Protein AF-0000000084546388 (afdb_homodimer)

Sequence (514 aa):
MLVQERILDSRNIKRQKDAKYIVSYGGGVNSTALIVFLLKNKFPLDYVVFSDTGDEMPETYEYLEVMERYLKRRGIAFEIVMNRKKVALSDKCISREVIPSQVWRWCTRDFKVTPIHAFYRKLESHIYQYMGIDYGEVHRMKPAREDYVTNLYPLIDYKINRDECINLIKKARLPIPVKSGCYFCPYNNMDRWAEIHENHPDLFKRSMKIEEHNKHFETQRLAPKGYSLREIDKMMKKKKKLPMVEVDSPCGSECMIMLVQERILDSRNIKRQKDAKYIVSYGGGVNSTALIVFLLKNKFPLDYVVFSDTGDEMPETYEYLEVMERYLKRRGIAFEIVMNRKKVALSDKCISREVIPSQVWRWCTRDFKVTPIHAFYRKLESHIYQYMGIDYGEVHRMKPAREDYVTNLYPLIDYKINRDECINLIKKARLPIPVKSGCYFCPYNNMDRWAEIHENHPDLFKRSMKIEEHNKHFETQRLAPKGYSLREIDKMMKKKKKLPMVEVDSPCGSECMI

Nearest PDB structures (foldseek):
  2oq2-assembly1_B  TM=7.214E-01  e=4.841E-06  Saccharomyces cerevisiae
  2oq2-assembly1_A  TM=7.392E-01  e=3.605E-05  Saccharomyces cerevisiae
  7sbc-assembly1_D  TM=7.125E-01  e=2.848E-04  Acinetobacter baumannii
  7sbc-assembly1_C  TM=6.512E-01  e=1.674E-04  Acinetobacter baumannii
  6sce-assembly1_A  TM=5.329E-01  e=9.284E-02  Thermus thermophilus HB8

Solvent-accessible surface area (backbone atoms only — not comparable to full-atom values): 27940 Å² total; per-residue (Å²): 126,77,83,68,77,20,56,49,74,47,92,72,67,66,90,54,85,75,47,42,29,32,35,46,36,49,59,24,49,44,29,49,18,42,52,51,51,36,60,76,69,66,46,80,65,53,36,37,37,32,51,50,37,71,42,57,31,68,67,39,57,55,46,50,54,54,48,48,54,56,32,52,77,67,74,36,45,74,45,79,37,42,25,93,82,68,58,33,54,64,54,52,26,55,75,66,24,42,72,56,32,84,70,37,49,59,54,52,46,55,30,33,50,48,23,49,47,56,54,50,60,73,64,76,40,44,32,40,33,40,42,48,46,33,34,82,44,39,68,60,63,63,60,43,89,51,89,54,33,32,30,25,36,51,35,38,72,68,62,32,32,69,68,52,24,53,48,48,31,49,75,70,71,41,81,80,53,58,90,38,46,46,73,65,40,40,60,40,40,61,68,50,50,50,49,35,45,70,78,34,49,66,59,40,52,51,38,37,50,51,46,68,50,17,73,51,40,91,56,48,47,45,36,65,97,67,37,45,58,63,58,50,53,54,36,54,75,68,70,44,84,75,72,92,65,88,73,45,50,61,68,48,77,45,79,83,83,127,77,82,67,77,20,54,49,75,48,92,74,66,66,90,54,88,76,48,42,28,31,35,49,36,46,58,24,49,44,28,48,17,42,52,50,51,36,60,76,69,66,49,83,66,55,37,37,38,31,49,49,39,71,41,57,31,69,69,40,57,56,46,49,53,54,48,48,53,57,32,54,77,67,72,37,46,74,44,80,37,43,26,94,83,67,60,33,53,62,53,51,27,56,75,66,25,43,74,55,32,86,69,38,51,61,55,52,47,56,31,33,50,48,23,49,48,57,54,49,61,72,64,75,40,44,32,40,34,39,40,43,46,32,35,84,44,41,69,60,63,62,59,42,88,51,89,55,32,32,30,24,36,52,35,39,73,68,62,32,32,66,69,52,25,53,49,50,30,48,75,69,72,42,82,81,54,59,90,37,49,47,72,66,40,38,60,40,44,61,68,51,50,51,47,35,46,71,77,33,49,66,58,39,51,50,38,36,52,52,45,68,50,18,74,53,40,90,55,48,45,43,37,65,97,64,38,44,56,64,57,50,51,54,36,54,75,68,71,44,82,75,74,92,65,87,74,43,50,63,69,50,78,44,77,78,82

Foldseek 3Di:
DPPPQLADEQVPDDDDPLEAEEEAAQQALLSLLVVLVCVVVVNGHAEYEYFDLVFKDPLSVVSVVVVVVVCVVVVHHYYYWFAPVNDHPLVVLLVVQADAALVRPVVLVRGRVVRVVVVVVVSVAQYEYEFRQALVLVVLDDGDPDPSYRYYYNNNSVRPHSVNSNVSCVVVVHDHRDDIDGLLALLDALVSLLVCCVVPVVSLVSSLVSLVSHPVSCQDASYPPNDHSVNSNVCVVVVHDDDDDPRPSNNPSTSRD/DPPPQLADEQPPDDDDPQEAEEEAAQQALLSLLVVLVCVVVVNGHAEYEYFDLVFKDPLSVVSVVVVVVVCVVVVHHYYYWFAPVNDHPLVVLLVVQADAALVRPVVLVRGRVVRVVVVVVVSVAQYEYEFRQALVLVVLDDGDPDPSYRYYYNNNSVRPHSVNSNVSCVVVVHDHRDDIDGLLALLDALVSLLVCCVVPVVSLVSSLVSLVSHPVSVQDASYPPNDHSVNSNVCVVVVHDDDDDPRPSNNPSGSSD

Organism: NCBI:txid1582439

Structure (mmCIF, N/CA/C/O backbone):
data_AF-0000000084546388-model_v1
#
loop_
_entity.id
_entity.type
_entity.pdbx_description
1 polymer 'Phosphoadenosine phosphosulphate reductase domain-containing protein'
#
loop_
_atom_site.group_PDB
_atom_site.id
_atom_site.type_symbol
_atom_site.label_atom_id
_atom_site.label_alt_id
_atom_site.label_comp_id
_atom_site.label_asym_id
_atom_site.label_entity_id
_atom_site.label_seq_id
_atom_site.pdbx_PDB_ins_code
_atom_site.Cartn_x
_atom_site.Cartn_y
_atom_site.Cartn_z
_atom_site.occupancy
_atom_site.B_iso_or_equiv
_atom_site.auth_seq_id
_atom_site.auth_comp_id
_atom_site.auth_asym_id
_atom_site.auth_atom_id
_atom_site.pdbx_PDB_model_num
ATOM 1 N N . MET A 1 1 ? 10.867 9.875 -21.453 1 24.11 1 MET A N 1
ATOM 2 C CA . MET A 1 1 ? 11.125 11.086 -20.688 1 24.11 1 MET A CA 1
ATOM 3 C C . MET A 1 1 ? 11.719 10.75 -19.312 1 24.11 1 MET A C 1
ATOM 5 O O . MET A 1 1 ? 11.273 9.805 -18.656 1 24.11 1 MET A O 1
ATOM 9 N N . LEU A 1 2 ? 12.898 11.047 -19 1 29.81 2 LEU A N 1
ATOM 10 C CA . LEU A 1 2 ? 13.719 10.688 -17.844 1 29.81 2 LEU A CA 1
ATOM 11 C C . LEU A 1 2 ? 12.906 10.781 -16.562 1 29.81 2 LEU A C 1
ATOM 13 O O . LEU A 1 2 ? 12.266 11.797 -16.297 1 29.81 2 LEU A O 1
ATOM 17 N N . VAL A 1 3 ? 12.336 9.812 -16.078 1 36.84 3 VAL A N 1
ATOM 18 C CA . VAL A 1 3 ? 11.609 9.867 -14.82 1 36.84 3 VAL A CA 1
ATOM 19 C C . VAL A 1 3 ? 12.305 10.828 -13.859 1 36.84 3 VAL A C 1
ATOM 21 O O . VAL A 1 3 ? 13.414 10.555 -13.391 1 36.84 3 VAL A O 1
ATOM 24 N N . GLN A 1 4 ? 12.398 12.148 -14.164 1 44.44 4 GLN A N 1
ATOM 25 C CA . GLN A 1 4 ? 12.953 13.227 -13.344 1 44.44 4 GLN A CA 1
ATOM 26 C C . GLN A 1 4 ? 12.641 13.008 -11.867 1 44.44 4 GLN A C 1
ATOM 28 O O . GLN A 1 4 ? 11.547 12.562 -11.516 1 44.44 4 GLN A O 1
ATOM 33 N N . GLU A 1 5 ? 13.688 12.938 -10.953 1 59.12 5 GLU A N 1
ATOM 34 C CA . GLU A 1 5 ? 13.758 12.812 -9.5 1 59.12 5 GLU A CA 1
ATOM 35 C C . GLU A 1 5 ? 12.734 13.719 -8.82 1 59.12 5 GLU A C 1
ATOM 37 O O . GLU A 1 5 ? 12.797 14.945 -8.961 1 59.12 5 GLU A O 1
ATOM 42 N N . ARG A 1 6 ? 11.555 13.32 -8.609 1 76.94 6 ARG A N 1
ATOM 43 C CA . ARG A 1 6 ? 10.477 14.125 -8.047 1 76.94 6 ARG A CA 1
ATOM 44 C C . ARG A 1 6 ? 10.562 14.172 -6.523 1 76.94 6 ARG A C 1
ATOM 46 O O . ARG A 1 6 ? 9.539 14.125 -5.84 1 76.94 6 ARG A O 1
ATOM 53 N N . ILE A 1 7 ? 11.93 13.945 -6.059 1 80.19 7 ILE A N 1
ATOM 54 C CA . ILE A 1 7 ? 12.336 14.258 -4.691 1 80.19 7 ILE A CA 1
ATOM 55 C C . ILE A 1 7 ? 13.555 15.172 -4.715 1 80.19 7 ILE A C 1
ATOM 57 O O . ILE A 1 7 ? 14.516 14.914 -5.438 1 80.19 7 ILE A O 1
ATOM 61 N N . LEU A 1 8 ? 13.555 16.297 -4.012 1 84.62 8 LEU A N 1
ATOM 62 C CA . LEU A 1 8 ? 14.672 17.219 -3.912 1 84.62 8 LEU A CA 1
ATOM 63 C C . LEU A 1 8 ? 15.07 17.438 -2.457 1 84.62 8 LEU A C 1
ATOM 65 O O . LEU A 1 8 ? 14.219 17.422 -1.567 1 84.62 8 LEU A O 1
ATOM 69 N N . ASP A 1 9 ? 16.391 17.609 -2.279 1 87.25 9 ASP A N 1
ATOM 70 C CA . ASP A 1 9 ? 16.891 17.969 -0.959 1 87.25 9 ASP A CA 1
ATOM 71 C C . ASP A 1 9 ? 16.406 19.359 -0.541 1 87.25 9 ASP A C 1
ATOM 73 O O . ASP A 1 9 ? 16.672 20.344 -1.227 1 87.25 9 ASP A O 1
ATOM 77 N N . SER A 1 10 ? 15.711 19.391 0.604 1 91.75 10 SER A N 1
ATOM 78 C CA . SER A 1 10 ? 15.07 20.625 1.034 1 91.75 10 SER A CA 1
ATOM 79 C C . SER A 1 10 ? 16.094 21.594 1.616 1 91.75 10 SER A C 1
ATOM 81 O O . SER A 1 10 ? 15.805 22.797 1.766 1 91.75 10 SER A O 1
ATOM 83 N N . ARG A 1 11 ? 17.312 21.375 2.027 1 89 11 ARG A N 1
ATOM 84 C CA . ARG A 1 11 ? 18.328 22.219 2.668 1 89 11 ARG A CA 1
ATOM 85 C C . ARG A 1 11 ? 18.859 23.25 1.698 1 89 11 ARG A C 1
ATOM 87 O O . ARG A 1 11 ? 19.391 24.297 2.121 1 89 11 ARG A O 1
ATOM 94 N N . ASN A 1 12 ? 18.641 22.969 0.46 1 81.12 12 ASN A N 1
ATOM 95 C CA . ASN A 1 12 ? 19.203 23.875 -0.529 1 81.12 12 ASN A CA 1
ATOM 96 C C . ASN A 1 12 ? 18.125 24.484 -1.415 1 81.12 12 ASN A C 1
ATOM 98 O O . ASN A 1 12 ? 18.391 24.844 -2.562 1 81.12 12 ASN A O 1
ATOM 102 N N . ILE A 1 13 ? 17.031 24.688 -0.692 1 84.12 13 ILE A N 1
ATOM 103 C CA . ILE A 1 13 ? 15.938 25.109 -1.573 1 84.12 13 ILE A CA 1
ATOM 104 C C . ILE A 1 13 ? 15.906 26.625 -1.661 1 84.12 13 ILE A C 1
ATOM 106 O O . ILE A 1 13 ? 16.031 27.312 -0.646 1 84.12 13 ILE A O 1
ATOM 110 N N . LYS A 1 14 ? 16.047 27.109 -2.898 1 85.31 14 LYS A N 1
ATOM 111 C CA . LYS A 1 14 ? 15.781 28.516 -3.215 1 85.31 14 LYS A CA 1
ATOM 112 C C . LYS A 1 14 ? 14.469 28.672 -3.977 1 85.31 14 LYS A C 1
ATOM 114 O O . LYS A 1 14 ? 14.117 27.828 -4.801 1 85.31 14 LYS A O 1
ATOM 119 N N . ARG A 1 15 ? 13.781 29.75 -3.594 1 90.75 15 ARG A N 1
ATOM 120 C CA . ARG A 1 15 ? 12.484 29.969 -4.238 1 90.75 15 ARG A CA 1
ATOM 121 C C . ARG A 1 15 ? 12.641 30.078 -5.75 1 90.75 15 ARG A C 1
ATOM 123 O O . ARG A 1 15 ? 13.477 30.828 -6.242 1 90.75 15 ARG A O 1
ATOM 130 N N . GLN A 1 16 ? 12 29.156 -6.352 1 90.5 16 GLN A N 1
ATOM 131 C CA . GLN A 1 16 ? 11.938 29.219 -7.809 1 90.5 16 GLN A CA 1
ATOM 132 C C . GLN A 1 16 ? 10.805 30.125 -8.273 1 90.5 16 GLN A C 1
ATOM 134 O O . GLN A 1 16 ? 9.711 30.109 -7.703 1 90.5 16 GLN A O 1
ATOM 139 N N . LYS A 1 17 ? 11.227 30.828 -9.336 1 88.44 17 LYS A N 1
ATOM 140 C CA . LYS A 1 17 ? 10.219 31.75 -9.859 1 88.44 17 LYS A CA 1
ATOM 141 C C . LYS A 1 17 ? 9.008 31 -10.391 1 88.44 17 LYS A C 1
ATOM 143 O O . LYS A 1 17 ? 9.141 29.922 -10.984 1 88.44 17 LYS A O 1
ATOM 148 N N . ASP A 1 18 ? 7.801 31.312 -10.172 1 92 18 ASP A N 1
ATOM 149 C CA . ASP A 1 18 ? 6.543 30.844 -10.734 1 92 18 ASP A CA 1
ATOM 150 C C . ASP A 1 18 ? 6.137 29.5 -10.102 1 92 18 ASP A C 1
ATOM 152 O O . ASP A 1 18 ? 5.25 28.812 -10.617 1 92 18 ASP A O 1
ATOM 156 N N . ALA A 1 19 ? 6.945 29.062 -9.094 1 96.75 19 ALA A N 1
ATOM 157 C CA . ALA A 1 19 ? 6.574 27.844 -8.383 1 96.75 19 ALA A CA 1
ATOM 158 C C . ALA A 1 19 ? 5.812 28.156 -7.102 1 96.75 19 ALA A C 1
ATOM 160 O O . ALA A 1 19 ? 5.859 29.281 -6.605 1 96.75 19 ALA A O 1
ATOM 161 N N . LYS A 1 20 ? 5.039 27.25 -6.68 1 98 20 LYS A N 1
ATOM 162 C CA . LYS A 1 20 ? 4.363 27.344 -5.391 1 98 20 LYS A CA 1
ATOM 163 C C . LYS A 1 20 ? 4.879 26.297 -4.41 1 98 20 LYS A C 1
ATOM 165 O O . LYS A 1 20 ? 5.184 25.172 -4.801 1 98 20 LYS A O 1
ATOM 170 N N . TYR A 1 21 ? 5.031 26.719 -3.205 1 97.88 21 TYR A N 1
ATOM 171 C CA . TYR A 1 21 ? 5.469 25.859 -2.107 1 97.88 21 TYR A CA 1
ATOM 172 C C . TYR A 1 21 ? 4.32 25.578 -1.146 1 97.88 21 TYR A C 1
ATOM 174 O O . TYR A 1 21 ? 3.738 26.5 -0.576 1 97.88 21 TYR A O 1
ATOM 182 N N . ILE A 1 22 ? 4.004 24.25 -1.013 1 98.12 22 ILE A N 1
ATOM 183 C CA . ILE A 1 22 ? 2.742 23.906 -0.361 1 98.12 22 ILE A CA 1
ATOM 184 C C . ILE A 1 22 ? 2.967 22.766 0.627 1 98.12 22 ILE A C 1
ATOM 186 O O . ILE A 1 22 ? 3.682 21.812 0.327 1 98.12 22 ILE A O 1
ATOM 190 N N . VAL A 1 23 ? 2.424 22.922 1.803 1 98.12 23 VAL A N 1
ATOM 191 C CA . VAL A 1 23 ? 2.354 21.797 2.736 1 98.12 23 VAL A CA 1
ATOM 192 C C . VAL A 1 23 ? 1.043 21.047 2.537 1 98.12 23 VAL A C 1
ATOM 194 O O . VAL A 1 23 ? -0.038 21.625 2.604 1 98.12 23 VAL A O 1
ATOM 197 N N . SER A 1 24 ? 1.181 19.812 2.145 1 95 24 SER A N 1
ATOM 198 C CA . SER A 1 24 ? 0.024 18.922 2.281 1 95 24 SER A CA 1
ATOM 199 C C . SER A 1 24 ? -0.224 18.562 3.742 1 95 24 SER A C 1
ATOM 201 O O . SER A 1 24 ? 0.484 17.734 4.309 1 95 24 SER A O 1
ATOM 203 N N . TYR A 1 25 ? -1.229 19.156 4.32 1 96.69 25 TYR A N 1
ATOM 204 C CA . TYR A 1 25 ? -1.403 19.172 5.77 1 96.69 25 TYR A CA 1
ATOM 205 C C . TYR A 1 25 ? -2.354 18.062 6.207 1 96.69 25 TYR A C 1
ATOM 207 O O . TYR A 1 25 ? -3.502 18 5.762 1 96.69 25 TYR A O 1
ATOM 215 N N . GLY A 1 26 ? -1.837 17.203 7.09 1 94.31 26 GLY A N 1
ATOM 216 C CA . GLY A 1 26 ? -2.633 16.062 7.543 1 94.31 26 GLY A CA 1
ATOM 217 C C . GLY A 1 26 ? -3.334 16.328 8.859 1 94.31 26 GLY A C 1
ATOM 218 O O . GLY A 1 26 ? -4.227 15.562 9.258 1 94.31 26 GLY A O 1
ATOM 2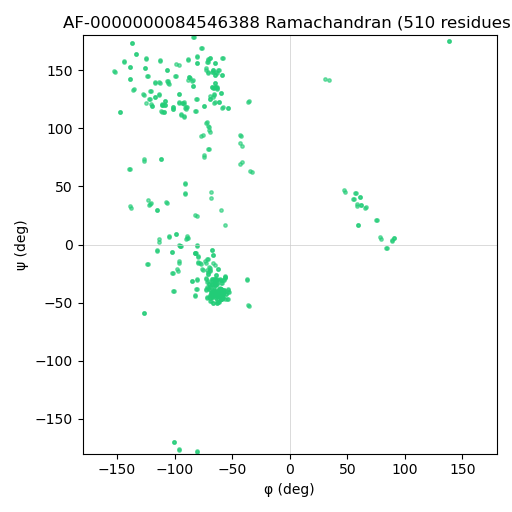19 N N . GLY A 1 27 ? -2.924 17.328 9.555 1 94.56 27 GLY A N 1
ATOM 220 C CA . GLY A 1 27 ? -3.574 17.688 10.812 1 94.56 27 GLY A CA 1
ATOM 221 C C . GLY A 1 27 ? -2.977 16.969 12.008 1 94.56 27 GLY A C 1
ATOM 222 O O . GLY A 1 27 ? -3.484 17.094 13.125 1 94.56 27 GLY A O 1
ATOM 223 N N . GLY A 1 28 ? -1.915 16.203 11.75 1 94.56 28 GLY A N 1
ATOM 224 C CA . GLY A 1 28 ? -1.285 15.477 12.844 1 94.56 28 GLY A CA 1
ATOM 225 C C . GLY A 1 28 ? -0.027 16.141 13.359 1 94.56 28 GLY A C 1
ATOM 226 O O . GLY A 1 28 ? 0.266 17.297 13 1 94.56 28 GLY A O 1
ATOM 227 N N . VAL A 1 29 ? 0.634 15.469 14.148 1 96 29 VAL A N 1
ATOM 228 C CA . VAL A 1 29 ? 1.807 15.992 14.844 1 96 29 VAL A CA 1
ATOM 229 C C . VAL A 1 29 ? 2.887 16.359 13.828 1 96 29 VAL A C 1
ATOM 231 O O . VAL A 1 29 ? 3.371 17.484 13.805 1 96 29 VAL A O 1
ATOM 234 N N . ASN A 1 30 ? 3.238 15.461 12.898 1 96.62 30 ASN A N 1
ATOM 235 C CA . ASN A 1 30 ? 4.359 15.68 11.984 1 96.62 30 ASN A CA 1
ATOM 236 C C . ASN A 1 30 ? 4.078 16.828 11.023 1 96.62 30 ASN A C 1
ATOM 238 O O . ASN A 1 30 ? 4.945 17.672 10.789 1 96.62 30 ASN A O 1
ATOM 242 N N . SER A 1 31 ? 2.844 16.844 10.508 1 96.56 31 SER A N 1
ATOM 243 C CA . SER A 1 31 ? 2.537 17.906 9.547 1 96.56 31 SER A CA 1
ATOM 244 C C . SER A 1 31 ? 2.453 19.266 10.227 1 96.56 31 SER A C 1
ATOM 246 O O . SER A 1 31 ? 2.836 20.281 9.641 1 96.56 31 SER A O 1
ATOM 248 N N . THR A 1 32 ? 1.984 19.281 11.453 1 97.88 32 THR A N 1
ATOM 249 C CA . THR A 1 32 ? 1.963 20.531 12.211 1 97.88 32 THR A CA 1
ATOM 250 C C . THR A 1 32 ? 3.383 20.984 12.531 1 97.88 32 THR A C 1
ATOM 252 O O . THR A 1 32 ? 3.717 22.156 12.328 1 97.88 32 THR A O 1
ATOM 255 N N . ALA A 1 33 ? 4.188 20.031 12.969 1 98.38 33 ALA A N 1
ATOM 256 C CA . ALA A 1 33 ? 5.586 20.344 13.25 1 98.38 33 ALA A CA 1
ATOM 257 C C . ALA A 1 33 ? 6.297 20.859 12 1 98.38 33 ALA A C 1
ATOM 259 O O . ALA A 1 33 ? 7.129 21.766 12.086 1 98.38 33 ALA A O 1
ATOM 260 N N . LEU A 1 34 ? 5.969 20.281 10.906 1 98.38 34 LEU A N 1
ATOM 261 C CA . LEU A 1 34 ? 6.551 20.688 9.633 1 98.38 34 LEU A CA 1
ATOM 262 C C . LEU A 1 34 ? 6.25 22.156 9.344 1 98.38 34 LEU A C 1
ATOM 264 O O . LEU A 1 34 ? 7.148 22.922 8.977 1 98.38 34 LEU A O 1
ATOM 268 N N . ILE A 1 35 ? 5.008 22.562 9.523 1 98.62 35 ILE A N 1
ATOM 269 C CA . ILE A 1 35 ? 4.609 23.938 9.297 1 98.62 35 ILE A CA 1
ATOM 270 C C . ILE A 1 35 ? 5.406 24.875 10.211 1 98.62 35 ILE A C 1
ATOM 272 O O . ILE A 1 35 ? 5.98 25.859 9.758 1 98.62 35 ILE A O 1
ATOM 276 N N . VAL A 1 36 ? 5.496 24.516 11.5 1 98.69 36 VAL A N 1
ATOM 277 C CA . VAL A 1 36 ? 6.23 25.312 12.477 1 98.69 36 VAL A CA 1
ATOM 278 C C . VAL A 1 36 ? 7.691 25.438 12.055 1 98.69 36 VAL A C 1
ATOM 280 O O . VAL A 1 36 ? 8.266 26.516 12.07 1 98.69 36 VAL A O 1
ATOM 283 N N . PHE A 1 37 ? 8.234 24.312 11.648 1 98.69 37 PHE A N 1
ATOM 284 C CA . PHE A 1 37 ? 9.633 24.25 11.234 1 98.69 37 PHE A CA 1
ATOM 285 C C . PHE A 1 37 ? 9.883 25.156 10.031 1 98.69 37 PHE A C 1
ATOM 287 O O . PHE A 1 37 ? 10.852 25.922 10.016 1 98.69 37 PHE A O 1
ATOM 294 N N . LEU A 1 38 ? 9.039 25.031 9.023 1 98.38 38 LEU A N 1
ATOM 295 C CA . LEU A 1 38 ? 9.188 25.812 7.805 1 98.38 38 LEU A CA 1
ATOM 296 C C . LEU A 1 38 ? 9.125 27.297 8.109 1 98.38 38 LEU A C 1
ATOM 298 O O . LEU A 1 38 ? 9.953 28.078 7.617 1 98.38 38 LEU A O 1
ATOM 302 N N . LEU A 1 39 ? 8.195 27.734 8.906 1 98 39 LEU A N 1
ATOM 303 C CA . LEU A 1 39 ? 8.008 29.156 9.227 1 98 39 LEU A CA 1
ATOM 304 C C . LEU A 1 39 ? 9.164 29.672 10.07 1 98 39 LEU A C 1
ATOM 306 O O . LEU A 1 39 ? 9.688 30.766 9.812 1 98 39 LEU A O 1
ATOM 310 N N . LYS A 1 40 ? 9.555 28.891 11.039 1 97.31 40 LYS A N 1
ATOM 311 C CA . LYS A 1 40 ? 10.656 29.297 11.914 1 97.31 40 LYS A CA 1
ATOM 312 C C . LYS A 1 40 ? 11.945 29.5 11.117 1 97.31 40 LYS A C 1
ATOM 314 O O . LYS A 1 40 ? 12.719 30.406 11.414 1 97.31 40 LYS A O 1
ATOM 319 N N . ASN A 1 41 ? 12.172 28.672 10.125 1 96.62 41 ASN A N 1
ATOM 320 C CA . ASN A 1 41 ? 13.422 28.703 9.375 1 96.62 41 ASN A CA 1
ATOM 321 C C . ASN A 1 41 ? 13.266 29.469 8.055 1 96.62 41 ASN A C 1
ATOM 323 O O . ASN A 1 41 ? 14.141 29.391 7.188 1 96.62 41 ASN A O 1
ATOM 327 N N . LYS A 1 42 ? 12.117 30.125 7.895 1 95.19 42 LYS A N 1
ATOM 328 C CA . LYS A 1 42 ? 11.836 31.047 6.805 1 95.19 42 LYS A CA 1
ATOM 329 C C . LYS A 1 42 ? 11.898 30.344 5.453 1 95.19 42 LYS A C 1
ATOM 331 O O . LYS A 1 42 ? 12.469 30.859 4.496 1 95.19 42 LYS A O 1
ATOM 336 N N . PHE A 1 43 ? 11.484 29.016 5.387 1 97.19 43 PHE A N 1
ATOM 337 C CA . PHE A 1 43 ? 11.289 28.328 4.117 1 97.19 43 PHE A CA 1
ATOM 338 C C . PHE A 1 43 ? 10.172 28.984 3.311 1 97.19 43 PHE A C 1
ATOM 340 O O . PHE A 1 43 ? 9.242 29.562 3.883 1 97.19 43 PHE A O 1
ATOM 347 N N . PRO A 1 44 ? 10.328 28.938 1.967 1 96.44 44 PRO A N 1
ATOM 348 C CA . PRO A 1 44 ? 9.156 29.375 1.201 1 96.44 44 PRO A CA 1
ATOM 349 C C . PRO A 1 44 ? 7.918 28.531 1.496 1 96.44 44 PRO A C 1
ATOM 351 O O . PRO A 1 44 ? 8 27.312 1.577 1 96.44 44 PRO A O 1
ATOM 354 N N . LEU A 1 45 ? 6.836 29.203 1.77 1 97.62 45 LEU A N 1
ATOM 355 C CA . LEU A 1 45 ? 5.551 28.562 2.02 1 97.62 45 LEU A CA 1
ATOM 356 C C . LEU A 1 45 ? 4.398 29.438 1.542 1 97.62 45 LEU A C 1
ATOM 358 O O . LEU A 1 45 ? 4.199 30.547 2.059 1 97.62 45 LEU A O 1
ATOM 362 N N . ASP A 1 46 ? 3.715 28.938 0.539 1 97.5 46 ASP A N 1
ATOM 363 C CA . ASP A 1 46 ? 2.646 29.75 -0.042 1 97.5 46 ASP A CA 1
ATOM 364 C C . ASP A 1 46 ? 1.278 29.297 0.464 1 97.5 46 ASP A C 1
ATOM 366 O O . ASP A 1 46 ? 0.394 30.109 0.702 1 97.5 46 ASP A O 1
ATOM 370 N N . TYR A 1 47 ? 1.115 27.953 0.572 1 98.31 47 TYR A N 1
ATOM 371 C CA . TYR A 1 47 ? -0.176 27.406 0.959 1 98.31 47 TYR A CA 1
ATOM 372 C C . TYR A 1 47 ? -0.001 26.25 1.938 1 98.31 47 TYR A C 1
ATOM 374 O O . TYR A 1 47 ? 0.988 25.516 1.869 1 98.31 47 TYR A O 1
ATOM 382 N N . VAL A 1 48 ? -0.861 26.188 2.838 1 98.62 48 VAL A N 1
ATOM 383 C CA . VAL A 1 48 ? -1.145 24.969 3.59 1 98.62 48 VAL A CA 1
ATOM 384 C C . VAL A 1 48 ? -2.506 24.406 3.18 1 98.62 48 VAL A C 1
ATOM 386 O O . VAL A 1 48 ? -3.514 25.125 3.225 1 98.62 48 VAL A O 1
ATOM 389 N N . VAL A 1 49 ? -2.508 23.156 2.734 1 98.31 49 VAL A N 1
ATOM 390 C CA . VAL A 1 49 ? -3.742 22.625 2.174 1 98.31 49 VAL A CA 1
ATOM 391 C C . VAL A 1 49 ? -4.172 21.391 2.963 1 98.31 49 VAL A C 1
ATOM 393 O O . VAL A 1 49 ? -3.369 20.469 3.189 1 98.31 49 VAL A O 1
ATOM 396 N N . PHE A 1 50 ? -5.375 21.422 3.438 1 97.62 50 PHE A N 1
ATOM 397 C CA . PHE A 1 50 ? -6.02 20.297 4.102 1 97.62 50 PHE A CA 1
ATOM 398 C C . PHE A 1 50 ? -7.195 19.781 3.283 1 97.62 50 PHE A C 1
ATOM 400 O O . PHE A 1 50 ? -8.016 20.578 2.809 1 97.62 50 PHE A O 1
ATOM 407 N N . SER A 1 51 ? -7.211 18.422 3.045 1 97.31 51 SER A N 1
ATOM 408 C CA . SER A 1 51 ? -8.359 17.828 2.367 1 97.31 51 SER A CA 1
ATOM 409 C C . SER A 1 51 ? -9.375 17.297 3.367 1 97.31 51 SER A C 1
ATOM 411 O O . SER A 1 51 ? -9.102 16.312 4.074 1 97.31 51 SER A O 1
ATOM 413 N N . ASP A 1 52 ? -10.5 17.938 3.408 1 97.31 52 ASP A N 1
ATOM 414 C CA . ASP A 1 52 ? -11.562 17.531 4.32 1 97.31 52 ASP A CA 1
ATOM 415 C C . ASP A 1 52 ? -12.375 16.375 3.75 1 97.31 52 ASP A C 1
ATOM 417 O O . ASP A 1 52 ? -13.07 16.531 2.742 1 97.31 52 ASP A O 1
ATOM 421 N N . THR A 1 53 ? -12.32 15.188 4.418 1 97.06 53 THR A N 1
ATOM 422 C CA . THR A 1 53 ? -13.016 14 3.939 1 97.06 53 THR A CA 1
ATOM 423 C C . THR A 1 53 ? -14.5 14.055 4.301 1 97.06 53 THR A C 1
ATOM 425 O O . THR A 1 53 ? -15.297 13.273 3.787 1 97.06 53 THR A O 1
ATOM 428 N N . GLY A 1 54 ? -14.812 15.008 5.129 1 97.88 54 GLY A N 1
ATOM 429 C CA . GLY A 1 54 ? -16.172 15.094 5.641 1 97.88 54 GLY A CA 1
ATOM 430 C C . GLY A 1 54 ? -16.406 14.203 6.848 1 97.88 54 GLY A C 1
ATOM 431 O O . GLY A 1 54 ? -17.484 14.242 7.453 1 97.88 54 GLY A O 1
ATOM 432 N N . ASP A 1 55 ? -15.391 13.43 7.234 1 97.94 55 ASP A N 1
ATOM 433 C CA . ASP A 1 55 ? -15.578 12.453 8.305 1 97.94 55 ASP A CA 1
ATOM 434 C C . ASP A 1 55 ? -14.375 12.438 9.242 1 97.94 55 ASP A C 1
ATOM 436 O O . ASP A 1 55 ? -14 11.383 9.766 1 97.94 55 ASP A O 1
ATOM 440 N N . GLU A 1 56 ? -13.766 13.617 9.406 1 96.94 56 GLU A N 1
ATOM 441 C CA . GLU A 1 56 ? -12.656 13.703 10.352 1 96.94 56 GLU A CA 1
ATOM 442 C C . GLU A 1 56 ? -13.156 13.609 11.789 1 96.94 56 GLU A C 1
ATOM 444 O O . GLU A 1 56 ? -14.312 13.93 12.078 1 96.94 56 GLU A O 1
ATOM 449 N N . MET A 1 57 ? -12.281 13.219 12.664 1 96.81 57 MET A N 1
ATOM 450 C CA . MET A 1 57 ? -12.586 13.289 14.094 1 96.81 57 MET A CA 1
ATOM 451 C C . MET A 1 57 ? -12.898 14.719 14.508 1 96.81 57 MET A C 1
ATOM 453 O O . MET A 1 57 ? -12.289 15.672 14.016 1 96.81 57 MET A O 1
ATOM 457 N N . PRO A 1 58 ? -13.812 14.898 15.477 1 97.62 58 PRO A N 1
ATOM 458 C CA . PRO A 1 58 ? -14.102 16.25 15.977 1 97.62 58 PRO A CA 1
ATOM 459 C C . PRO A 1 58 ? -12.852 16.984 16.438 1 97.62 58 PRO A C 1
ATOM 461 O O . PRO A 1 58 ? -12.711 18.188 16.188 1 97.62 58 PRO A O 1
ATOM 464 N N . GLU A 1 59 ? -11.977 16.266 17.062 1 96.44 59 GLU A N 1
ATOM 465 C CA . GLU A 1 59 ? -10.734 16.859 17.562 1 96.44 59 GLU A CA 1
ATOM 466 C C . GLU A 1 59 ? -9.891 17.391 16.406 1 96.44 59 GLU A C 1
ATOM 468 O O . GLU A 1 59 ? -9.188 18.391 16.562 1 96.44 59 GLU A O 1
ATOM 473 N N . THR A 1 60 ? -9.953 16.703 15.266 1 96.25 60 THR A N 1
ATOM 474 C CA . THR A 1 60 ? -9.227 17.172 14.086 1 96.25 60 THR A CA 1
ATOM 475 C C . THR A 1 60 ? -9.805 18.5 13.594 1 96.25 60 THR A C 1
ATOM 477 O O . THR A 1 60 ? -9.055 19.438 13.32 1 96.25 60 THR A O 1
ATOM 480 N N . TYR A 1 61 ? -11.102 18.625 13.562 1 97.31 61 TYR A N 1
ATOM 481 C CA . TYR A 1 61 ? -11.75 19.875 13.148 1 97.31 61 TYR A CA 1
ATOM 482 C C . TYR A 1 61 ? -11.414 21 14.102 1 97.31 61 TYR A C 1
ATOM 484 O O . TYR A 1 61 ? -11.156 22.141 13.664 1 97.31 61 TYR A O 1
ATOM 492 N N . GLU A 1 62 ? -11.438 20.656 15.344 1 97.69 62 GLU A N 1
ATOM 493 C CA . GLU A 1 62 ? -11.086 21.672 16.344 1 97.69 62 GLU A CA 1
ATOM 494 C C . GLU A 1 62 ? -9.664 22.172 16.141 1 97.69 62 GLU A C 1
ATOM 496 O O . GLU A 1 62 ? -9.406 23.375 16.25 1 97.69 62 GLU A O 1
ATOM 501 N N . TYR A 1 63 ? -8.82 21.281 15.812 1 97.75 63 TYR A N 1
ATOM 502 C CA . TYR A 1 63 ? -7.43 21.672 15.648 1 97.75 63 TYR A CA 1
ATOM 503 C C . TYR A 1 63 ? -7.242 22.5 14.383 1 97.75 63 TYR A C 1
ATOM 505 O O . TYR A 1 63 ? -6.387 23.391 14.336 1 97.75 63 TYR A O 1
ATOM 513 N N . LEU A 1 64 ? -8.016 22.234 13.383 1 97.75 64 LEU A N 1
ATOM 514 C CA . LEU A 1 64 ? -7.949 23.031 12.156 1 97.75 64 LEU A CA 1
ATOM 515 C C . LEU A 1 64 ? -8.227 24.5 12.445 1 97.75 64 LEU A C 1
ATOM 517 O O . LEU A 1 64 ? -7.652 25.375 11.805 1 97.75 64 LEU A O 1
ATOM 521 N N . GLU A 1 65 ? -9.07 24.766 13.398 1 97.94 65 GLU A N 1
ATOM 522 C CA . GLU A 1 65 ? -9.359 26.141 13.781 1 97.94 65 GLU A CA 1
ATOM 523 C C . GLU A 1 65 ? -8.141 26.797 14.422 1 97.94 65 GLU A C 1
ATOM 525 O O . GLU A 1 65 ? -7.863 27.969 14.172 1 97.94 65 GLU A O 1
ATOM 530 N N . VAL A 1 66 ? -7.492 26.016 15.227 1 97.94 66 VAL A N 1
ATOM 531 C CA . VAL A 1 66 ? -6.262 26.5 15.852 1 97.94 66 VAL A CA 1
ATOM 532 C C . VAL A 1 66 ? -5.234 26.844 14.781 1 97.94 66 VAL A C 1
ATOM 534 O O . VAL A 1 66 ? -4.629 27.922 14.812 1 97.94 66 VAL A O 1
ATOM 537 N N . MET A 1 67 ? -5.129 26 13.812 1 98.06 67 MET A N 1
ATOM 538 C CA . MET A 1 67 ? -4.133 26.172 12.766 1 98.06 67 MET A CA 1
ATOM 539 C C . MET A 1 67 ? -4.504 27.328 11.852 1 98.06 67 MET A C 1
ATOM 541 O O . MET A 1 67 ? -3.631 28.062 11.367 1 98.06 67 MET A O 1
ATOM 545 N N . GLU A 1 68 ? -5.777 27.469 11.617 1 98.25 68 GLU A N 1
ATOM 546 C CA . GLU A 1 68 ? -6.234 28.594 10.805 1 98.25 68 GLU A CA 1
ATOM 547 C C . GLU A 1 68 ? -5.805 29.922 11.414 1 98.25 68 GLU A C 1
ATOM 549 O O . GLU A 1 68 ? -5.285 30.797 10.711 1 98.25 68 GLU A O 1
ATOM 554 N N . ARG A 1 69 ? -5.98 30.094 12.703 1 98 69 ARG A N 1
ATOM 555 C CA . ARG A 1 69 ? -5.582 31.312 13.398 1 98 69 ARG A CA 1
ATOM 556 C C . ARG A 1 69 ? -4.066 31.484 13.375 1 98 69 ARG A C 1
ATOM 558 O O . ARG A 1 69 ? -3.566 32.594 13.141 1 98 69 ARG A O 1
ATOM 565 N N . TYR A 1 70 ? -3.406 30.406 13.594 1 98.31 70 TYR A N 1
ATOM 566 C CA . TYR A 1 70 ? -1.948 30.406 13.617 1 98.31 70 TYR A CA 1
ATOM 567 C C . TYR A 1 70 ? -1.384 30.875 12.281 1 98.31 70 TYR A C 1
ATOM 569 O O . TYR A 1 70 ? -0.492 31.719 12.234 1 98.31 70 TYR A O 1
ATOM 577 N N . LEU A 1 71 ? -1.925 30.328 11.211 1 98.5 71 LEU A N 1
ATOM 578 C CA . LEU A 1 71 ? -1.439 30.609 9.867 1 98.5 71 LEU A CA 1
ATOM 579 C C . LEU A 1 71 ? -1.845 32.031 9.438 1 98.5 71 LEU A C 1
ATOM 581 O O . LEU A 1 71 ? -1.06 32.719 8.805 1 98.5 71 LEU A O 1
ATOM 585 N N . LYS A 1 72 ? -3.061 32.406 9.812 1 98 72 LYS A N 1
ATOM 586 C CA . LYS A 1 72 ? -3.547 33.75 9.484 1 98 72 LYS A CA 1
ATOM 587 C C . LYS A 1 72 ? -2.639 34.844 10.078 1 98 72 LYS A C 1
ATOM 589 O O . LYS A 1 72 ? -2.289 35.781 9.398 1 98 72 LYS A O 1
ATOM 594 N N . ARG A 1 73 ? -2.229 34.625 11.242 1 97.25 73 ARG A N 1
ATOM 595 C CA . ARG A 1 73 ? -1.369 35.594 11.938 1 97.25 73 ARG A CA 1
ATOM 596 C C . ARG A 1 73 ? -0.011 35.688 11.25 1 97.25 73 ARG A C 1
ATOM 598 O O . ARG A 1 73 ? 0.696 36.688 11.422 1 97.25 73 ARG A O 1
ATOM 605 N N . ARG A 1 74 ? 0.272 34.781 10.477 1 96.75 74 ARG A N 1
ATOM 606 C CA . ARG A 1 74 ? 1.594 34.719 9.859 1 96.75 74 ARG A CA 1
ATOM 607 C C . ARG A 1 74 ? 1.502 34.938 8.352 1 96.75 74 ARG A C 1
ATOM 609 O O . ARG A 1 74 ? 2.498 34.781 7.641 1 96.75 74 ARG A O 1
ATOM 616 N N . GLY A 1 75 ? 0.302 35.188 7.902 1 97 75 GLY A N 1
ATOM 617 C CA . GLY A 1 75 ? 0.086 35.562 6.512 1 97 75 GLY A CA 1
ATOM 618 C C . GLY A 1 75 ? 0.187 34.375 5.57 1 97 75 GLY A C 1
ATOM 619 O O . GLY A 1 75 ? 0.573 34.531 4.41 1 97 75 GLY A O 1
ATOM 620 N N . ILE A 1 76 ? 0.018 33.156 6.059 1 98.06 76 ILE A N 1
ATOM 621 C CA . ILE A 1 76 ? 0.064 31.938 5.238 1 98.06 76 ILE A CA 1
ATOM 622 C C . ILE A 1 76 ? -1.353 31.531 4.848 1 98.06 76 ILE A C 1
ATOM 624 O O . ILE A 1 76 ? -2.244 31.469 5.695 1 98.06 76 ILE A O 1
ATOM 628 N N . ALA A 1 77 ? -1.562 31.297 3.527 1 98.38 77 ALA A N 1
ATOM 629 C CA . ALA A 1 77 ? -2.871 30.875 3.041 1 98.38 77 ALA A CA 1
ATOM 630 C C . ALA A 1 77 ? -3.189 29.453 3.498 1 98.38 77 ALA A C 1
ATOM 632 O O . ALA A 1 77 ? -2.379 28.531 3.322 1 98.38 77 ALA A O 1
ATOM 633 N N . PHE A 1 78 ? -4.305 29.344 4.129 1 98.62 78 PHE A N 1
ATOM 634 C CA . PHE A 1 78 ? -4.793 28.031 4.551 1 98.62 78 PHE A CA 1
ATOM 635 C C . PHE A 1 78 ? -6.004 27.609 3.73 1 98.62 78 PHE A C 1
ATOM 637 O O . PHE A 1 78 ? -7.059 28.25 3.805 1 98.62 78 PHE A O 1
ATOM 644 N N . GLU A 1 79 ? -5.832 26.547 2.934 1 98.19 79 GLU A N 1
ATOM 645 C CA . GLU A 1 79 ? -6.879 26.078 2.031 1 98.19 79 GLU A CA 1
ATOM 646 C C . GLU A 1 79 ? -7.449 24.734 2.488 1 98.19 79 GLU A C 1
ATOM 648 O O . GLU A 1 79 ? -6.707 23.781 2.676 1 98.19 79 GLU A O 1
ATOM 653 N N . ILE A 1 80 ? -8.75 24.75 2.746 1 97.88 80 ILE A N 1
ATOM 654 C CA . ILE A 1 80 ? -9.453 23.5 3.002 1 97.88 80 ILE A CA 1
ATOM 655 C C . ILE A 1 80 ? -10.219 23.062 1.752 1 97.88 80 ILE A C 1
ATOM 657 O O . ILE A 1 80 ? -11.102 23.781 1.285 1 97.88 80 ILE A O 1
ATOM 661 N N . VAL A 1 81 ? -9.844 21.891 1.186 1 97.88 81 VAL A N 1
ATOM 662 C CA . VAL A 1 81 ? -10.453 21.422 -0.051 1 97.88 81 VAL A CA 1
ATOM 663 C C . VAL A 1 81 ? -11.273 20.172 0.229 1 97.88 81 VAL A C 1
ATOM 665 O O . VAL A 1 81 ? -11.109 19.516 1.269 1 97.88 81 VAL A O 1
ATOM 668 N N . MET A 1 82 ? -12.219 19.875 -0.632 1 96.81 82 MET A N 1
ATOM 669 C CA . MET A 1 82 ? -13.055 18.672 -0.584 1 96.81 82 MET A CA 1
ATOM 670 C C . MET A 1 82 ? -13.148 18.031 -1.96 1 96.81 82 MET A C 1
ATOM 672 O O . MET A 1 82 ? -12.766 18.625 -2.965 1 96.81 82 MET A O 1
ATOM 676 N N . ASN A 1 83 ? -13.602 16.781 -1.901 1 95.31 83 ASN A N 1
ATOM 677 C CA . ASN A 1 83 ? -13.812 16.125 -3.191 1 95.31 83 ASN A CA 1
ATOM 678 C C . ASN A 1 83 ? -14.805 16.906 -4.051 1 95.31 83 ASN A C 1
ATOM 680 O O . ASN A 1 83 ? -15.57 17.734 -3.533 1 95.31 83 ASN A O 1
ATOM 684 N N . ARG A 1 84 ? -14.805 16.688 -5.355 1 91.81 84 ARG A N 1
ATOM 685 C CA . ARG A 1 84 ? -15.562 17.469 -6.32 1 91.81 84 ARG A CA 1
ATOM 686 C C . ARG A 1 84 ? -17.047 17.469 -5.984 1 91.81 84 ARG A C 1
ATOM 688 O O . ARG A 1 84 ? -17.734 18.484 -6.113 1 91.81 84 ARG A O 1
ATOM 695 N N . LYS A 1 85 ? -17.562 16.344 -5.547 1 93.25 85 LYS A N 1
ATOM 696 C CA . LYS A 1 85 ? -19 16.188 -5.281 1 93.25 85 LYS A CA 1
ATOM 697 C C . LYS A 1 85 ? -19.359 16.734 -3.908 1 93.25 85 LYS A C 1
ATOM 699 O O . LYS A 1 85 ? -20.547 16.828 -3.564 1 93.25 85 LYS A O 1
ATOM 704 N N . LYS A 1 86 ? -18.391 17.094 -3.17 1 95 86 LYS A N 1
ATOM 705 C CA . LYS A 1 86 ? -18.578 17.656 -1.838 1 95 86 LYS A CA 1
ATOM 706 C C . LYS A 1 86 ? -19.406 16.734 -0.952 1 95 86 LYS A C 1
ATOM 708 O O . LYS A 1 86 ? -20.328 17.188 -0.275 1 95 86 LYS A O 1
ATOM 713 N N . VAL A 1 87 ? -19.141 15.43 -1.102 1 96.69 87 VAL A N 1
ATOM 714 C CA . VAL A 1 87 ? -19.781 14.422 -0.262 1 96.69 87 VAL A CA 1
ATOM 715 C C . VAL A 1 87 ? -18.781 13.875 0.751 1 96.69 87 VAL A C 1
ATOM 717 O O . VAL A 1 87 ? -17.578 13.852 0.491 1 96.69 87 VAL A O 1
ATOM 720 N N . ALA A 1 88 ? -19.359 13.5 1.838 1 98.19 88 ALA A N 1
ATOM 721 C CA . ALA A 1 88 ? -18.516 12.898 2.857 1 98.19 88 ALA A CA 1
ATOM 722 C C . ALA A 1 88 ? -18.078 11.492 2.453 1 98.19 88 ALA A C 1
ATOM 724 O O . ALA A 1 88 ? -18.766 10.836 1.659 1 98.19 88 ALA A O 1
ATOM 725 N N . LEU A 1 89 ? -16.891 11.086 2.926 1 97.94 89 LEU A N 1
ATOM 726 C CA . LEU A 1 89 ? -16.391 9.742 2.674 1 97.94 89 LEU A CA 1
ATOM 727 C C . LEU A 1 89 ? -17.422 8.688 3.076 1 97.94 89 LEU A C 1
ATOM 729 O O . LEU A 1 89 ? -17.625 7.707 2.359 1 97.94 89 LEU A O 1
ATOM 733 N N . SER A 1 90 ? -18.094 8.906 4.23 1 98.31 90 SER A N 1
ATOM 734 C CA . SER A 1 90 ? -19.109 7.98 4.711 1 98.31 90 SER A CA 1
ATOM 735 C C . SER A 1 90 ? -20.266 7.855 3.719 1 98.31 90 SER A C 1
ATOM 737 O O . SER A 1 90 ? -20.797 6.762 3.51 1 98.31 90 SER A O 1
ATOM 739 N N . ASP A 1 91 ? -20.625 8.922 3.123 1 97.69 91 ASP A N 1
ATOM 740 C CA . ASP A 1 91 ? -21.688 8.906 2.135 1 97.69 91 ASP A CA 1
ATOM 741 C C . ASP A 1 91 ? -21.328 8.023 0.942 1 97.69 91 ASP A C 1
ATOM 743 O O . ASP A 1 91 ? -22.156 7.258 0.453 1 97.69 91 ASP A O 1
ATOM 747 N N . LYS A 1 92 ? -20.141 8.148 0.519 1 96.56 92 LYS A N 1
ATOM 748 C CA . LYS A 1 92 ? -19.688 7.312 -0.59 1 96.56 92 LYS A CA 1
ATOM 749 C C . LYS A 1 92 ? -19.641 5.844 -0.186 1 96.56 92 LYS A C 1
ATOM 751 O O . LYS A 1 92 ? -20.016 4.965 -0.964 1 96.56 92 LYS A O 1
ATOM 756 N N . CYS A 1 93 ? -19.172 5.594 1.001 1 97.12 93 CYS A N 1
ATOM 757 C CA . CYS A 1 93 ? -19.141 4.223 1.497 1 97.12 93 CYS A CA 1
ATOM 758 C C . CYS A 1 93 ? -20.531 3.611 1.496 1 97.12 93 CYS A C 1
ATOM 760 O O . CYS A 1 93 ? -20.719 2.477 1.049 1 97.12 93 CYS A O 1
ATOM 762 N N . ILE A 1 94 ? -21.5 4.383 1.979 1 96.88 94 ILE A N 1
ATOM 763 C CA . ILE A 1 94 ? -22.875 3.893 2.082 1 96.88 94 ILE A CA 1
ATOM 764 C C . ILE A 1 94 ? -23.469 3.736 0.686 1 96.88 94 ILE A C 1
ATOM 766 O O . ILE A 1 94 ? -24.031 2.689 0.362 1 96.88 94 ILE A O 1
ATOM 770 N N . SER A 1 95 ? -23.297 4.68 -0.151 1 95.56 95 SER A N 1
ATOM 771 C CA . SER A 1 95 ? -23.891 4.68 -1.478 1 95.56 95 SER A CA 1
ATOM 772 C C . SER A 1 95 ? -23.328 3.557 -2.344 1 95.56 95 SER A C 1
ATOM 774 O O . SER A 1 95 ? -24.062 2.93 -3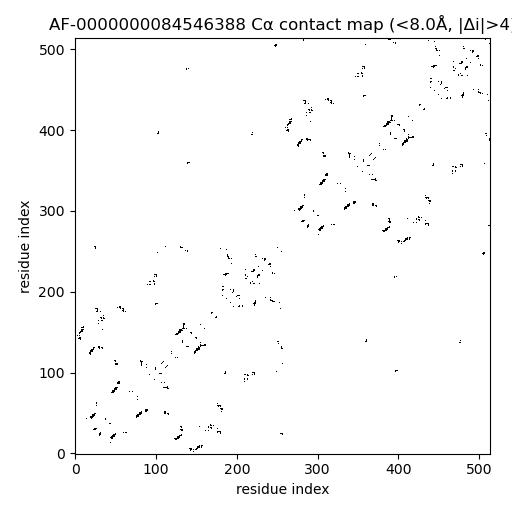.111 1 95.56 95 SER A O 1
ATOM 776 N N . ARG A 1 96 ? -22.094 3.26 -2.145 1 93.31 96 ARG A N 1
ATOM 777 C CA . ARG A 1 96 ? -21.438 2.285 -3.006 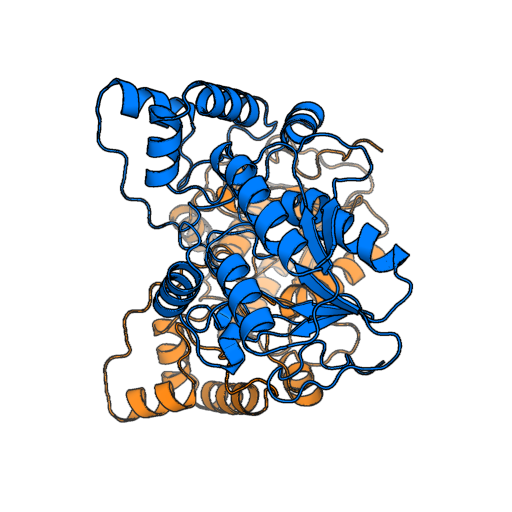1 93.31 96 ARG A CA 1
ATOM 778 C C . ARG A 1 96 ? -21.312 0.934 -2.311 1 93.31 96 ARG A C 1
ATOM 780 O O . ARG A 1 96 ? -20.844 -0.04 -2.912 1 93.31 96 ARG A O 1
ATOM 787 N N . GLU A 1 97 ? -21.672 0.911 -1.069 1 94.88 97 GLU A N 1
ATOM 788 C CA . GLU A 1 97 ? -21.609 -0.296 -0.25 1 94.88 97 GLU A CA 1
ATOM 789 C C . GLU A 1 97 ? -20.188 -0.868 -0.216 1 94.88 97 GLU A C 1
ATOM 791 O O . GLU A 1 97 ? -20 -2.066 -0.427 1 94.88 97 GLU A O 1
ATOM 796 N N . VAL A 1 98 ? -19.234 -0.001 -0.035 1 93.81 98 VAL A N 1
ATOM 797 C CA . VAL A 1 98 ? -17.844 -0.407 0.066 1 93.81 98 VAL A CA 1
ATOM 798 C C . VAL A 1 98 ? -17.156 0.385 1.175 1 93.81 98 VAL A C 1
ATOM 800 O O . VAL A 1 98 ? -17.547 1.515 1.475 1 93.81 98 VAL A O 1
ATOM 803 N N . ILE A 1 99 ? -16.125 -0.224 1.763 1 94.56 99 ILE A N 1
ATOM 804 C CA . ILE A 1 99 ? -15.305 0.474 2.742 1 94.56 99 ILE A CA 1
ATOM 805 C C . ILE A 1 99 ? -13.836 0.41 2.322 1 94.56 99 ILE A C 1
ATOM 807 O O . ILE A 1 99 ? -13.445 -0.476 1.561 1 94.56 99 ILE A O 1
ATOM 811 N N . PRO A 1 100 ? -13.07 1.429 2.732 1 91.69 100 PRO A N 1
ATOM 812 C CA . PRO A 1 100 ? -11.625 1.316 2.49 1 91.69 100 PRO A CA 1
ATOM 813 C C . PRO A 1 100 ? -10.961 0.266 3.375 1 91.69 100 PRO A C 1
ATOM 815 O O . PRO A 1 100 ? -11.539 -0.163 4.375 1 91.69 100 PRO A O 1
ATOM 818 N N . SER A 1 101 ? -9.844 -0.174 2.967 1 87.06 101 SER A N 1
ATOM 819 C CA . SER A 1 101 ? -8.992 -1.064 3.748 1 87.06 101 SER A CA 1
ATOM 820 C C . SER A 1 101 ? -7.527 -0.643 3.662 1 87.06 101 SER A C 1
ATOM 822 O O . SER A 1 101 ? -7.191 0.313 2.961 1 87.06 101 SER A O 1
ATOM 824 N N . GLN A 1 102 ? -6.715 -1.273 4.402 1 81.94 102 GLN A N 1
ATOM 825 C CA . GLN A 1 102 ? -5.301 -0.924 4.43 1 81.94 102 GLN A CA 1
ATOM 826 C C . GLN A 1 102 ? -4.645 -1.176 3.074 1 81.94 102 GLN A C 1
ATOM 828 O O . GLN A 1 102 ? -3.678 -0.503 2.711 1 81.94 102 GLN A O 1
ATOM 833 N N . VAL A 1 103 ? -5.238 -2.121 2.318 1 79 103 VAL A N 1
ATOM 834 C CA . VAL A 1 103 ? -4.625 -2.455 1.037 1 79 103 VAL A CA 1
ATOM 835 C C . VAL A 1 103 ? -5.395 -1.778 -0.096 1 79 103 VAL A C 1
ATOM 837 O O . VAL A 1 103 ? -4.891 -1.668 -1.216 1 79 103 VAL A O 1
ATOM 840 N N . TRP A 1 104 ? -6.66 -1.484 0.15 1 84.06 104 TRP A N 1
ATOM 841 C CA . TRP A 1 104 ? -7.523 -0.85 -0.841 1 84.06 104 TRP A CA 1
ATOM 842 C C . TRP A 1 104 ? -7.875 0.574 -0.424 1 84.06 104 TRP A C 1
ATOM 844 O O . TRP A 1 104 ? -9.023 0.859 -0.071 1 84.06 104 TRP A O 1
ATOM 854 N N . ARG A 1 105 ? -6.941 1.497 -0.515 1 86.94 105 ARG A N 1
ATOM 855 C CA . ARG A 1 105 ? -7.027 2.861 -0.007 1 86.94 105 ARG A CA 1
ATOM 856 C C . ARG A 1 105 ? -7.574 3.809 -1.07 1 86.94 105 ARG A C 1
ATOM 858 O O . ARG A 1 105 ? -6.98 4.855 -1.342 1 86.94 105 ARG A O 1
ATOM 865 N N . TRP A 1 106 ? -8.734 3.371 -1.598 1 88.75 106 TRP A N 1
ATOM 866 C CA . TRP A 1 106 ? -9.383 4.242 -2.574 1 88.75 106 TRP A CA 1
ATOM 867 C C . TRP A 1 106 ? -9.773 5.574 -1.942 1 88.75 106 TRP A C 1
ATOM 869 O O . TRP A 1 106 ? -9.969 6.57 -2.645 1 88.75 106 TRP A O 1
ATOM 879 N N . CYS A 1 107 ? -9.898 5.594 -0.545 1 94.19 107 CYS A N 1
ATOM 880 C CA . CYS A 1 107 ? -10.234 6.82 0.171 1 94.19 107 CYS A CA 1
ATOM 881 C C . CYS A 1 107 ? -9.133 7.859 0.026 1 94.19 107 CYS A C 1
ATOM 883 O O . CYS A 1 107 ? -9.414 9.055 -0.089 1 94.19 107 CYS A O 1
ATOM 885 N N . THR A 1 108 ? -7.797 7.422 0.077 1 91.06 108 THR A N 1
ATOM 886 C CA . THR A 1 108 ? -6.68 8.344 -0.073 1 91.06 108 THR A CA 1
ATOM 887 C C . THR A 1 108 ? -6.723 9.031 -1.436 1 91.06 108 THR A C 1
ATOM 889 O O . THR A 1 108 ? -6.605 10.258 -1.524 1 91.06 108 THR A O 1
ATOM 892 N N . ARG A 1 109 ? -6.992 8.281 -2.451 1 89.81 109 ARG A N 1
ATOM 893 C CA . ARG A 1 109 ? -7.012 8.82 -3.807 1 89.81 109 ARG A CA 1
ATOM 894 C C . ARG A 1 109 ? -8.188 9.773 -4 1 89.81 109 ARG A C 1
ATOM 896 O O . ARG A 1 109 ? -8.008 10.914 -4.441 1 89.81 109 ARG A O 1
ATOM 903 N N . ASP A 1 110 ? -9.383 9.344 -3.602 1 93.44 110 ASP A N 1
ATOM 904 C CA . ASP A 1 110 ? -10.609 10.047 -3.949 1 93.44 110 ASP A CA 1
ATOM 905 C C . ASP A 1 110 ? -10.836 11.25 -3.029 1 93.44 110 ASP A C 1
ATOM 907 O O . ASP A 1 110 ? -11.43 12.25 -3.441 1 93.44 110 ASP A O 1
ATOM 911 N N . PHE A 1 111 ? -10.344 11.109 -1.787 1 95.31 111 PHE A N 1
ATOM 912 C CA . PHE A 1 111 ? -10.758 12.125 -0.821 1 95.31 111 PHE A CA 1
ATOM 913 C C . PHE A 1 111 ? -9.562 12.945 -0.354 1 95.31 111 PHE A C 1
ATOM 915 O O . PHE A 1 111 ? -9.719 13.938 0.363 1 95.31 111 PHE A O 1
ATOM 922 N N . LYS A 1 112 ? -8.383 12.594 -0.771 1 93.94 112 LYS A N 1
ATOM 923 C CA . LYS A 1 112 ? -7.215 13.367 -0.368 1 93.94 112 LYS A CA 1
ATOM 924 C C . LYS A 1 112 ? -6.406 13.812 -1.582 1 93.94 112 LYS A C 1
ATOM 926 O O . LYS A 1 112 ? -6.363 15.008 -1.906 1 93.94 112 LYS A O 1
ATOM 931 N N . VAL A 1 113 ? -5.973 12.844 -2.33 1 93.56 113 VAL A N 1
ATOM 932 C CA . VAL A 1 113 ? -5.062 13.148 -3.43 1 93.56 113 VAL A CA 1
ATOM 933 C C . VAL A 1 113 ? -5.793 13.969 -4.496 1 93.56 113 VAL A C 1
ATOM 935 O O . VAL A 1 113 ? -5.336 15.047 -4.875 1 93.56 113 VAL A O 1
ATOM 938 N N . THR A 1 114 ? -6.969 13.5 -4.934 1 95.38 114 THR A N 1
ATOM 939 C CA . THR A 1 114 ? -7.688 14.125 -6.043 1 95.38 114 THR A CA 1
ATOM 940 C C . THR A 1 114 ? -8.109 15.547 -5.684 1 95.38 114 THR A C 1
ATOM 942 O O . THR A 1 114 ? -7.84 16.484 -6.438 1 95.38 114 THR A O 1
ATOM 945 N N . PRO A 1 115 ? -8.672 15.766 -4.484 1 97.06 115 PRO A N 1
ATOM 946 C CA . PRO A 1 115 ? -9.062 17.141 -4.16 1 97.06 115 PRO A CA 1
ATOM 947 C C . PRO A 1 115 ? -7.859 18.078 -4.035 1 97.06 115 PRO A C 1
ATOM 949 O O . PRO A 1 115 ? -7.926 19.234 -4.469 1 97.06 115 PRO A O 1
ATOM 952 N N . ILE A 1 116 ? -6.77 17.641 -3.49 1 96.88 116 ILE A N 1
ATOM 953 C CA . ILE A 1 116 ? -5.574 18.469 -3.334 1 96.88 116 ILE A CA 1
ATOM 954 C C . ILE A 1 116 ? -5.004 18.812 -4.707 1 96.88 116 ILE A C 1
ATOM 956 O O . ILE A 1 116 ? -4.652 19.969 -4.965 1 96.88 116 ILE A O 1
ATOM 960 N N . HIS A 1 117 ? -4.965 17.844 -5.574 1 96.5 117 HIS A N 1
ATOM 961 C CA . HIS A 1 117 ? -4.395 18.078 -6.895 1 96.5 117 HIS A CA 1
ATOM 962 C C . HIS A 1 117 ? -5.324 18.922 -7.754 1 96.5 117 HIS A C 1
ATOM 964 O O . HIS A 1 117 ? -4.863 19.672 -8.625 1 96.5 117 HIS A O 1
ATOM 970 N N . ALA A 1 118 ? -6.648 18.828 -7.496 1 97.38 118 ALA A N 1
ATOM 971 C CA . ALA A 1 118 ? -7.555 19.766 -8.156 1 97.38 118 ALA A CA 1
ATOM 972 C C . ALA A 1 118 ? -7.207 21.203 -7.805 1 97.38 118 ALA A C 1
ATOM 974 O O . ALA A 1 118 ? -7.23 22.078 -8.672 1 97.38 118 ALA A O 1
ATOM 975 N N . PHE A 1 119 ? -6.863 21.406 -6.582 1 97.75 119 PHE A N 1
ATOM 976 C CA . PHE A 1 119 ? -6.426 22.734 -6.152 1 97.75 119 PHE A CA 1
ATOM 977 C C . PHE A 1 119 ? -5.094 23.109 -6.793 1 97.75 119 PHE A C 1
ATOM 979 O O . PHE A 1 119 ? -4.926 24.219 -7.293 1 97.75 119 PHE A O 1
ATOM 986 N N . TYR A 1 120 ? -4.09 22.125 -6.809 1 97.56 120 TYR A N 1
ATOM 987 C CA . TYR A 1 120 ? -2.781 22.359 -7.41 1 97.56 120 TYR A CA 1
ATOM 988 C C . TYR A 1 120 ? -2.92 22.797 -8.859 1 97.56 120 TYR A C 1
ATOM 990 O O . TYR A 1 120 ? -2.232 23.734 -9.305 1 97.56 120 TYR A O 1
ATOM 998 N N . ARG A 1 121 ? -3.768 22.188 -9.555 1 97 121 ARG A N 1
ATOM 999 C CA . ARG A 1 121 ? -3.918 22.453 -10.984 1 97 121 ARG A CA 1
ATOM 1000 C C . ARG A 1 121 ? -4.422 23.875 -11.219 1 97 121 ARG A C 1
ATOM 1002 O O . ARG A 1 121 ? -4.082 24.5 -12.227 1 97 121 ARG A O 1
ATOM 1009 N N . LYS A 1 122 ? -5.18 24.422 -10.32 1 97.19 122 LYS A N 1
ATOM 1010 C CA . LYS A 1 122 ? -5.691 25.781 -10.445 1 97.19 122 LYS A CA 1
ATOM 1011 C C . LYS A 1 122 ? -4.57 26.812 -10.305 1 97.19 122 LYS A C 1
ATOM 1013 O O . LYS A 1 122 ? -4.707 27.953 -10.75 1 97.19 122 LYS A O 1
ATOM 1018 N N . LEU A 1 123 ? -3.523 26.391 -9.695 1 97.44 123 LEU A N 1
ATOM 1019 C CA . LEU A 1 123 ? -2.422 27.312 -9.453 1 97.44 123 LEU A CA 1
ATOM 1020 C C . LEU A 1 123 ? -1.563 27.484 -10.703 1 97.44 123 LEU A C 1
ATOM 1022 O O . LEU A 1 123 ? -0.772 28.422 -10.797 1 97.44 123 LEU A O 1
ATOM 1026 N N . GLU A 1 124 ? -1.668 26.594 -11.711 1 96.19 124 GLU A N 1
ATOM 1027 C CA . GLU A 1 124 ? -0.948 26.656 -12.977 1 96.19 124 GLU A CA 1
ATOM 1028 C C . GLU A 1 124 ? 0.541 26.906 -12.758 1 96.19 124 GLU A C 1
ATOM 1030 O O . GLU A 1 124 ? 1.131 27.781 -13.406 1 96.19 124 GLU A O 1
ATOM 1035 N N . SER A 1 125 ? 1.153 26.172 -11.797 1 97 125 SER A N 1
ATOM 1036 C CA . SER A 1 125 ? 2.557 26.281 -11.414 1 97 125 SER A CA 1
ATOM 1037 C C . SER A 1 125 ? 3.145 24.922 -11.055 1 97 125 SER A C 1
ATOM 1039 O O . SER A 1 125 ? 2.406 23.969 -10.805 1 97 125 SER A O 1
ATOM 1041 N N . HIS A 1 126 ? 4.488 24.891 -11.172 1 96.25 126 HIS A N 1
ATOM 1042 C CA . HIS A 1 126 ? 5.133 23.766 -10.508 1 96.25 126 HIS A CA 1
ATOM 1043 C C . HIS A 1 126 ? 4.957 23.828 -9 1 96.25 126 HIS A C 1
ATOM 1045 O O . HIS A 1 126 ? 5.023 24.906 -8.406 1 96.25 126 HIS A O 1
ATOM 1051 N N . ILE A 1 127 ? 4.711 22.703 -8.453 1 97.06 127 ILE A N 1
ATOM 1052 C CA . ILE A 1 127 ? 4.441 22.641 -7.02 1 97.06 127 ILE A CA 1
ATOM 1053 C C . ILE A 1 127 ? 5.598 21.938 -6.305 1 97.06 127 ILE A C 1
ATOM 1055 O O . ILE A 1 127 ? 5.984 20.828 -6.672 1 97.06 127 ILE A O 1
ATOM 1059 N N . TYR A 1 128 ? 6.203 22.625 -5.414 1 96.31 128 TYR A N 1
ATOM 1060 C CA . TYR A 1 128 ? 7.059 21.984 -4.418 1 96.31 128 TYR A CA 1
ATOM 1061 C C . TYR A 1 128 ? 6.27 21.641 -3.16 1 96.31 128 TYR A C 1
ATOM 1063 O O . TYR A 1 128 ? 5.832 22.547 -2.436 1 96.31 128 TYR A O 1
ATOM 1071 N N . GLN A 1 129 ? 6.074 20.359 -2.955 1 96.5 129 GLN A N 1
ATOM 1072 C CA . GLN A 1 129 ? 5.207 19.875 -1.889 1 96.5 129 GLN A CA 1
ATOM 1073 C C . GLN A 1 129 ? 6.023 19.391 -0.694 1 96.5 129 GLN A C 1
ATOM 1075 O O . GLN A 1 129 ? 6.836 18.469 -0.821 1 96.5 129 GLN A O 1
ATOM 1080 N N . TYR A 1 130 ? 5.781 20.078 0.421 1 96.69 130 TYR A N 1
ATOM 1081 C CA . TYR A 1 130 ? 6.41 19.641 1.662 1 96.69 130 TYR A CA 1
ATOM 1082 C C . TYR A 1 130 ? 5.641 18.484 2.291 1 96.69 130 TYR A C 1
ATOM 1084 O O . TYR A 1 130 ? 4.438 18.609 2.547 1 96.69 130 TYR A O 1
ATOM 1092 N N . MET A 1 131 ? 6.359 17.406 2.541 1 95.5 131 MET A N 1
ATOM 1093 C CA . MET A 1 131 ? 5.754 16.219 3.137 1 95.5 131 MET A CA 1
ATOM 1094 C C . MET A 1 131 ? 6.145 16.078 4.605 1 95.5 131 MET A C 1
ATOM 1096 O O . MET A 1 131 ? 7.305 16.281 4.965 1 95.5 131 MET A O 1
ATOM 1100 N N . GLY A 1 132 ? 5.176 15.711 5.41 1 94.88 132 GLY A N 1
ATOM 1101 C CA . GLY A 1 132 ? 5.363 15.648 6.852 1 9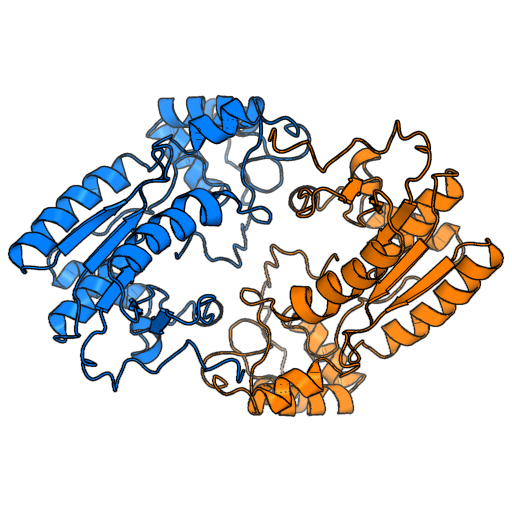4.88 132 GLY A CA 1
ATOM 1102 C C . GLY A 1 132 ? 5.828 14.289 7.332 1 94.88 132 GLY A C 1
ATOM 1103 O O . GLY A 1 132 ? 5.289 13.75 8.297 1 94.88 132 GLY A O 1
ATOM 1104 N N . ILE A 1 133 ? 6.746 13.68 6.68 1 92.31 133 ILE A N 1
ATOM 1105 C CA . ILE A 1 133 ? 7.348 12.422 7.098 1 92.31 133 ILE A CA 1
ATOM 1106 C C . ILE A 1 133 ? 8.602 12.703 7.926 1 92.31 133 ILE A C 1
ATOM 1108 O O . ILE A 1 133 ? 9.523 13.383 7.465 1 92.31 133 ILE A O 1
ATOM 1112 N N . ASP A 1 134 ? 8.578 12.195 9.141 1 93.62 134 ASP A N 1
ATOM 1113 C CA . ASP A 1 134 ? 9.703 12.492 10.016 1 93.62 134 ASP A CA 1
ATOM 1114 C C . ASP A 1 134 ? 10.875 11.547 9.766 1 93.62 134 ASP A C 1
ATOM 1116 O O . ASP A 1 134 ? 10.773 10.641 8.938 1 93.62 134 ASP A O 1
ATOM 1120 N N . TYR A 1 135 ? 11.922 11.75 10.461 1 92.06 135 TYR A N 1
ATOM 1121 C CA . TYR A 1 135 ? 13.156 11.008 10.219 1 92.06 135 TYR A CA 1
ATOM 1122 C C . TYR A 1 135 ? 12.992 9.539 10.578 1 92.06 135 TYR A C 1
ATOM 1124 O O . TYR A 1 135 ? 13.594 8.672 9.938 1 92.06 135 TYR A O 1
ATOM 1132 N N . GLY A 1 136 ? 12.172 9.25 11.555 1 87.62 136 GLY A N 1
ATOM 1133 C CA . GLY A 1 136 ? 11.945 7.867 11.961 1 87.62 136 GLY A CA 1
ATOM 1134 C C . GLY A 1 136 ? 11.141 7.07 10.953 1 87.62 136 GLY A C 1
ATOM 1135 O O . GLY A 1 136 ? 11.094 5.84 11.016 1 87.62 136 GLY A O 1
ATOM 1136 N N . GLU A 1 137 ? 10.539 7.77 9.977 1 86.81 137 GLU A N 1
ATOM 1137 C CA . GLU A 1 137 ? 9.68 7.129 8.977 1 86.81 137 GLU A CA 1
ATOM 1138 C C . GLU A 1 137 ? 10.281 7.25 7.578 1 86.81 137 GLU A C 1
ATOM 1140 O O . GLU A 1 137 ? 9.555 7.289 6.582 1 86.81 137 GLU A O 1
ATOM 1145 N N . VAL A 1 138 ? 11.547 7.309 7.484 1 84.44 138 VAL A N 1
ATOM 1146 C CA . VAL A 1 138 ? 12.25 7.562 6.23 1 84.44 138 VAL A CA 1
ATOM 1147 C C . VAL A 1 138 ? 11.836 6.527 5.188 1 84.44 138 VAL A C 1
ATOM 1149 O O . VAL A 1 138 ? 11.773 6.832 3.994 1 84.44 138 VAL A O 1
ATOM 1152 N N . HIS A 1 139 ? 11.453 5.352 5.629 1 79.56 139 HIS A N 1
ATOM 1153 C CA . HIS A 1 139 ? 11.094 4.258 4.734 1 79.56 139 HIS A CA 1
ATOM 1154 C C . HIS A 1 139 ? 9.82 4.578 3.963 1 79.56 139 HIS A C 1
ATOM 1156 O O . HIS A 1 139 ? 9.484 3.891 2.994 1 79.56 139 HIS A O 1
ATOM 1162 N N . ARG A 1 140 ? 9.148 5.641 4.324 1 84.12 140 ARG A N 1
ATOM 1163 C CA . ARG A 1 140 ? 7.891 6.004 3.689 1 84.12 140 ARG A CA 1
ATOM 1164 C C . ARG A 1 140 ? 8.109 7.004 2.561 1 84.12 140 ARG A C 1
ATOM 1166 O O . ARG A 1 140 ? 7.168 7.371 1.855 1 84.12 140 ARG A O 1
ATOM 1173 N N . MET A 1 141 ? 9.297 7.391 2.338 1 84.75 141 MET A N 1
ATOM 1174 C CA . MET A 1 141 ? 9.617 8.375 1.308 1 84.75 141 MET A CA 1
ATOM 1175 C C . MET A 1 141 ? 9.32 7.824 -0.083 1 84.75 141 MET A C 1
ATOM 1177 O O . MET A 1 141 ? 9.641 6.672 -0.376 1 84.75 141 MET A O 1
ATOM 1181 N N . LYS A 1 142 ? 8.695 8.664 -0.84 1 84.94 142 LYS A N 1
ATOM 1182 C CA . LYS A 1 142 ? 8.414 8.328 -2.232 1 84.94 142 LYS A CA 1
ATOM 1183 C C . LYS A 1 142 ? 8.32 9.586 -3.094 1 84.94 142 LYS A C 1
ATOM 1185 O O . LYS A 1 142 ? 7.988 10.664 -2.596 1 84.94 142 LYS A O 1
ATOM 1190 N N . PRO A 1 143 ? 8.688 9.484 -4.344 1 86.94 143 PRO A N 1
ATOM 1191 C CA . PRO A 1 143 ? 8.547 10.641 -5.23 1 86.94 143 PRO A CA 1
ATOM 1192 C C . PRO A 1 143 ? 7.086 10.969 -5.535 1 86.94 143 PRO A C 1
ATOM 1194 O O . PRO A 1 143 ? 6.203 10.133 -5.332 1 86.94 143 PRO A O 1
ATOM 1197 N N . ALA A 1 144 ? 6.926 12.219 -5.984 1 88.44 144 ALA A N 1
ATOM 1198 C CA . ALA A 1 144 ? 5.598 12.578 -6.477 1 88.44 144 ALA A CA 1
ATOM 1199 C C . ALA A 1 144 ? 5.258 11.805 -7.746 1 88.44 144 ALA A C 1
ATOM 1201 O O . ALA A 1 144 ? 6.145 11.477 -8.539 1 88.44 144 ALA A O 1
ATOM 1202 N N . ARG A 1 145 ? 4.008 11.562 -7.934 1 84.06 145 ARG A N 1
ATOM 1203 C CA . ARG A 1 145 ? 3.539 10.844 -9.117 1 84.06 145 ARG A CA 1
ATOM 1204 C C . ARG A 1 145 ? 3.443 11.766 -10.32 1 84.06 145 ARG A C 1
ATOM 1206 O O . ARG A 1 145 ? 3.803 11.383 -11.438 1 84.06 145 ARG A O 1
ATOM 1213 N N . GLU A 1 146 ? 3.002 12.977 -9.992 1 90 146 GLU A N 1
ATOM 1214 C CA . GLU A 1 146 ? 2.764 13.93 -11.07 1 90 146 GLU A CA 1
ATOM 1215 C C . GLU A 1 146 ? 4.035 14.703 -11.414 1 90 146 GLU A C 1
ATOM 1217 O O . GLU A 1 146 ? 4.801 15.078 -10.531 1 90 146 GLU A O 1
ATOM 1222 N N . ASP A 1 147 ? 4.219 15.008 -12.664 1 91.38 147 ASP A N 1
ATOM 1223 C CA . ASP A 1 147 ? 5.441 15.641 -13.148 1 91.38 147 ASP A CA 1
ATOM 1224 C C . ASP A 1 147 ? 5.516 17.094 -12.688 1 91.38 147 ASP A C 1
ATOM 1226 O O . ASP A 1 147 ? 6.602 17.672 -12.609 1 91.38 147 ASP A O 1
ATOM 1230 N N . TYR A 1 148 ? 4.402 17.672 -12.398 1 94.5 148 TYR A N 1
ATOM 1231 C CA . TYR A 1 148 ? 4.406 19.078 -12 1 94.5 148 TYR A CA 1
ATOM 1232 C C . TYR A 1 148 ? 4.574 19.219 -10.492 1 94.5 148 TYR A C 1
ATOM 1234 O O . TYR A 1 148 ? 4.508 20.328 -9.953 1 94.5 148 TYR A O 1
ATOM 1242 N N . VAL A 1 149 ? 4.789 18.156 -9.797 1 95.19 149 VAL A N 1
ATOM 1243 C CA . VAL A 1 149 ? 4.965 18.188 -8.352 1 95.19 149 VAL A CA 1
ATOM 1244 C C . VAL A 1 149 ? 6.332 17.594 -7.984 1 95.19 149 VAL A C 1
ATOM 1246 O O . VAL A 1 149 ? 6.75 16.594 -8.547 1 95.19 149 VAL A O 1
ATOM 1249 N N . THR A 1 150 ? 7.094 18.234 -7.152 1 93.62 150 THR A N 1
ATOM 1250 C CA . THR A 1 150 ? 8.312 17.719 -6.527 1 93.62 150 THR A CA 1
ATOM 1251 C C . THR A 1 150 ? 8.148 17.641 -5.012 1 93.62 150 THR A C 1
ATOM 1253 O O . THR A 1 150 ? 7.766 18.625 -4.371 1 93.62 150 THR A O 1
ATOM 1256 N N . ASN A 1 151 ? 8.422 16.484 -4.457 1 93.38 151 ASN A N 1
ATOM 1257 C CA . ASN A 1 151 ? 8.289 16.312 -3.014 1 93.38 151 ASN A CA 1
ATOM 1258 C C . ASN A 1 151 ? 9.539 16.781 -2.273 1 93.38 151 ASN A C 1
ATOM 1260 O O . ASN A 1 151 ? 10.656 16.547 -2.729 1 93.38 151 ASN A O 1
ATOM 1264 N N . LEU A 1 152 ? 9.305 17.469 -1.227 1 94.56 152 LEU A N 1
ATOM 1265 C CA . LEU A 1 152 ? 10.328 17.859 -0.272 1 94.56 152 LEU A CA 1
ATOM 1266 C C . LEU A 1 152 ? 10.07 17.25 1.099 1 94.56 152 LEU A C 1
ATOM 1268 O O . LEU A 1 152 ? 8.922 17.188 1.545 1 94.56 152 LEU A O 1
ATOM 1272 N N . TYR A 1 153 ? 11.18 16.797 1.767 1 93.56 153 TYR A N 1
ATOM 1273 C CA . TYR A 1 153 ? 11.055 16.125 3.061 1 93.56 153 TYR A CA 1
ATOM 1274 C C . TYR A 1 153 ? 11.938 16.797 4.105 1 93.56 153 TYR A C 1
ATOM 1276 O O . TYR A 1 153 ? 12.883 16.188 4.609 1 93.56 153 TYR A O 1
ATOM 1284 N N . PRO A 1 154 ? 11.508 17.969 4.504 1 96.75 154 PRO A N 1
ATOM 1285 C CA . PRO A 1 154 ? 12.383 18.734 5.398 1 96.75 154 PRO A CA 1
ATOM 1286 C C . PRO A 1 154 ? 12.648 18.016 6.719 1 96.75 154 PRO A C 1
ATOM 1288 O O . PRO A 1 154 ? 13.781 18.031 7.215 1 96.75 154 PRO A O 1
ATOM 1291 N N . LEU A 1 155 ? 11.648 17.344 7.297 1 96.94 155 LEU A N 1
ATOM 1292 C CA . LEU A 1 155 ? 11.859 16.688 8.578 1 96.94 155 LEU A CA 1
ATOM 1293 C C . LEU A 1 155 ? 12.875 15.562 8.445 1 96.94 155 LEU A C 1
ATOM 1295 O O . LEU A 1 155 ? 13.656 15.312 9.367 1 96.94 155 LEU A O 1
ATOM 1299 N N . ILE A 1 156 ? 12.859 14.906 7.32 1 93.38 156 ILE A N 1
ATOM 1300 C CA . ILE A 1 156 ? 13.844 13.859 7.051 1 93.38 156 ILE A CA 1
ATOM 1301 C C . ILE A 1 156 ? 15.211 14.492 6.797 1 93.38 156 ILE A C 1
ATOM 1303 O O . ILE A 1 156 ? 16.203 14.086 7.395 1 93.38 156 ILE A O 1
ATOM 1307 N N . ASP A 1 157 ? 15.273 15.547 5.973 1 94.38 157 ASP A N 1
ATOM 1308 C CA . ASP A 1 157 ? 16.516 16.188 5.566 1 94.38 157 ASP A CA 1
ATOM 1309 C C . ASP A 1 157 ? 17.266 16.766 6.773 1 94.38 157 ASP A C 1
ATOM 1311 O O . ASP A 1 157 ? 18.5 16.766 6.812 1 94.38 157 ASP A O 1
ATOM 1315 N N . TYR A 1 158 ? 16.516 17.156 7.734 1 96.75 158 TYR A N 1
ATOM 1316 C CA . TYR A 1 158 ? 17.125 17.766 8.914 1 96.75 158 TYR A CA 1
ATOM 1317 C C . TYR A 1 158 ? 17.125 16.797 10.094 1 96.75 158 TYR A C 1
ATOM 1319 O O . TYR A 1 158 ? 17.375 17.203 11.234 1 96.75 158 TYR A O 1
ATOM 1327 N N . LYS A 1 159 ? 16.75 15.555 9.906 1 95.38 159 LYS A N 1
ATOM 1328 C CA . LYS A 1 159 ? 16.812 14.453 10.859 1 95.38 159 LYS A CA 1
ATOM 1329 C C . LYS A 1 159 ? 15.969 14.742 12.094 1 95.38 159 LYS A C 1
ATOM 1331 O O . LYS A 1 159 ? 16.406 14.523 13.219 1 95.38 159 LYS A O 1
ATOM 1336 N N . ILE A 1 160 ? 14.828 15.312 11.82 1 97.62 160 ILE A N 1
ATOM 1337 C CA . ILE A 1 160 ? 13.875 15.625 12.883 1 97.62 160 ILE A CA 1
ATOM 1338 C C . ILE A 1 160 ? 12.945 14.43 13.117 1 97.62 160 ILE A C 1
ATOM 1340 O O . ILE A 1 160 ? 12.234 14.008 12.203 1 97.62 160 ILE A O 1
ATOM 1344 N N . ASN A 1 161 ? 12.992 13.875 14.328 1 96.5 161 ASN A N 1
ATOM 1345 C CA . ASN A 1 161 ? 12.164 12.719 14.648 1 96.5 161 ASN A CA 1
ATOM 1346 C C . ASN A 1 161 ? 10.875 13.133 15.352 1 96.5 161 ASN A C 1
ATOM 1348 O O . ASN A 1 161 ? 10.625 14.32 15.555 1 96.5 161 ASN A O 1
ATOM 1352 N N . ARG A 1 162 ? 10.086 12.172 15.758 1 96.06 162 ARG A N 1
ATOM 1353 C CA . ARG A 1 162 ? 8.758 12.391 16.328 1 96.06 162 ARG A CA 1
ATOM 1354 C C . ARG A 1 162 ? 8.828 13.227 17.594 1 96.06 162 ARG A C 1
ATOM 1356 O O . ARG A 1 162 ? 8.047 14.164 17.766 1 96.06 162 ARG A O 1
ATOM 1363 N N . ASP A 1 163 ? 9.75 12.914 18.406 1 97.88 163 ASP A N 1
ATOM 1364 C CA . ASP A 1 163 ? 9.898 13.656 19.656 1 97.88 163 ASP A CA 1
ATOM 1365 C C . ASP A 1 163 ? 10.258 15.117 19.391 1 97.88 163 ASP A C 1
ATOM 1367 O O . ASP A 1 163 ? 9.758 16.016 20.062 1 97.88 163 ASP A O 1
ATOM 1371 N N . GLU A 1 164 ? 11.086 15.289 18.469 1 98.38 164 GLU A N 1
ATOM 1372 C CA . GLU A 1 164 ? 11.469 16.656 18.094 1 98.38 164 GLU A CA 1
ATOM 1373 C C . GLU A 1 164 ? 10.297 17.406 17.469 1 98.38 164 GLU A C 1
ATOM 1375 O O . GLU A 1 164 ? 10.164 18.609 17.656 1 98.38 164 GLU A O 1
ATOM 1380 N N . CYS A 1 165 ? 9.469 16.672 16.75 1 98.38 165 CYS A N 1
ATOM 1381 C CA . CYS A 1 165 ? 8.258 17.281 16.203 1 98.38 165 CYS A CA 1
ATOM 1382 C C . CYS A 1 165 ? 7.363 17.797 17.328 1 98.38 165 CYS A C 1
ATOM 1384 O O . CYS A 1 165 ? 6.887 18.938 17.266 1 98.38 165 CYS A O 1
ATOM 1386 N N . ILE A 1 166 ? 7.219 17 18.328 1 98.5 166 ILE A N 1
ATOM 1387 C CA . ILE A 1 166 ? 6.402 17.391 19.469 1 98.5 166 ILE A CA 1
ATOM 1388 C C . ILE A 1 166 ? 6.996 18.625 20.141 1 98.5 166 ILE A C 1
ATOM 1390 O O . ILE A 1 166 ? 6.277 19.578 20.453 1 98.5 166 ILE A O 1
ATOM 1394 N N . ASN A 1 167 ? 8.273 18.656 20.25 1 98.56 167 ASN A N 1
ATOM 1395 C CA . ASN A 1 167 ? 8.961 19.781 20.875 1 98.56 167 ASN A CA 1
ATOM 1396 C C . ASN A 1 167 ? 8.805 21.047 20.047 1 98.56 167 ASN A C 1
ATOM 1398 O O . ASN A 1 167 ? 8.648 22.141 20.594 1 98.56 167 ASN A O 1
ATOM 1402 N N . LEU A 1 168 ? 8.898 20.906 18.734 1 98.62 168 LEU A N 1
ATOM 1403 C CA . LEU A 1 168 ? 8.703 22.047 17.844 1 98.62 168 LEU A CA 1
ATOM 1404 C C . LEU A 1 168 ? 7.332 22.672 18.062 1 98.62 168 LEU A C 1
ATOM 1406 O O . LEU A 1 168 ? 7.215 23.906 18.141 1 98.62 168 LEU A O 1
ATOM 1410 N N . ILE A 1 169 ? 6.336 21.844 18.219 1 98.69 169 ILE A N 1
ATOM 1411 C CA . ILE A 1 169 ? 4.969 22.312 18.391 1 98.69 169 ILE A CA 1
ATOM 1412 C C . ILE A 1 169 ? 4.824 23.016 19.734 1 98.69 169 ILE A C 1
ATOM 1414 O O . ILE A 1 169 ? 4.262 24.109 19.812 1 98.69 169 ILE A O 1
ATOM 1418 N N . LYS A 1 170 ? 5.426 22.438 20.734 1 98.5 170 LYS A N 1
ATOM 1419 C CA . LYS A 1 170 ? 5.371 23.016 22.078 1 98.5 170 LYS A CA 1
ATOM 1420 C C . LYS A 1 170 ? 6.055 24.391 22.109 1 98.5 170 LYS A C 1
ATOM 1422 O O . LYS A 1 170 ? 5.52 25.344 22.688 1 98.5 170 LYS A O 1
ATOM 1427 N N . LYS A 1 171 ? 7.125 24.469 21.531 1 98.06 171 LYS A N 1
ATOM 1428 C CA . LYS A 1 171 ? 7.898 25.703 21.516 1 98.06 171 LYS A CA 1
ATOM 1429 C C . LYS A 1 171 ? 7.148 26.812 20.781 1 98.06 171 LYS A C 1
ATOM 1431 O O . LYS A 1 171 ? 7.316 28 21.109 1 98.06 171 LYS A O 1
ATOM 1436 N N . ALA A 1 172 ? 6.371 26.438 19.828 1 98.06 172 ALA A N 1
ATOM 1437 C CA . ALA A 1 172 ? 5.562 27.406 19.094 1 98.06 172 ALA A CA 1
ATOM 1438 C C . ALA A 1 172 ? 4.301 27.766 19.875 1 98.06 172 ALA A C 1
ATOM 1440 O O . ALA A 1 172 ? 3.449 28.5 19.375 1 98.06 172 ALA A O 1
ATOM 1441 N N . ARG A 1 173 ? 4.176 27.109 21.062 1 97.38 173 ARG A N 1
ATOM 1442 C CA . ARG A 1 173 ? 3.053 27.359 21.953 1 97.38 173 ARG A CA 1
ATOM 1443 C C . ARG A 1 173 ? 1.736 26.922 21.328 1 97.38 173 ARG A C 1
ATOM 1445 O O . ARG A 1 173 ? 0.716 27.609 21.469 1 97.38 173 ARG A O 1
ATOM 1452 N N . LEU A 1 174 ? 1.773 25.922 20.531 1 98.38 174 LEU A N 1
ATOM 1453 C CA . LEU A 1 174 ? 0.594 25.266 19.984 1 98.38 174 LEU A CA 1
ATOM 1454 C C . LEU A 1 174 ? 0.258 24 20.781 1 98.38 174 LEU A C 1
ATOM 1456 O O . LEU A 1 174 ? 1.154 23.328 21.281 1 98.38 174 LEU A O 1
ATOM 1460 N N . PRO A 1 175 ? -1.04 23.703 20.938 1 97.88 175 PRO A N 1
ATOM 1461 C CA . PRO A 1 175 ? -1.36 22.391 21.5 1 97.88 175 PRO A CA 1
ATOM 1462 C C . PRO A 1 175 ? -0.876 21.234 20.641 1 97.88 175 PRO A C 1
ATOM 1464 O O . PRO A 1 175 ? -0.773 21.375 19.422 1 97.88 175 PRO A O 1
ATOM 1467 N N . ILE A 1 176 ? -0.576 20.141 21.266 1 97.69 176 ILE A N 1
ATOM 1468 C CA . ILE A 1 176 ? -0.225 18.938 20.516 1 97.69 176 ILE A CA 1
ATOM 1469 C C . ILE A 1 176 ? -1.485 18.328 19.906 1 97.69 176 ILE A C 1
ATOM 1471 O O . ILE A 1 176 ? -2.445 18.031 20.625 1 97.69 176 ILE A O 1
ATOM 1475 N N . PRO A 1 177 ? -1.451 18.266 18.594 1 95.31 177 PRO A N 1
ATOM 1476 C CA . PRO A 1 177 ? -2.648 17.656 18.016 1 95.31 177 PRO A CA 1
ATOM 1477 C C . PRO A 1 177 ? -2.803 16.188 18.406 1 95.31 177 PRO A C 1
ATOM 1479 O O . PRO A 1 177 ? -1.806 15.469 18.547 1 95.31 177 PRO A O 1
ATOM 1482 N N . VAL A 1 178 ? -4.016 15.766 18.562 1 88.81 178 VAL A N 1
ATOM 1483 C CA . VAL A 1 178 ? -4.289 14.344 18.703 1 88.81 178 VAL A CA 1
ATOM 1484 C C . VAL A 1 178 ? -4.207 13.664 17.344 1 88.81 178 VAL A C 1
ATOM 1486 O O . VAL A 1 178 ? -4.078 14.336 16.312 1 88.81 178 VAL A O 1
ATOM 1489 N N . LYS A 1 179 ? -4.207 12.352 17.391 1 86.75 179 LYS A N 1
ATOM 1490 C CA . LYS A 1 179 ? -4.16 11.625 16.125 1 86.75 179 LYS A CA 1
ATOM 1491 C C . LYS A 1 179 ? -5.273 12.07 15.188 1 86.75 179 LYS A C 1
ATOM 1493 O O . LYS A 1 179 ? -6.453 12.008 15.539 1 86.75 179 LYS A O 1
ATOM 1498 N N . SER A 1 180 ? -4.793 12.609 14.086 1 89.25 180 SER A N 1
ATOM 1499 C CA . SER A 1 180 ? -5.75 13.07 13.086 1 89.25 180 SER A CA 1
ATOM 1500 C C . SER A 1 180 ? -6.27 11.906 12.242 1 89.25 180 SER A C 1
ATOM 1502 O O . SER A 1 180 ? -5.68 10.828 12.227 1 89.25 180 SER A O 1
ATOM 1504 N N . GLY A 1 181 ? -7.41 12.156 11.586 1 90.56 181 GLY A N 1
ATOM 1505 C CA . GLY A 1 181 ? -7.914 11.164 10.648 1 90.56 181 GLY A CA 1
ATOM 1506 C C . GLY A 1 181 ? -9.414 10.977 10.727 1 90.56 181 GLY A C 1
ATOM 1507 O O . GLY A 1 181 ? -10.078 11.57 11.586 1 90.56 181 GLY A O 1
ATOM 1508 N N . CYS A 1 182 ? -9.828 10.18 9.82 1 96.06 182 CYS A N 1
ATOM 1509 C CA . CYS A 1 182 ? -11.25 9.844 9.789 1 96.06 182 CYS A CA 1
ATOM 1510 C C . CYS A 1 182 ? -11.625 8.945 10.961 1 96.06 182 CYS A C 1
ATOM 1512 O O . CYS A 1 182 ? -10.82 8.109 11.391 1 96.06 182 CYS A O 1
ATOM 1514 N N . TYR A 1 183 ? -12.836 9.078 11.438 1 96.88 183 TYR A N 1
ATOM 1515 C CA . TYR A 1 183 ? -13.219 8.352 12.641 1 96.88 183 TYR A CA 1
ATOM 1516 C C . TYR A 1 183 ? -13.391 6.867 12.352 1 96.88 183 TYR A C 1
ATOM 1518 O O . TYR A 1 183 ? -13.414 6.047 13.273 1 96.88 183 TYR A O 1
ATOM 1526 N N . PHE A 1 184 ? -13.508 6.449 11.094 1 97.5 184 PHE A N 1
ATOM 1527 C CA . PHE A 1 184 ? -13.648 5.031 10.797 1 97.5 184 PHE A CA 1
ATOM 1528 C C . PHE A 1 184 ? -12.523 4.555 9.883 1 97.5 184 PHE A C 1
ATOM 1530 O O . PHE A 1 184 ? -12.742 3.74 8.984 1 97.5 184 PHE A O 1
ATOM 1537 N N . CYS A 1 185 ? -11.359 5.102 10.062 1 94.44 185 CYS A N 1
ATOM 1538 C CA . CYS A 1 185 ? -10.164 4.758 9.289 1 94.44 185 CYS A CA 1
ATOM 1539 C C . CYS A 1 185 ? -9.766 3.307 9.523 1 94.44 185 CYS A C 1
ATOM 1541 O O . CYS A 1 185 ? -9.695 2.854 10.664 1 94.44 185 CYS A O 1
ATOM 1543 N N . PRO A 1 186 ? -9.461 2.6 8.461 1 91.44 186 PRO A N 1
ATOM 1544 C CA . PRO A 1 186 ? -9.031 1.207 8.617 1 91.44 186 PRO A CA 1
ATOM 1545 C C . PRO A 1 186 ? -7.68 1.078 9.305 1 91.44 186 PRO A C 1
ATOM 1547 O O . PRO A 1 186 ? -7.27 -0.027 9.672 1 91.44 186 PRO A O 1
ATOM 1550 N N . TYR A 1 187 ? -7.062 2.148 9.57 1 89.06 187 TYR A N 1
ATOM 1551 C CA . TYR A 1 187 ? -5.777 2.119 10.266 1 89.06 187 TYR A CA 1
ATOM 1552 C C . TYR A 1 187 ? -5.965 2.326 11.758 1 89.06 187 TYR A C 1
ATOM 1554 O O . TYR A 1 187 ? -4.992 2.322 12.516 1 89.06 187 TYR A O 1
ATOM 1562 N N . ASN A 1 188 ? -7.203 2.514 12.156 1 91.12 188 ASN A N 1
ATOM 1563 C CA . ASN A 1 188 ? -7.434 2.531 13.602 1 91.12 188 ASN A CA 1
ATOM 1564 C C . ASN A 1 188 ? -7.062 1.196 14.242 1 91.12 188 ASN A C 1
ATOM 1566 O O . ASN A 1 188 ? -7.555 0.146 13.828 1 91.12 188 ASN A O 1
ATOM 1570 N N . ASN A 1 189 ? -6.141 1.278 15.219 1 89.25 189 ASN A N 1
ATOM 1571 C CA . ASN A 1 189 ? -5.871 0.066 15.984 1 89.25 189 ASN A CA 1
ATOM 1572 C C . ASN A 1 189 ? -6.918 -0.161 17.062 1 89.25 189 ASN A C 1
ATOM 1574 O O . ASN A 1 189 ? -7.867 0.615 17.188 1 89.25 189 ASN A O 1
ATOM 1578 N N . MET A 1 190 ? -6.703 -1.262 17.844 1 91.75 190 MET A N 1
ATOM 1579 C CA . MET A 1 190 ? -7.715 -1.621 18.828 1 91.75 190 MET A CA 1
ATOM 1580 C C . MET A 1 190 ? -7.84 -0.539 19.906 1 91.75 190 MET A C 1
ATOM 1582 O O . MET A 1 190 ? -8.945 -0.23 20.344 1 91.75 190 MET A O 1
ATOM 1586 N N . ASP A 1 191 ? -6.719 0.099 20.234 1 91.5 191 ASP A N 1
ATOM 1587 C CA . ASP A 1 191 ? -6.75 1.166 21.234 1 91.5 191 ASP A CA 1
ATOM 1588 C C . ASP A 1 191 ? -7.555 2.361 20.734 1 91.5 191 ASP A C 1
ATOM 1590 O O . ASP A 1 191 ? -8.32 2.965 21.5 1 91.5 191 ASP A O 1
ATOM 1594 N N . ARG A 1 192 ? -7.367 2.652 19.516 1 92.5 192 ARG A N 1
ATOM 1595 C CA . ARG A 1 192 ? -8.086 3.783 18.938 1 92.5 192 ARG A CA 1
ATOM 1596 C C . ARG A 1 192 ? -9.586 3.494 18.859 1 92.5 192 ARG A C 1
ATOM 1598 O O . ARG A 1 192 ? -10.406 4.371 19.125 1 92.5 192 ARG A O 1
ATOM 1605 N N . TRP A 1 193 ? -9.938 2.32 18.469 1 95.25 193 TRP A N 1
ATOM 1606 C CA . TRP A 1 193 ? -11.352 1.95 18.422 1 95.25 193 TRP A CA 1
ATOM 1607 C C . TRP A 1 193 ? -11.977 2.018 19.812 1 95.25 193 TRP A C 1
ATOM 1609 O O . TRP A 1 193 ? -13.109 2.465 19.969 1 95.25 193 TRP A O 1
ATOM 1619 N N . ALA A 1 194 ? -11.18 1.579 20.812 1 95.88 194 ALA A N 1
ATOM 1620 C CA . ALA A 1 194 ? -11.656 1.684 22.188 1 95.88 194 ALA A CA 1
ATOM 1621 C C . ALA A 1 194 ? -11.898 3.141 22.562 1 95.88 194 ALA A C 1
ATOM 1623 O O . ALA A 1 194 ? -12.906 3.463 23.203 1 95.88 194 ALA A O 1
ATOM 1624 N N . GLU A 1 195 ? -10.984 3.975 22.203 1 95.06 195 GLU A N 1
ATOM 1625 C CA . GLU A 1 195 ? -11.094 5.402 22.5 1 95.06 195 GLU A CA 1
ATOM 1626 C C . GLU A 1 195 ? -12.328 6.004 21.828 1 95.06 195 GLU A C 1
ATOM 1628 O O . GLU A 1 195 ? -13.062 6.773 22.453 1 95.06 195 GLU A O 1
ATOM 1633 N N . ILE A 1 196 ? -12.555 5.672 20.594 1 96.88 196 ILE A N 1
ATOM 1634 C CA . ILE A 1 196 ? -13.703 6.188 19.859 1 96.88 196 ILE A CA 1
ATOM 1635 C C . ILE A 1 196 ? -14.992 5.68 20.5 1 96.88 196 ILE A C 1
ATOM 1637 O O . ILE A 1 196 ? -15.953 6.438 20.672 1 96.88 196 ILE A O 1
ATOM 1641 N N . HIS A 1 197 ? -14.977 4.414 20.844 1 97.62 197 HIS A N 1
ATOM 1642 C CA . HIS A 1 197 ? -16.125 3.811 21.5 1 97.62 197 HIS A CA 1
ATOM 1643 C C . HIS A 1 197 ? -16.484 4.551 22.781 1 97.62 197 HIS A C 1
ATOM 1645 O O . HIS A 1 197 ? -17.656 4.805 23.047 1 97.62 197 HIS A O 1
ATOM 1651 N N . GLU A 1 198 ? -15.523 4.949 23.547 1 96.94 198 GLU A N 1
ATOM 1652 C CA . GLU A 1 198 ? -15.719 5.566 24.844 1 96.94 198 GLU A CA 1
ATOM 1653 C C . GLU A 1 198 ? -16.031 7.055 24.719 1 96.94 198 GLU A C 1
ATOM 1655 O O . GLU A 1 198 ? -16.953 7.559 25.375 1 96.94 198 GLU A O 1
ATOM 1660 N N . ASN A 1 199 ? -15.32 7.738 23.875 1 96.88 199 ASN A N 1
ATOM 1661 C CA . ASN A 1 199 ? -15.359 9.195 23.875 1 96.88 199 ASN A CA 1
ATOM 1662 C C . ASN A 1 199 ? -16.312 9.734 22.812 1 96.88 199 ASN A C 1
ATOM 1664 O O . ASN A 1 199 ? -16.75 10.883 22.891 1 96.88 199 ASN A O 1
ATOM 1668 N N . HIS A 1 200 ? -16.578 8.906 21.828 1 98.06 200 HIS A N 1
ATOM 1669 C CA . HIS A 1 200 ? -17.453 9.297 20.734 1 98.06 200 HIS A CA 1
ATOM 1670 C C . HIS A 1 200 ? -18.375 8.148 20.344 1 98.06 200 HIS A C 1
ATOM 1672 O O . HIS A 1 200 ? -18.375 7.711 19.188 1 98.06 200 HIS A O 1
ATOM 1678 N N . PRO A 1 201 ? -19.281 7.742 21.25 1 98 201 PRO A N 1
ATOM 1679 C CA . PRO A 1 201 ? -20.125 6.574 20.984 1 98 201 PRO A CA 1
ATOM 1680 C C . PRO A 1 201 ? -20.984 6.746 19.719 1 98 201 PRO A C 1
ATOM 1682 O O . PRO A 1 201 ? -21.281 5.77 19.031 1 98 201 PRO A O 1
ATOM 1685 N N . ASP A 1 202 ? -21.344 7.934 19.438 1 98.44 202 ASP A N 1
ATOM 1686 C CA . ASP A 1 202 ? -22.156 8.172 18.25 1 98.44 202 ASP A CA 1
ATOM 1687 C C . ASP A 1 202 ? -21.359 7.891 16.984 1 98.44 202 ASP A C 1
ATOM 1689 O O . ASP A 1 202 ? -21.891 7.316 16.031 1 98.44 202 ASP A O 1
ATOM 1693 N N . LEU A 1 203 ? -20.109 8.305 16.953 1 98.62 203 LEU A N 1
ATOM 1694 C CA . LEU A 1 203 ? -19.25 8.055 15.805 1 98.62 203 LEU A CA 1
ATOM 1695 C C . LEU A 1 203 ? -18.938 6.57 15.672 1 98.62 203 LEU A C 1
ATOM 1697 O O . LEU A 1 203 ? -18.812 6.055 14.555 1 98.62 203 LEU A O 1
ATOM 1701 N N . PHE A 1 204 ? -18.781 5.922 16.797 1 98.56 204 PHE A N 1
ATOM 1702 C CA . PHE A 1 204 ? -18.578 4.477 16.781 1 98.56 204 PHE A CA 1
ATOM 1703 C C . PHE A 1 204 ? -19.781 3.768 16.156 1 98.56 204 PHE A C 1
ATOM 1705 O O . PHE A 1 204 ? -19.609 2.906 15.289 1 98.56 204 PHE A O 1
ATOM 1712 N N . LYS A 1 205 ? -20.953 4.199 16.562 1 98.44 205 LYS A N 1
ATOM 1713 C CA . LYS A 1 205 ? -22.172 3.607 16.016 1 98.44 205 LYS A CA 1
ATOM 1714 C C . LYS A 1 205 ? -22.297 3.869 14.523 1 98.44 205 LYS A C 1
ATOM 1716 O O . LYS A 1 205 ? -22.703 2.984 13.766 1 98.44 205 LYS A O 1
ATOM 1721 N N . ARG A 1 206 ? -21.969 5.047 14.172 1 98.44 206 ARG A N 1
ATOM 1722 C CA . ARG A 1 206 ? -21.984 5.371 12.75 1 98.44 206 ARG A CA 1
ATOM 1723 C C . ARG A 1 206 ? -21 4.496 11.984 1 98.44 206 ARG A C 1
ATOM 1725 O O . ARG A 1 206 ? -21.312 4.02 10.883 1 98.44 206 ARG A O 1
ATOM 1732 N N . SER A 1 207 ? -19.812 4.285 12.562 1 98.69 207 SER A N 1
ATOM 1733 C CA . SER A 1 207 ? -18.797 3.424 11.945 1 98.69 207 SER A CA 1
ATOM 1734 C C . SER A 1 207 ? -19.312 1.999 11.789 1 98.69 207 SER A C 1
ATOM 1736 O O . SER A 1 207 ? -19.062 1.35 10.773 1 98.69 207 SER A O 1
ATOM 1738 N N . MET A 1 208 ? -20.031 1.549 12.781 1 98.31 208 MET A N 1
ATOM 1739 C CA . MET A 1 208 ? -20.625 0.215 12.734 1 98.31 208 MET A CA 1
ATOM 1740 C C . MET A 1 208 ? -21.594 0.102 11.57 1 98.31 208 MET A C 1
ATOM 1742 O O . MET A 1 208 ? -21.594 -0.892 10.844 1 98.31 208 MET A O 1
ATOM 1746 N N . LYS A 1 209 ? -22.375 1.104 11.445 1 98.19 209 LYS A N 1
ATOM 1747 C CA . LYS A 1 209 ? -23.359 1.112 10.359 1 98.19 209 LYS A CA 1
ATOM 1748 C C . LYS A 1 209 ? -22.672 1.093 9 1 98.19 209 LYS A C 1
ATOM 1750 O O . LYS A 1 209 ? -23.078 0.347 8.102 1 98.19 209 LYS A O 1
ATOM 1755 N N . ILE A 1 210 ? -21.625 1.877 8.859 1 98.31 210 ILE A N 1
ATOM 1756 C CA . ILE A 1 210 ? -20.859 1.942 7.613 1 98.31 210 ILE A CA 1
ATOM 1757 C C . ILE A 1 210 ? -20.266 0.575 7.305 1 98.31 210 ILE A C 1
ATOM 1759 O O . ILE A 1 210 ? -20.359 0.084 6.18 1 98.31 210 ILE A O 1
ATOM 1763 N N . GLU A 1 211 ? -19.625 -0.024 8.305 1 97.44 211 GLU A N 1
ATOM 1764 C CA . GLU A 1 211 ? -19 -1.334 8.148 1 97.44 211 GLU A CA 1
ATOM 1765 C C . GLU A 1 211 ? -20.016 -2.385 7.727 1 97.44 211 GLU A C 1
ATOM 1767 O O . GLU A 1 211 ? -19.781 -3.158 6.801 1 97.44 211 GLU A O 1
ATOM 1772 N N . GLU A 1 212 ? -21.188 -2.359 8.336 1 97 212 GLU A N 1
ATOM 1773 C CA . GLU A 1 212 ? -22.203 -3.389 8.117 1 97 212 GLU A CA 1
ATOM 1774 C C . GLU A 1 212 ? -22.891 -3.207 6.77 1 97 212 GLU A C 1
ATOM 1776 O O . GLU A 1 212 ? -23.5 -4.148 6.242 1 97 212 GLU A O 1
ATOM 1781 N N . HIS A 1 213 ? -22.844 -2.008 6.242 1 96.38 213 HIS A N 1
ATOM 1782 C CA . HIS A 1 213 ? -23.453 -1.72 4.949 1 96.38 213 HIS A CA 1
ATOM 1783 C C . HIS A 1 213 ? -22.547 -2.141 3.801 1 96.38 213 HIS A C 1
ATOM 1785 O O . HIS A 1 213 ? -22.953 -2.141 2.639 1 96.38 213 HIS A O 1
ATOM 1791 N N . ASN A 1 214 ? -21.297 -2.549 4.137 1 93.88 214 ASN A N 1
ATOM 1792 C CA . ASN A 1 214 ? -20.328 -3.006 3.146 1 93.88 214 ASN A CA 1
ATOM 1793 C C . ASN A 1 214 ? -20.781 -4.305 2.484 1 93.88 214 ASN A C 1
ATOM 1795 O O . ASN A 1 214 ? -21.094 -5.281 3.17 1 93.88 214 ASN A O 1
ATOM 1799 N N . LYS A 1 215 ? -20.75 -4.281 1.186 1 90.06 215 LYS A N 1
ATOM 1800 C CA . LYS A 1 215 ? -21.156 -5.461 0.426 1 90.06 215 LYS A CA 1
ATOM 1801 C C . LYS A 1 215 ? -20.312 -6.68 0.809 1 90.06 215 LYS A C 1
ATOM 1803 O O . LYS A 1 215 ? -20.812 -7.809 0.786 1 90.06 215 LYS A O 1
ATOM 1808 N N . HIS A 1 216 ? -19.094 -6.488 1.182 1 87.12 216 HIS A N 1
ATOM 1809 C CA . HIS A 1 216 ? -18.172 -7.57 1.528 1 87.12 216 HIS A CA 1
ATOM 1810 C C . HIS A 1 216 ? -17.953 -7.637 3.035 1 87.12 216 HIS A C 1
ATOM 1812 O O . HIS A 1 216 ? -16.844 -7.945 3.486 1 87.12 216 HIS A O 1
ATOM 1818 N N . PHE A 1 217 ? -19 -7.348 3.771 1 90.56 217 PHE A N 1
ATOM 1819 C CA . PHE A 1 217 ? -18.922 -7.281 5.227 1 90.56 217 PHE A CA 1
ATOM 1820 C C . PHE A 1 217 ? -18.391 -8.586 5.801 1 90.56 217 PHE A C 1
ATOM 1822 O O . PHE A 1 217 ? -17.688 -8.586 6.812 1 90.56 217 PHE A O 1
ATOM 1829 N N . GLU A 1 218 ? -18.562 -9.648 5.172 1 85.69 218 GLU A N 1
ATOM 1830 C CA . GLU A 1 218 ? -18.141 -10.945 5.691 1 85.69 218 GLU A CA 1
ATOM 1831 C C . GLU A 1 218 ? -16.625 -11.086 5.684 1 85.69 218 GLU A C 1
ATOM 1833 O O . GLU A 1 218 ? -16.062 -11.797 6.508 1 85.69 218 GLU A O 1
ATOM 1838 N N . THR A 1 219 ? -16.031 -10.328 4.773 1 84.31 219 THR A N 1
ATOM 1839 C CA . THR A 1 219 ? -14.602 -10.562 4.582 1 84.31 219 THR A CA 1
ATOM 1840 C C . THR A 1 219 ? -13.812 -9.273 4.797 1 84.31 219 THR A C 1
ATOM 1842 O O . THR A 1 219 ? -12.594 -9.312 4.977 1 84.31 219 THR A O 1
ATOM 1845 N N . GLN A 1 220 ? -14.484 -8.195 4.766 1 88.06 220 GLN A N 1
ATOM 1846 C CA . GLN A 1 220 ? -13.805 -6.91 4.898 1 88.06 220 GLN A CA 1
ATOM 1847 C C . GLN A 1 220 ? -14.312 -6.145 6.117 1 88.06 220 GLN A C 1
ATOM 1849 O O . GLN A 1 220 ? -15.5 -5.832 6.211 1 88.06 220 GLN A O 1
ATOM 1854 N N . ARG A 1 221 ? -13.344 -5.898 7.023 1 91.69 221 ARG A N 1
ATOM 1855 C CA . ARG A 1 221 ? -13.672 -5.223 8.273 1 91.69 221 ARG A CA 1
ATOM 1856 C C . ARG A 1 221 ? -12.812 -3.975 8.469 1 91.69 221 ARG A C 1
ATOM 1858 O O . ARG A 1 221 ? -11.766 -3.834 7.84 1 91.69 221 ARG A O 1
ATOM 1865 N N . LEU A 1 222 ? -13.32 -3.092 9.32 1 93.44 222 LEU A N 1
ATOM 1866 C CA . LEU A 1 222 ? -12.586 -1.863 9.609 1 93.44 222 LEU A CA 1
ATOM 1867 C C . LEU A 1 222 ? -11.547 -2.092 10.703 1 93.44 222 LEU A C 1
ATOM 1869 O O . LEU A 1 222 ? -10.484 -1.466 10.695 1 93.44 222 LEU A O 1
ATOM 1873 N N . ALA A 1 223 ? -11.883 -2.984 11.57 1 91.38 223 ALA A N 1
ATOM 1874 C CA . ALA A 1 223 ? -10.984 -3.215 12.695 1 91.38 223 ALA A CA 1
ATOM 1875 C C . ALA A 1 223 ? -9.93 -4.266 12.352 1 91.38 223 ALA A C 1
ATOM 1877 O O . ALA A 1 223 ? -10.102 -5.031 11.398 1 91.38 223 ALA A O 1
ATOM 1878 N N . PRO A 1 224 ? -8.82 -4.242 13.117 1 85.56 224 PRO A N 1
ATOM 1879 C CA . PRO A 1 224 ? -7.734 -5.188 12.828 1 85.56 224 PRO A CA 1
ATOM 1880 C C . PRO A 1 224 ? -8.148 -6.641 13.047 1 85.56 224 PRO A C 1
ATOM 1882 O O . PRO A 1 224 ? -9.078 -6.918 13.812 1 85.56 224 PRO A O 1
ATOM 1885 N N . LYS A 1 225 ? -7.383 -7.492 12.32 1 78.81 225 LYS A N 1
ATOM 1886 C CA . LYS A 1 225 ? -7.43 -8.945 12.484 1 78.81 225 LYS A CA 1
ATOM 1887 C C . LYS A 1 225 ? -8.836 -9.477 12.219 1 78.81 225 LYS A C 1
ATOM 1889 O O . LYS A 1 225 ? -9.258 -10.461 12.844 1 78.81 225 LYS A O 1
ATOM 1894 N N . GLY A 1 226 ? -9.672 -8.711 11.586 1 81.62 226 GLY A N 1
ATOM 1895 C CA . GLY A 1 226 ? -10.953 -9.227 11.117 1 81.62 226 GLY A CA 1
ATOM 1896 C C . GLY A 1 226 ? -12.062 -9.062 12.133 1 81.62 226 GLY A C 1
ATOM 1897 O O . GLY A 1 226 ? -13.188 -9.523 11.914 1 81.62 226 GLY A O 1
ATOM 1898 N N . TYR A 1 227 ? -11.82 -8.438 13.172 1 89.81 227 TYR A N 1
ATOM 1899 C CA . TYR A 1 227 ? -12.891 -8.148 14.109 1 89.81 227 TYR A CA 1
ATOM 1900 C C . TYR A 1 227 ? -13.891 -7.16 13.516 1 89.81 227 TYR A C 1
ATOM 1902 O O . TYR A 1 227 ? -13.5 -6.195 12.852 1 89.81 227 TYR A O 1
ATOM 1910 N N . SER A 1 228 ? -15.164 -7.488 13.719 1 94.75 228 SER A N 1
ATOM 1911 C CA . SER A 1 228 ? -16.172 -6.484 13.383 1 94.75 228 SER A CA 1
ATOM 1912 C C . SER A 1 228 ? -16.312 -5.445 14.492 1 94.75 228 SER A C 1
ATOM 1914 O O . SER A 1 228 ? -15.977 -5.715 15.648 1 94.75 228 SER A O 1
ATOM 1916 N N . LEU A 1 229 ? -16.781 -4.301 14.094 1 97.62 229 LEU A N 1
ATOM 1917 C CA . LEU A 1 229 ? -17.016 -3.271 15.102 1 97.62 229 LEU A CA 1
ATOM 1918 C C . LEU A 1 229 ? -18.109 -3.697 16.078 1 97.62 229 LEU A C 1
ATOM 1920 O O . LEU A 1 229 ? -18.062 -3.33 17.25 1 97.62 229 LEU A O 1
ATOM 1924 N N . ARG A 1 230 ? -19.031 -4.488 15.594 1 97.25 230 ARG A N 1
ATOM 1925 C CA . ARG A 1 230 ? -20.047 -5.043 16.484 1 97.25 230 ARG A CA 1
ATOM 1926 C C . ARG A 1 230 ? -19.422 -5.93 17.547 1 97.25 230 ARG A C 1
ATOM 1928 O O . ARG A 1 230 ? -19.812 -5.887 18.719 1 97.25 230 ARG A O 1
ATOM 1935 N N . GLU A 1 231 ? -18.5 -6.738 17.141 1 96.12 231 GLU A N 1
ATOM 1936 C CA . GLU A 1 231 ? -17.781 -7.57 18.109 1 96.12 231 GLU A CA 1
ATOM 1937 C C . GLU A 1 231 ? -17.031 -6.715 19.125 1 96.12 231 GLU A C 1
ATOM 1939 O O . GLU A 1 231 ? -17.031 -7.02 20.312 1 96.12 231 GLU A O 1
ATOM 1944 N N . ILE A 1 232 ? -16.391 -5.672 18.656 1 96.19 232 ILE A N 1
ATOM 1945 C CA . ILE A 1 232 ? -15.664 -4.766 19.547 1 96.19 232 ILE A CA 1
ATOM 1946 C C . ILE A 1 232 ? -16.641 -4.09 20.516 1 96.19 232 ILE A C 1
ATOM 1948 O O . ILE A 1 232 ? -16.344 -3.965 21.703 1 96.19 232 ILE A O 1
ATOM 1952 N N . ASP A 1 233 ? -17.75 -3.641 20.016 1 97.38 233 ASP A N 1
ATOM 1953 C CA . ASP A 1 233 ? -18.797 -3.027 20.828 1 97.38 233 ASP A CA 1
ATOM 1954 C C . ASP A 1 233 ? -19.203 -3.955 21.969 1 97.38 233 ASP A C 1
ATOM 1956 O O . ASP A 1 233 ? -19.297 -3.531 23.125 1 97.38 233 ASP A O 1
ATOM 1960 N N . LYS A 1 234 ? -19.422 -5.215 21.609 1 96.5 234 LYS A N 1
ATOM 1961 C CA . LYS A 1 234 ? -19.828 -6.211 22.609 1 96.5 234 LYS A CA 1
ATOM 1962 C C . LYS A 1 234 ? -18.734 -6.41 23.656 1 96.5 234 LYS A C 1
ATOM 1964 O O . LYS A 1 234 ? -19.031 -6.484 24.859 1 96.5 234 LYS A O 1
ATOM 1969 N N . MET A 1 235 ? -17.516 -6.477 23.203 1 94.81 235 MET A N 1
ATOM 1970 C CA . MET A 1 235 ? -16.406 -6.668 24.125 1 94.81 235 MET A CA 1
ATOM 1971 C C . MET A 1 235 ? -16.266 -5.488 25.078 1 94.81 235 MET A C 1
ATOM 1973 O O . MET A 1 235 ? -16.047 -5.676 26.281 1 94.81 235 MET A O 1
ATOM 1977 N N . MET A 1 236 ? -16.422 -4.312 24.578 1 95 236 MET A N 1
ATOM 1978 C CA . MET A 1 236 ? -16.266 -3.102 25.375 1 95 236 MET A CA 1
ATOM 1979 C C . MET A 1 236 ? -17.406 -2.969 26.375 1 95 236 MET A C 1
ATOM 1981 O O . MET A 1 236 ? -17.188 -2.572 27.531 1 95 236 MET A O 1
ATOM 1985 N N . LYS A 1 237 ? -18.547 -3.295 26.047 1 94.12 237 LYS A N 1
ATOM 1986 C CA . LYS A 1 237 ? -19.703 -3.217 26.938 1 94.12 237 LYS A CA 1
ATOM 1987 C C . LYS A 1 237 ? -19.594 -4.227 28.078 1 94.12 237 LYS A C 1
ATOM 1989 O O . LYS A 1 237 ? -20.078 -3.979 29.188 1 94.12 237 LYS A O 1
ATOM 1994 N N . LYS A 1 238 ? -18.953 -5.285 27.781 1 91 238 LYS A N 1
ATOM 1995 C CA . LYS A 1 238 ? -18.75 -6.312 28.812 1 91 238 LYS A CA 1
ATOM 1996 C C . LYS A 1 238 ? -17.484 -6.051 29.609 1 91 238 LYS A C 1
ATOM 1998 O O . LYS A 1 238 ? -17.078 -6.879 30.422 1 91 238 LYS A O 1
ATOM 2003 N N . LYS A 1 239 ? -16.812 -4.949 29.391 1 85.06 239 LYS A N 1
ATOM 2004 C CA . LYS A 1 239 ? -15.578 -4.535 30.047 1 85.06 239 LYS A CA 1
ATOM 2005 C C . LYS A 1 239 ? -14.469 -5.566 29.844 1 85.06 239 LYS A C 1
ATOM 2007 O O . LYS A 1 239 ? -13.695 -5.84 30.766 1 85.06 239 LYS A O 1
ATOM 2012 N N . LYS A 1 240 ? -14.5 -6.133 28.719 1 79 240 LYS A N 1
ATOM 2013 C CA . LYS A 1 240 ? -13.438 -7.062 28.359 1 79 240 LYS A CA 1
ATOM 2014 C C . LYS A 1 240 ? -12.266 -6.332 27.703 1 79 240 LYS A C 1
ATOM 2016 O O . LYS A 1 240 ? -12.469 -5.359 26.969 1 79 240 LYS A O 1
ATOM 2021 N N . LYS A 1 241 ? -11.07 -6.84 28.078 1 80.12 241 LYS A N 1
ATOM 2022 C CA . LYS A 1 241 ? -9.875 -6.289 27.438 1 80.12 241 LYS A CA 1
ATOM 2023 C C . LYS A 1 241 ? -9.836 -6.637 25.953 1 80.12 241 LYS A C 1
ATOM 2025 O O . LYS A 1 241 ? -10.078 -7.785 25.562 1 80.12 241 LYS A O 1
ATOM 2030 N N . LEU A 1 242 ? -9.68 -5.621 25.125 1 83.88 242 LEU A N 1
ATOM 2031 C CA . LEU A 1 242 ? -9.555 -5.867 23.688 1 83.88 242 LEU A CA 1
ATOM 2032 C C . LEU A 1 242 ? -8.258 -6.602 23.375 1 83.88 242 LEU A C 1
ATOM 2034 O O . LEU A 1 242 ? -7.25 -6.418 24.062 1 83.88 242 LEU A O 1
ATOM 2038 N N . PRO A 1 243 ? -8.242 -7.438 22.344 1 76.56 243 PRO A N 1
ATOM 2039 C CA . PRO A 1 243 ? -7.031 -8.172 21.969 1 76.56 243 PRO A CA 1
ATOM 2040 C C . PRO A 1 243 ? -5.898 -7.254 21.531 1 76.56 243 PRO A C 1
ATOM 2042 O O . PRO A 1 243 ? -6.145 -6.23 20.875 1 76.56 243 PRO A O 1
ATOM 2045 N N . MET A 1 244 ? -4.688 -7.578 22.047 1 70.06 244 MET A N 1
ATOM 2046 C CA . MET A 1 244 ? -3.508 -6.863 21.578 1 70.06 244 MET A CA 1
ATOM 2047 C C . MET A 1 244 ? -3.172 -7.262 20.141 1 70.06 244 MET A C 1
ATOM 2049 O O . MET A 1 244 ? -2.984 -8.445 19.844 1 70.06 244 MET A O 1
ATOM 2053 N N . VAL A 1 245 ? -3.535 -6.387 19.141 1 64.75 245 VAL A N 1
ATOM 2054 C CA . VAL A 1 245 ? -3.229 -6.664 17.75 1 64.75 245 VAL A CA 1
ATOM 2055 C C . VAL A 1 245 ? -2.193 -5.664 17.234 1 64.75 245 VAL A C 1
ATOM 2057 O O . VAL A 1 245 ? -2.338 -4.457 17.438 1 64.75 245 VAL A O 1
ATOM 2060 N N . GLU A 1 246 ? -0.951 -6.172 16.875 1 55.72 246 GLU A N 1
ATOM 2061 C CA . GLU A 1 246 ? 0.04 -5.297 16.25 1 55.72 246 GLU A CA 1
ATOM 2062 C C . GLU A 1 246 ? -0.377 -4.91 14.828 1 55.72 246 GLU A C 1
ATOM 2064 O O . GLU A 1 246 ? -0.705 -5.773 14.016 1 55.72 246 GLU A O 1
ATOM 2069 N N . VAL A 1 247 ? -0.958 -3.742 14.672 1 52.97 247 VAL A N 1
ATOM 2070 C CA . VAL A 1 247 ? -1.232 -3.244 13.328 1 52.97 247 VAL A CA 1
ATOM 2071 C C . VAL A 1 247 ? 0.056 -2.721 12.695 1 52.97 247 VAL A C 1
ATOM 2073 O O . VAL A 1 247 ? 0.722 -1.851 13.258 1 52.97 247 VAL A O 1
ATOM 2076 N N . ASP A 1 248 ? 0.836 -3.506 11.914 1 45.62 248 ASP A N 1
ATOM 2077 C CA . ASP A 1 248 ? 2.033 -3.02 11.234 1 45.62 248 ASP A CA 1
ATOM 2078 C C . ASP A 1 248 ? 1.665 -2.152 10.031 1 45.62 248 ASP A C 1
ATOM 2080 O O . ASP A 1 248 ? 1.001 -2.617 9.102 1 45.62 248 ASP A O 1
ATOM 2084 N N . SER A 1 249 ? 1.267 -0.923 10.242 1 45.56 249 SER A N 1
ATOM 2085 C CA . SER A 1 249 ? 0.842 -0.093 9.117 1 45.56 249 SER A CA 1
ATOM 2086 C C . SER A 1 249 ? 2.029 0.314 8.25 1 45.56 249 SER A C 1
ATOM 2088 O O . SER A 1 249 ? 2.939 1.001 8.719 1 45.56 249 SER A O 1
ATOM 2090 N N . PRO A 1 250 ? 2.441 -0.545 7.375 1 43.38 250 PRO A N 1
ATOM 2091 C CA . PRO A 1 250 ? 3.504 0.016 6.535 1 43.38 250 PRO A CA 1
ATOM 2092 C C . PRO A 1 250 ? 3.289 1.495 6.223 1 43.38 250 PRO A C 1
ATOM 2094 O O . PRO A 1 250 ? 4.254 2.236 6.031 1 43.38 250 PRO A O 1
ATOM 2097 N N . CYS A 1 251 ? 2.047 1.734 5.711 1 45.16 251 CYS A N 1
ATOM 2098 C CA . CYS A 1 251 ? 1.825 3.139 5.383 1 45.16 251 CYS A CA 1
ATOM 2099 C C . CYS A 1 251 ? 1.756 3.988 6.645 1 45.16 251 CYS A C 1
ATOM 2101 O O . CYS A 1 251 ? 1.533 5.199 6.574 1 45.16 251 CYS A O 1
ATOM 2103 N N . GLY A 1 252 ? 2.566 3.717 7.555 1 38.75 252 GLY A N 1
ATOM 2104 C CA . GLY A 1 252 ? 2.336 4.551 8.719 1 38.75 252 GLY A CA 1
ATOM 2105 C C . GLY A 1 252 ? 0.871 4.883 8.938 1 38.75 252 GLY A C 1
ATOM 2106 O O . GLY A 1 252 ? 0.044 4.676 8.047 1 38.75 252 GLY A O 1
ATOM 2107 N N . SER A 1 253 ? 0.305 4.934 10.211 1 38.28 253 SER A N 1
ATOM 2108 C CA . SER A 1 253 ? -1.043 5.152 10.727 1 38.28 253 SER A CA 1
ATOM 2109 C C . SER A 1 253 ? -1.793 6.184 9.891 1 38.28 253 SER A C 1
ATOM 2111 O O . SER A 1 253 ? -3.023 6.242 9.922 1 38.28 253 SER A O 1
ATOM 2113 N N . GLU A 1 254 ? -1.086 7.203 9.266 1 41.09 254 GLU A N 1
ATOM 2114 C CA . GLU A 1 254 ? -1.811 8.383 8.805 1 41.09 254 GLU A CA 1
ATOM 2115 C C . GLU A 1 254 ? -1.646 8.578 7.305 1 41.09 254 GLU A C 1
ATOM 2117 O O . GLU A 1 254 ? -0.605 8.242 6.738 1 41.09 254 GLU A O 1
ATOM 2122 N N . CYS A 1 255 ? -2.836 8.57 6.633 1 49.12 255 CYS A N 1
ATOM 2123 C CA . CYS A 1 255 ? -2.855 8.938 5.223 1 49.12 255 CYS A CA 1
ATOM 2124 C C . CYS A 1 255 ? -1.987 10.164 4.969 1 49.12 255 CYS A C 1
ATOM 2126 O O . CYS A 1 255 ? -2.332 11.273 5.387 1 49.12 255 CYS A O 1
ATOM 2128 N N . MET A 1 256 ? -0.573 9.867 5.141 1 43.59 256 MET A N 1
ATOM 2129 C CA . MET A 1 256 ? 0.397 10.961 5.129 1 43.59 256 MET A CA 1
ATOM 2130 C C . MET A 1 256 ? 0.351 11.711 3.803 1 43.59 256 MET A C 1
ATOM 2132 O O . MET A 1 256 ? 1.312 11.68 3.033 1 43.59 256 MET A O 1
ATOM 2136 N N . ILE A 1 257 ? -0.821 11.734 3.18 1 42.31 257 ILE A N 1
ATOM 2137 C CA . ILE A 1 257 ? -0.827 12.719 2.107 1 42.31 257 ILE A CA 1
ATOM 2138 C C . ILE A 1 257 ? -1.172 14.094 2.678 1 42.31 257 ILE A C 1
ATOM 2140 O O . ILE A 1 257 ? -2.039 14.219 3.545 1 42.31 257 ILE A O 1
ATOM 2144 N N . MET B 1 1 ? -20.828 5.879 -14.094 1 23.83 1 MET B N 1
ATOM 2145 C CA . MET B 1 1 ? -20.953 4.449 -14.359 1 23.83 1 MET B CA 1
ATOM 2146 C C . MET B 1 1 ? -20.766 3.639 -13.078 1 23.83 1 MET B C 1
ATOM 2148 O O . MET B 1 1 ? -19.891 3.943 -12.266 1 23.83 1 MET B O 1
ATOM 2152 N N . LEU B 1 2 ? -21.688 2.967 -12.555 1 29.41 2 LEU B N 1
ATOM 2153 C CA . LEU B 1 2 ? -21.797 2.238 -11.297 1 29.41 2 LEU B CA 1
ATOM 2154 C C . LEU B 1 2 ? -20.516 1.455 -11.016 1 29.41 2 LEU B C 1
ATOM 2156 O O . LEU B 1 2 ? -20.031 0.716 -11.875 1 29.41 2 LEU B O 1
ATOM 2160 N N . VAL B 1 3 ? -19.594 1.905 -10.344 1 36.81 3 VAL B N 1
ATOM 2161 C CA . VAL B 1 3 ? -18.391 1.161 -9.992 1 36.81 3 VAL B CA 1
ATOM 2162 C C . VAL B 1 3 ? -18.719 -0.317 -9.812 1 36.81 3 VAL B C 1
ATOM 2164 O O . VAL B 1 3 ? -19.438 -0.687 -8.867 1 36.81 3 VAL B O 1
ATOM 2167 N N . GLN B 1 4 ? -19.188 -1.038 -10.859 1 45 4 GLN B N 1
ATOM 2168 C CA . GLN B 1 4 ? -19.484 -2.467 -10.898 1 45 4 GLN B CA 1
ATOM 2169 C C . GLN B 1 4 ? -18.5 -3.258 -10.039 1 45 4 GLN B C 1
ATOM 2171 O O . GLN B 1 4 ? -17.312 -2.93 -9.969 1 45 4 GLN B O 1
ATOM 2176 N N . GLU B 1 5 ? -19 -4.07 -9.031 1 58.78 5 GLU B N 1
ATOM 2177 C CA . GLU B 1 5 ? -18.391 -5.004 -8.086 1 58.78 5 GLU B CA 1
ATOM 2178 C C . GLU B 1 5 ? -17.312 -5.848 -8.766 1 58.78 5 GLU B C 1
ATOM 2180 O O . GLU B 1 5 ? -17.609 -6.637 -9.664 1 58.78 5 GLU B O 1
ATOM 2185 N N . ARG B 1 6 ? -16.125 -5.414 -8.875 1 75.88 6 ARG B N 1
ATOM 2186 C CA . ARG B 1 6 ? -15.055 -6.109 -9.578 1 75.88 6 ARG B CA 1
ATOM 2187 C C . ARG B 1 6 ? -14.445 -7.203 -8.703 1 75.88 6 ARG B C 1
ATOM 2189 O O . ARG B 1 6 ? -13.234 -7.43 -8.742 1 75.88 6 ARG B O 1
ATOM 2196 N N . ILE B 1 7 ? -15.352 -7.668 -7.699 1 79.94 7 ILE B N 1
ATOM 2197 C CA . ILE B 1 7 ? -15.148 -8.914 -6.965 1 79.94 7 ILE B CA 1
ATOM 2198 C C . ILE B 1 7 ? -16.406 -9.773 -7.059 1 79.94 7 ILE B C 1
ATOM 2200 O O . ILE B 1 7 ? -17.516 -9.289 -6.848 1 79.94 7 ILE B O 1
ATOM 2204 N N . LEU B 1 8 ? -16.312 -11.031 -7.43 1 84.5 8 LEU B N 1
ATOM 2205 C CA . LEU B 1 8 ? -17.422 -11.969 -7.512 1 84.5 8 LEU B 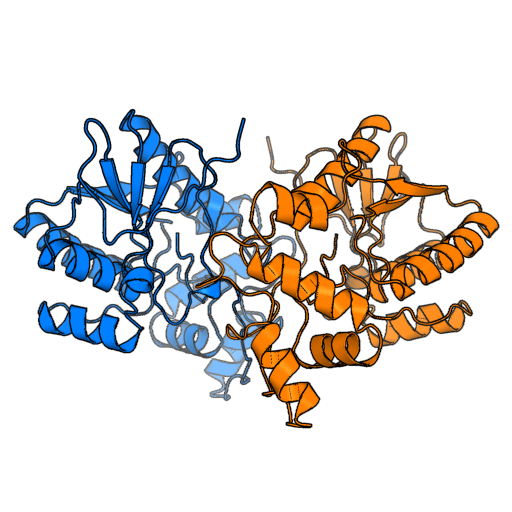CA 1
ATOM 2206 C C . LEU B 1 8 ? -17.156 -13.211 -6.664 1 84.5 8 LEU B C 1
ATOM 2208 O O . LEU B 1 8 ? -16.016 -13.656 -6.559 1 84.5 8 LEU B O 1
ATOM 2212 N N . ASP B 1 9 ? -18.25 -13.711 -6.082 1 87.19 9 ASP B N 1
ATOM 2213 C CA . ASP B 1 9 ? -18.156 -14.977 -5.359 1 87.19 9 ASP B CA 1
ATOM 2214 C C . ASP B 1 9 ? -17.828 -16.125 -6.305 1 87.19 9 ASP B C 1
ATOM 2216 O O . ASP B 1 9 ? -18.578 -16.391 -7.258 1 87.19 9 ASP B O 1
ATOM 2220 N N . SER B 1 10 ? -16.719 -16.812 -6.004 1 91.56 10 SER B N 1
ATOM 2221 C CA . SER B 1 10 ? -16.219 -17.844 -6.91 1 91.56 10 SER B CA 1
ATOM 2222 C C . SER B 1 10 ? -17.031 -19.141 -6.781 1 91.56 10 SER B C 1
ATOM 2224 O O . SER B 1 10 ? -16.938 -20.016 -7.637 1 91.56 10 SER B O 1
ATOM 2226 N N . ARG B 1 11 ? -17.859 -19.516 -5.836 1 88.94 11 ARG B N 1
ATOM 2227 C CA . ARG B 1 11 ? -18.609 -20.75 -5.582 1 88.94 11 ARG B CA 1
ATOM 2228 C C . ARG B 1 11 ? -19.719 -20.938 -6.605 1 88.94 11 ARG B C 1
ATOM 2230 O O . ARG B 1 11 ? -20.172 -22.062 -6.844 1 88.94 11 ARG B O 1
ATOM 2237 N N . ASN B 1 12 ? -20.062 -19.859 -7.215 1 80.88 12 ASN B N 1
ATOM 2238 C CA . ASN B 1 12 ? -21.172 -19.969 -8.148 1 80.88 12 ASN B CA 1
ATOM 2239 C C . ASN B 1 12 ? -20.766 -19.5 -9.555 1 80.88 12 ASN B C 1
ATOM 2241 O O . ASN B 1 12 ? -21.594 -19 -10.305 1 80.88 12 ASN B O 1
ATOM 2245 N N . ILE B 1 13 ? -19.516 -19.906 -9.797 1 83.94 13 ILE B N 1
ATOM 2246 C CA . ILE B 1 13 ? -19.078 -19.344 -11.07 1 83.94 13 ILE B CA 1
ATOM 2247 C C . ILE B 1 13 ? -19.391 -20.328 -12.195 1 83.94 13 ILE B C 1
ATOM 2249 O O . ILE B 1 13 ? -19.156 -21.531 -12.07 1 83.94 13 ILE B O 1
ATOM 2253 N N . LYS B 1 14 ? -20.156 -19.828 -13.148 1 85 14 LYS B N 1
ATOM 2254 C CA . LYS B 1 14 ? -20.359 -20.516 -14.422 1 85 14 LYS B CA 1
ATOM 2255 C C . LYS B 1 14 ? -19.594 -19.828 -15.547 1 85 14 LYS B C 1
ATOM 2257 O O . LYS B 1 14 ? -19.5 -18.609 -15.57 1 85 14 LYS B O 1
ATOM 2262 N N . ARG B 1 15 ? -19.047 -20.703 -16.391 1 90.75 15 ARG B N 1
ATOM 2263 C CA . ARG B 1 15 ? -18.25 -20.156 -17.484 1 90.75 15 ARG B CA 1
ATOM 2264 C C . ARG B 1 15 ? -19.094 -19.219 -18.344 1 90.75 15 ARG B C 1
ATOM 2266 O O . ARG B 1 15 ? -20.188 -19.578 -18.781 1 90.75 15 ARG B O 1
ATOM 2273 N N . GLN B 1 16 ? -18.641 -18.016 -18.328 1 90.5 16 GLN B N 1
ATOM 2274 C CA . GLN B 1 16 ? -19.266 -17.047 -19.219 1 90.5 16 GLN B CA 1
ATOM 2275 C C . GLN B 1 16 ? -18.672 -17.125 -20.625 1 90.5 16 GLN B C 1
ATOM 2277 O O . GLN B 1 16 ? -17.469 -17.281 -20.797 1 90.5 16 GLN B O 1
ATOM 2282 N N . LYS B 1 17 ? -19.656 -16.953 -21.516 1 88.38 17 LYS B N 1
ATOM 2283 C CA . LYS B 1 17 ? -19.219 -17.031 -22.906 1 88.38 17 LYS B CA 1
ATOM 2284 C C . LYS B 1 17 ? -18.266 -15.891 -23.234 1 88.38 17 LYS B C 1
ATOM 2286 O O . LYS B 1 17 ? -18.438 -14.766 -22.766 1 88.38 17 LYS B O 1
ATOM 2291 N N . ASP B 1 18 ? -17.172 -16 -23.891 1 91.94 18 ASP B N 1
ATOM 2292 C CA . ASP B 1 18 ? -16.25 -15.023 -24.438 1 91.94 18 ASP B CA 1
ATOM 2293 C C . ASP B 1 18 ? -15.352 -14.445 -23.344 1 91.94 18 ASP B C 1
ATOM 2295 O O . ASP B 1 18 ? -14.711 -13.406 -23.547 1 91.94 18 ASP B O 1
ATOM 2299 N N . ALA B 1 19 ? -15.477 -15.039 -22.109 1 96.75 19 ALA B N 1
ATOM 2300 C CA . ALA B 1 19 ? -14.586 -14.609 -21.047 1 96.75 19 ALA B CA 1
ATOM 2301 C C . ALA B 1 19 ? -13.414 -15.562 -20.891 1 96.75 19 ALA B C 1
ATOM 2303 O O . ALA B 1 19 ? -13.461 -16.703 -21.359 1 96.75 19 ALA B O 1
ATOM 2304 N N . LYS B 1 20 ? -12.367 -15.07 -20.375 1 97.94 20 LYS B N 1
ATOM 2305 C CA . LYS B 1 20 ? -11.211 -15.906 -20.031 1 97.94 20 LYS B CA 1
ATOM 2306 C C . LYS B 1 20 ? -11 -15.961 -18.531 1 97.94 20 LYS B C 1
ATOM 2308 O O . LYS B 1 20 ? -11.219 -14.969 -17.828 1 97.94 20 LYS B O 1
ATOM 2313 N N . TYR B 1 21 ? -10.672 -17.109 -18.062 1 97.88 21 TYR B N 1
ATOM 2314 C CA . TYR B 1 21 ? -10.375 -17.359 -16.656 1 97.88 21 TYR B CA 1
ATOM 2315 C C . TYR B 1 21 ? -8.883 -17.609 -16.453 1 97.88 21 TYR B C 1
ATOM 2317 O O . TYR B 1 21 ? -8.312 -18.531 -17.031 1 97.88 21 TYR B O 1
ATOM 2325 N N . ILE B 1 22 ? -8.281 -16.719 -15.602 1 98.12 22 ILE B N 1
ATOM 2326 C CA . ILE B 1 22 ? -6.82 -16.672 -15.57 1 98.12 22 ILE B CA 1
ATOM 2327 C C . ILE B 1 22 ? -6.332 -16.609 -14.125 1 98.12 22 ILE B C 1
ATOM 2329 O O . ILE B 1 22 ? -6.898 -15.883 -13.305 1 98.12 22 ILE B O 1
ATOM 2333 N N . VAL B 1 23 ? -5.363 -17.438 -13.812 1 98.06 23 VAL B N 1
ATOM 2334 C CA . VAL B 1 23 ? -4.652 -17.281 -12.547 1 98.06 23 VAL B CA 1
ATOM 2335 C C . VAL B 1 23 ? -3.455 -16.359 -12.727 1 98.06 23 VAL B C 1
ATOM 2337 O O . VAL B 1 23 ? -2.605 -16.594 -13.594 1 98.06 23 VAL B O 1
ATOM 2340 N N . SER B 1 24 ? -3.502 -15.258 -12.039 1 95 24 SER B N 1
ATOM 2341 C CA . SER B 1 24 ? -2.262 -14.508 -11.875 1 95 24 SER B CA 1
ATOM 2342 C C . SER B 1 24 ? -1.308 -15.219 -10.922 1 95 24 SER B C 1
ATOM 2344 O O . SER B 1 24 ? -1.501 -15.18 -9.703 1 95 24 SER B O 1
ATOM 2346 N N . TYR B 1 25 ? -0.295 -15.82 -11.461 1 96.75 25 TYR B N 1
ATOM 2347 C CA . TYR B 1 25 ? 0.515 -16.781 -10.734 1 96.75 25 TYR B CA 1
ATOM 2348 C C . TYR B 1 25 ? 1.762 -16.141 -10.156 1 96.75 25 TYR B C 1
ATOM 2350 O O . TYR B 1 25 ? 2.566 -15.555 -10.891 1 96.75 25 TYR B O 1
ATOM 2358 N N . GLY B 1 26 ? 1.881 -16.25 -8.828 1 94.38 26 GLY B N 1
ATOM 2359 C CA . GLY B 1 26 ? 3.004 -15.617 -8.156 1 94.38 26 GLY B CA 1
ATOM 2360 C C . GLY B 1 26 ? 4.164 -16.562 -7.906 1 94.38 26 GLY B C 1
ATOM 2361 O O . GLY B 1 26 ? 5.266 -16.125 -7.562 1 94.38 26 GLY B O 1
ATOM 2362 N N . GLY B 1 27 ? 3.926 -17.828 -8.039 1 94.62 27 GLY B N 1
ATOM 2363 C CA . GLY B 1 27 ? 4.988 -18.812 -7.871 1 94.62 27 GLY B CA 1
ATOM 2364 C C . GLY B 1 27 ? 5.16 -19.281 -6.438 1 94.62 27 GLY B C 1
ATOM 2365 O O . GLY B 1 27 ? 6.086 -20.031 -6.125 1 94.62 27 GLY B O 1
ATOM 2366 N N . GLY B 1 28 ? 4.277 -18.781 -5.57 1 94.56 28 GLY B N 1
ATOM 2367 C CA . GLY B 1 28 ? 4.371 -19.156 -4.168 1 94.56 28 GLY B CA 1
ATOM 2368 C C . GLY B 1 28 ? 3.379 -20.234 -3.766 1 94.56 28 GLY B C 1
ATOM 2369 O O . GLY B 1 28 ? 2.727 -20.828 -4.621 1 94.56 28 GLY B O 1
ATOM 2370 N N . VAL B 1 29 ? 3.305 -20.438 -2.555 1 96 29 VAL B N 1
ATOM 2371 C CA . VAL B 1 29 ? 2.492 -21.516 -1.994 1 96 29 VAL B CA 1
ATOM 2372 C C . VAL B 1 29 ? 1.021 -21.281 -2.324 1 96 29 VAL B C 1
ATOM 2374 O O . VAL B 1 29 ? 0.358 -22.141 -2.9 1 96 29 VAL B O 1
ATOM 2377 N N . ASN B 1 30 ? 0.483 -20.094 -2.062 1 96.62 30 ASN B N 1
ATOM 2378 C CA . ASN B 1 30 ? -0.945 -19.828 -2.215 1 96.62 30 ASN B CA 1
ATOM 2379 C C . ASN B 1 30 ? -1.376 -19.906 -3.676 1 96.62 30 ASN B C 1
ATOM 2381 O O . ASN B 1 30 ? -2.402 -20.516 -3.996 1 96.62 30 ASN B O 1
ATOM 2385 N N . SER B 1 31 ? -0.552 -19.312 -4.551 1 96.62 31 SER B N 1
ATOM 2386 C CA . SER B 1 31 ? -0.937 -19.312 -5.961 1 96.62 31 SER B CA 1
ATOM 2387 C C . SER B 1 31 ? -0.829 -20.719 -6.555 1 96.62 31 SER B C 1
ATOM 2389 O O . SER B 1 31 ? -1.631 -21.094 -7.414 1 96.62 31 SER B O 1
ATOM 2391 N N . THR B 1 32 ? 0.136 -21.484 -6.086 1 97.88 32 THR B N 1
ATOM 2392 C CA . THR B 1 32 ? 0.247 -22.875 -6.527 1 97.88 32 THR B CA 1
ATOM 2393 C C . THR B 1 32 ? -0.934 -23.703 -6.027 1 97.88 32 THR B C 1
ATOM 2395 O O . THR B 1 32 ? -1.552 -24.438 -6.793 1 97.88 32 THR B O 1
ATOM 2398 N N . ALA B 1 33 ? -1.242 -23.5 -4.738 1 98.38 33 ALA B N 1
ATOM 2399 C CA . ALA B 1 33 ? -2.389 -24.188 -4.164 1 98.38 33 ALA B CA 1
ATOM 2400 C C . ALA B 1 33 ? -3.678 -23.828 -4.895 1 98.38 33 ALA B C 1
ATOM 2402 O O . ALA B 1 33 ? -4.547 -24.672 -5.098 1 98.38 33 ALA B O 1
ATOM 2403 N N . LEU B 1 34 ? -3.775 -22.594 -5.266 1 98.31 34 LEU B N 1
ATOM 2404 C CA . LEU B 1 34 ? -4.941 -22.109 -6.004 1 98.31 34 LEU B CA 1
ATOM 2405 C C . LEU B 1 34 ? -5.105 -22.875 -7.312 1 98.31 34 LEU B C 1
ATOM 2407 O O . LEU B 1 34 ? -6.207 -23.344 -7.633 1 98.31 34 LEU B O 1
ATOM 2411 N N . ILE B 1 35 ? -4.035 -23.031 -8.055 1 98.62 35 ILE B N 1
ATOM 2412 C CA . ILE B 1 35 ? -4.074 -23.75 -9.32 1 98.62 35 ILE B CA 1
ATOM 2413 C C . ILE B 1 35 ? -4.535 -25.188 -9.078 1 98.62 35 ILE B C 1
ATOM 2415 O O . ILE B 1 35 ? -5.441 -25.672 -9.758 1 98.62 35 ILE B O 1
ATOM 2419 N N . VAL B 1 36 ? -3.953 -25.859 -8.07 1 98.69 36 VAL B N 1
ATOM 2420 C CA . VAL B 1 36 ? -4.305 -27.234 -7.734 1 98.69 36 VAL B CA 1
ATOM 2421 C C . VAL B 1 36 ? -5.789 -27.312 -7.387 1 98.69 36 VAL B C 1
ATOM 2423 O O . VAL B 1 36 ? -6.5 -28.203 -7.871 1 98.69 36 VAL B O 1
ATOM 2426 N N . PHE B 1 37 ? -6.219 -26.375 -6.609 1 98.69 37 PHE B N 1
ATOM 2427 C CA . PHE B 1 37 ? -7.605 -26.328 -6.164 1 98.69 37 PHE B CA 1
ATOM 2428 C C . PHE B 1 37 ? -8.555 -26.172 -7.348 1 98.69 37 PHE B C 1
ATOM 2430 O O . PHE B 1 37 ? -9.555 -26.891 -7.445 1 98.69 37 PHE B O 1
ATOM 2437 N N . LEU B 1 38 ? -8.25 -25.203 -8.203 1 98.31 38 LEU B N 1
ATOM 2438 C CA . LEU B 1 38 ? -9.094 -24.938 -9.367 1 98.31 38 LEU B CA 1
ATOM 2439 C C . LEU B 1 38 ? -9.203 -26.172 -10.258 1 98.31 38 LEU B C 1
ATOM 2441 O O . LEU B 1 38 ? -10.297 -26.531 -10.695 1 98.31 38 LEU B O 1
ATOM 2445 N N . LEU B 1 39 ? -8.117 -26.844 -10.516 1 97.94 39 LEU B N 1
ATOM 2446 C CA . LEU B 1 39 ? -8.094 -28 -11.398 1 97.94 39 LEU B CA 1
ATOM 2447 C C . LEU B 1 39 ? -8.82 -29.188 -10.766 1 97.94 39 LEU B C 1
ATOM 2449 O O . LEU B 1 39 ? -9.609 -29.859 -11.422 1 97.94 39 LEU B O 1
ATOM 2453 N N . LYS B 1 40 ? -8.562 -29.391 -9.508 1 97.25 40 LYS B N 1
ATOM 2454 C CA . LYS B 1 40 ? -9.203 -30.484 -8.789 1 97.25 40 LYS B CA 1
ATOM 2455 C C . LYS B 1 40 ? -10.719 -30.344 -8.797 1 97.25 40 LYS B C 1
ATOM 2457 O O . LYS B 1 40 ? -11.445 -31.344 -8.906 1 97.25 40 LYS B O 1
ATOM 2462 N N . ASN B 1 41 ? -11.195 -29.141 -8.672 1 96.56 41 ASN B N 1
ATOM 2463 C CA . ASN B 1 41 ? -12.633 -28.891 -8.547 1 96.56 41 ASN B CA 1
ATOM 2464 C C . ASN B 1 41 ? -13.242 -28.469 -9.875 1 96.56 41 ASN B C 1
ATOM 2466 O O . ASN B 1 41 ? -14.383 -28 -9.922 1 96.56 41 ASN B O 1
ATOM 2470 N N . LYS B 1 42 ? -12.461 -28.578 -10.953 1 95.06 42 LYS B N 1
ATOM 2471 C CA . LYS B 1 42 ? -12.906 -28.406 -12.336 1 95.06 42 LYS B CA 1
ATOM 2472 C C . LYS B 1 42 ? -13.43 -27 -12.578 1 95.06 42 LYS B C 1
ATOM 2474 O O . LYS B 1 42 ? -14.461 -26.812 -13.219 1 95.06 42 LYS B O 1
ATOM 2479 N N . PHE B 1 43 ? -12.836 -25.953 -11.898 1 97.19 43 PHE B N 1
ATOM 2480 C CA . PHE B 1 43 ? -13.109 -24.562 -12.219 1 97.19 43 PHE B CA 1
ATOM 2481 C C . PHE B 1 43 ? -12.633 -24.234 -13.633 1 97.19 43 PHE B C 1
ATOM 2483 O O . PHE B 1 43 ? -11.688 -24.844 -14.133 1 97.19 43 PHE B O 1
ATOM 2490 N N . PRO B 1 44 ? -13.359 -23.297 -14.281 1 96.38 44 PRO B N 1
ATOM 2491 C CA . PRO B 1 44 ? -12.781 -22.844 -15.539 1 96.38 44 PRO B CA 1
ATOM 2492 C C . PRO B 1 44 ? -11.398 -22.219 -15.359 1 96.38 44 PRO B C 1
ATOM 2494 O O . PRO B 1 44 ? -11.188 -21.438 -14.43 1 96.38 44 PRO B O 1
ATOM 2497 N N . LEU B 1 45 ? -10.469 -22.656 -16.156 1 97.62 45 LEU B N 1
ATOM 2498 C CA . LEU B 1 45 ? -9.117 -22.125 -16.156 1 97.62 45 LEU B CA 1
ATOM 2499 C C . LEU B 1 45 ? -8.508 -22.172 -17.562 1 97.62 45 LEU B C 1
ATOM 2501 O O . LEU B 1 45 ? -8.32 -23.25 -18.125 1 97.62 45 LEU B O 1
ATOM 2505 N N . ASP B 1 46 ? -8.273 -20.984 -18.094 1 97.5 46 ASP B N 1
ATOM 2506 C CA . ASP B 1 46 ? -7.773 -20.938 -19.469 1 97.5 46 ASP B CA 1
ATOM 2507 C C . ASP B 1 46 ? -6.266 -20.688 -19.484 1 97.5 46 ASP B C 1
ATOM 2509 O O . ASP B 1 46 ? -5.555 -21.25 -20.328 1 97.5 46 ASP B O 1
ATOM 2513 N N . TYR B 1 47 ? -5.801 -19.812 -18.594 1 98.31 47 TYR B N 1
ATOM 2514 C CA . TYR B 1 47 ? -4.391 -19.438 -18.578 1 98.31 47 TYR B CA 1
ATOM 2515 C C . TYR B 1 47 ? -3.867 -19.344 -17.141 1 98.31 47 TYR B C 1
ATOM 2517 O O . TYR B 1 47 ? -4.609 -18.984 -16.219 1 98.31 47 TYR B O 1
ATOM 2525 N N . VAL B 1 48 ? -2.701 -19.75 -16.984 1 98.62 48 VAL B N 1
ATOM 2526 C CA . VAL B 1 48 ? -1.868 -19.375 -15.844 1 98.62 48 VAL B CA 1
ATOM 2527 C C . VAL B 1 48 ? -0.76 -18.422 -16.312 1 98.62 48 VAL B C 1
ATOM 2529 O O . VAL B 1 48 ? -0.009 -18.75 -17.234 1 98.62 48 VAL B O 1
ATOM 2532 N N . VAL B 1 49 ? -0.701 -17.25 -15.688 1 98.31 49 VAL B N 1
ATOM 2533 C CA . VAL B 1 49 ? 0.224 -16.234 -16.203 1 98.31 49 VAL B CA 1
ATOM 2534 C C . VAL B 1 49 ? 1.205 -15.836 -15.094 1 98.31 49 VAL B C 1
ATOM 2536 O O . VAL B 1 49 ? 0.796 -15.523 -13.977 1 98.31 49 VAL B O 1
ATOM 2539 N N . PHE B 1 50 ? 2.451 -15.953 -15.406 1 97.62 50 PHE B N 1
ATOM 2540 C CA . PHE B 1 50 ? 3.539 -15.5 -14.547 1 97.62 50 PHE B CA 1
ATOM 2541 C C . PHE B 1 50 ? 4.293 -14.344 -15.188 1 97.62 50 PHE B C 1
ATOM 2543 O O . PHE B 1 50 ? 4.633 -14.398 -16.375 1 97.62 50 PHE B O 1
ATOM 2550 N N . SER B 1 51 ? 4.469 -13.234 -14.398 1 97.38 51 SER B N 1
ATOM 2551 C CA . SER B 1 51 ? 5.277 -12.125 -14.891 1 97.38 51 SER B CA 1
ATOM 2552 C C . SER B 1 51 ? 6.723 -12.242 -14.422 1 97.38 51 SER B C 1
ATOM 2554 O O . SER B 1 51 ? 7.004 -12.109 -13.227 1 97.38 51 SER B O 1
ATOM 2556 N N . ASP B 1 52 ? 7.59 -12.484 -15.344 1 97.31 52 ASP B N 1
ATOM 2557 C CA . ASP B 1 52 ? 9.016 -12.625 -15.047 1 97.31 52 ASP B CA 1
ATOM 2558 C C . ASP B 1 52 ? 9.688 -11.266 -14.93 1 97.31 52 ASP B C 1
ATOM 2560 O O . ASP B 1 52 ? 9.805 -10.539 -15.922 1 97.31 52 ASP B O 1
ATOM 2564 N N . THR B 1 53 ? 10.18 -10.914 -13.711 1 97.06 53 THR B N 1
ATOM 2565 C CA . THR B 1 53 ? 10.805 -9.617 -13.477 1 97.06 53 THR B CA 1
ATOM 2566 C C . THR B 1 53 ? 12.242 -9.602 -13.984 1 97.06 53 THR B C 1
ATOM 2568 O O . THR B 1 53 ? 12.859 -8.539 -14.094 1 97.06 53 THR B O 1
ATOM 2571 N N . GLY B 1 54 ? 12.695 -10.766 -14.328 1 97.88 54 GLY B N 1
ATOM 2572 C CA . GLY B 1 54 ? 14.094 -10.906 -14.711 1 97.88 54 GLY B CA 1
ATOM 2573 C C . GLY B 1 54 ? 15.023 -11.078 -13.523 1 97.88 54 GLY B C 1
ATOM 2574 O O . GLY B 1 54 ? 16.219 -11.312 -13.703 1 97.88 54 GLY B O 1
ATOM 2575 N N . ASP B 1 55 ? 14.484 -11.016 -12.312 1 97.88 55 ASP B N 1
ATOM 2576 C CA . ASP B 1 55 ? 15.32 -11.039 -11.117 1 97.88 55 ASP B CA 1
ATOM 2577 C C . ASP B 1 55 ? 14.719 -11.93 -10.031 1 97.88 55 ASP B C 1
ATOM 2579 O O . ASP B 1 55 ? 14.836 -11.633 -8.844 1 97.88 55 ASP B O 1
ATOM 2583 N N . GLU B 1 56 ? 14.016 -12.984 -10.484 1 96.94 56 GLU B N 1
ATOM 2584 C CA . GLU B 1 56 ? 13.469 -13.922 -9.508 1 96.94 56 GLU B CA 1
ATOM 2585 C C . GLU B 1 56 ? 14.578 -14.75 -8.867 1 96.94 56 GLU B C 1
ATOM 2587 O O . GLU B 1 56 ? 15.648 -14.93 -9.453 1 96.94 56 GLU B O 1
ATOM 2592 N N . MET B 1 57 ? 14.281 -15.258 -7.699 1 96.81 57 MET B N 1
ATOM 2593 C CA . MET B 1 57 ? 15.188 -16.234 -7.09 1 96.81 57 MET B CA 1
ATOM 2594 C C . MET B 1 57 ? 15.367 -17.453 -7.984 1 96.81 57 MET B C 1
ATOM 2596 O O . MET B 1 57 ? 14.414 -17.891 -8.641 1 96.81 57 MET B O 1
ATOM 2600 N N . PRO B 1 58 ? 16.562 -18.047 -7.984 1 97.62 58 PRO B N 1
ATOM 2601 C CA . PRO B 1 58 ? 16.766 -19.266 -8.773 1 97.62 58 PRO B CA 1
ATOM 2602 C C . PRO B 1 58 ? 15.75 -20.359 -8.453 1 97.62 58 PRO B C 1
ATOM 2604 O O . PRO B 1 58 ? 15.273 -21.047 -9.359 1 97.62 58 PRO B O 1
ATOM 2607 N N . GLU B 1 59 ? 15.422 -20.469 -7.188 1 96.44 59 GLU B N 1
ATOM 2608 C CA . GLU B 1 59 ? 14.445 -21.484 -6.762 1 96.44 59 GLU B CA 1
ATOM 2609 C C . GLU B 1 59 ? 13.078 -21.219 -7.391 1 96.44 59 GLU B C 1
ATOM 2611 O O . GLU B 1 59 ? 12.344 -22.156 -7.688 1 96.44 59 GLU B O 1
ATOM 2616 N N . THR B 1 60 ? 12.758 -19.938 -7.586 1 96.25 60 THR B N 1
ATOM 2617 C CA . THR B 1 60 ? 11.5 -19.594 -8.242 1 96.25 60 THR B CA 1
ATOM 2618 C C . THR B 1 60 ? 11.508 -20.062 -9.695 1 96.25 60 THR B C 1
ATOM 2620 O O . THR B 1 60 ? 10.547 -20.672 -10.164 1 96.25 60 THR B O 1
ATOM 2623 N N . TYR B 1 61 ? 12.594 -19.859 -10.398 1 97.31 61 TYR B N 1
ATOM 2624 C CA . TYR B 1 61 ? 12.711 -20.297 -11.789 1 97.31 61 TYR B CA 1
ATOM 2625 C C . TYR B 1 61 ? 12.625 -21.812 -11.891 1 97.31 61 TYR B C 1
ATOM 2627 O O . TYR B 1 61 ? 11.984 -22.344 -12.797 1 97.31 61 TYR B O 1
ATOM 2635 N N . GLU B 1 62 ? 13.281 -22.438 -10.953 1 97.69 62 GLU B N 1
ATOM 2636 C CA . GLU B 1 62 ? 13.227 -23.906 -10.938 1 97.69 62 GLU B CA 1
ATOM 2637 C C . GLU B 1 62 ? 11.797 -24.406 -10.758 1 97.69 62 GLU B C 1
ATOM 2639 O O . GLU B 1 62 ? 11.383 -25.359 -11.406 1 97.69 62 GLU B O 1
ATOM 2644 N N . TYR B 1 63 ? 11.102 -23.719 -9.922 1 97.75 63 TYR B N 1
ATOM 2645 C CA . TYR B 1 63 ? 9.734 -24.156 -9.656 1 97.75 63 TYR B CA 1
ATOM 2646 C C . TYR B 1 63 ? 8.828 -23.891 -10.852 1 97.75 63 TYR B C 1
ATOM 2648 O O . TYR B 1 63 ? 7.887 -24.656 -11.109 1 97.75 63 TYR B O 1
ATOM 2656 N N . LEU B 1 64 ? 9.102 -22.859 -11.586 1 97.75 64 LEU B N 1
ATOM 2657 C CA . LEU B 1 64 ? 8.32 -22.578 -12.789 1 97.75 64 LEU B CA 1
ATOM 2658 C C . LEU B 1 64 ? 8.398 -23.734 -13.773 1 97.75 64 LEU B C 1
ATOM 2660 O O . LEU B 1 64 ? 7.43 -24.031 -14.477 1 97.75 64 LEU B O 1
ATOM 2664 N N . GLU B 1 65 ? 9.508 -24.406 -13.805 1 97.94 65 GLU B N 1
ATOM 2665 C CA . GLU B 1 65 ? 9.656 -25.578 -14.68 1 97.94 65 GLU B CA 1
ATOM 2666 C C . GLU B 1 65 ? 8.75 -26.719 -14.219 1 97.94 65 GLU B C 1
ATOM 2668 O O . GLU B 1 65 ? 8.164 -27.422 -15.047 1 97.94 65 GLU B O 1
ATOM 2673 N N . VAL B 1 66 ? 8.711 -26.875 -12.93 1 97.94 66 VAL B N 1
ATOM 2674 C CA . VAL B 1 66 ? 7.828 -27.891 -12.352 1 97.94 66 VAL B CA 1
ATOM 2675 C C . VAL B 1 66 ? 6.379 -27.578 -12.727 1 97.94 66 VAL B C 1
ATOM 2677 O O . VAL B 1 66 ? 5.652 -28.469 -13.18 1 97.94 66 VAL B O 1
ATOM 2680 N N . MET B 1 67 ? 6.027 -26.344 -12.625 1 98.06 67 MET B N 1
ATOM 2681 C CA . MET B 1 67 ? 4.648 -25.953 -12.891 1 98.06 67 MET B CA 1
ATOM 2682 C C . MET B 1 67 ? 4.324 -26.047 -14.375 1 98.06 67 MET B C 1
ATOM 2684 O O . MET B 1 67 ? 3.199 -26.391 -14.742 1 98.06 67 MET B O 1
ATOM 2688 N N . GLU B 1 68 ? 5.289 -25.703 -15.18 1 98.25 68 GLU B N 1
ATOM 2689 C CA . GLU B 1 68 ? 5.09 -25.844 -16.625 1 98.25 68 GLU B CA 1
ATOM 2690 C C . GLU B 1 68 ? 4.723 -27.266 -17 1 98.25 68 GLU B C 1
ATOM 2692 O O . GLU B 1 68 ? 3.779 -27.5 -17.766 1 98.25 68 GLU B O 1
ATOM 2697 N N . ARG B 1 69 ? 5.422 -28.234 -16.484 1 98 69 ARG B N 1
ATOM 2698 C CA . ARG B 1 69 ? 5.145 -29.641 -16.75 1 98 69 ARG B CA 1
ATOM 2699 C C . ARG B 1 69 ? 3.785 -30.062 -16.203 1 98 69 ARG B C 1
ATOM 2701 O O . ARG B 1 69 ? 3.023 -30.766 -16.859 1 98 69 ARG B O 1
ATOM 2708 N N . TYR B 1 70 ? 3.539 -29.609 -15.016 1 98.31 70 TYR B N 1
ATOM 2709 C CA . TYR B 1 70 ? 2.283 -29.922 -14.352 1 98.31 70 TYR B CA 1
ATOM 2710 C C . TYR B 1 70 ? 1.092 -29.438 -15.156 1 98.31 70 TYR B C 1
ATOM 2712 O O . TYR B 1 70 ? 0.126 -30.172 -15.367 1 98.31 70 TYR B O 1
ATOM 2720 N N . LEU B 1 71 ? 1.183 -28.203 -15.625 1 98.5 71 LEU B N 1
ATOM 2721 C CA . LEU B 1 71 ? 0.091 -27.562 -16.359 1 98.5 71 LEU B CA 1
ATOM 2722 C C . LEU B 1 71 ? -0.038 -28.156 -17.766 1 98.5 71 LEU B C 1
ATOM 2724 O O . LEU B 1 71 ? -1.15 -28.375 -18.25 1 98.5 71 LEU B O 1
ATOM 2728 N N . LYS B 1 72 ? 1.108 -28.453 -18.375 1 98 72 LYS B N 1
ATOM 2729 C CA . LYS B 1 72 ? 1.11 -29.047 -19.703 1 98 72 LYS B CA 1
ATOM 2730 C C . LYS B 1 72 ? 0.375 -30.391 -19.703 1 98 72 LYS B C 1
ATOM 2732 O O . LYS B 1 72 ? -0.433 -30.656 -20.594 1 98 72 LYS B O 1
ATOM 2737 N N . ARG B 1 73 ? 0.585 -31.156 -18.734 1 97.25 73 ARG B N 1
ATOM 2738 C CA . ARG B 1 73 ? -0.037 -32.469 -18.609 1 97.25 73 ARG B CA 1
ATOM 2739 C C . ARG B 1 73 ? -1.549 -32.344 -18.453 1 97.25 73 ARG B C 1
ATOM 2741 O O . ARG B 1 73 ? -2.285 -33.281 -18.719 1 97.25 73 ARG B O 1
ATOM 2748 N N . ARG B 1 74 ? -1.953 -31.219 -18.109 1 96.75 74 ARG B N 1
ATOM 2749 C CA . ARG B 1 74 ? -3.369 -31.031 -17.812 1 96.75 74 ARG B CA 1
ATOM 2750 C C . ARG B 1 74 ? -4.016 -30.109 -18.844 1 96.75 74 ARG B C 1
ATOM 2752 O O . ARG B 1 74 ? -5.18 -29.719 -18.703 1 96.75 74 ARG B O 1
ATOM 2759 N N . GLY B 1 75 ? -3.23 -29.734 -19.844 1 97 75 GLY B N 1
ATOM 2760 C CA . GLY B 1 75 ? -3.748 -28.984 -20.969 1 97 75 GLY B CA 1
ATOM 2761 C C . GLY B 1 75 ? -4.023 -27.531 -20.625 1 97 75 GLY B C 1
ATOM 2762 O O . GLY B 1 75 ? -4.914 -26.906 -21.219 1 97 75 GLY B O 1
ATOM 2763 N N . ILE B 1 76 ? -3.414 -26.984 -19.578 1 98.06 76 ILE B N 1
ATOM 2764 C CA . ILE B 1 76 ? -3.582 -25.594 -19.188 1 98.06 76 ILE B CA 1
ATOM 2765 C C . ILE B 1 76 ? -2.447 -24.75 -19.766 1 98.06 76 ILE B C 1
ATOM 2767 O O . ILE B 1 76 ? -1.274 -25.109 -19.656 1 98.06 76 ILE B O 1
ATOM 2771 N N . ALA B 1 77 ? -2.809 -23.625 -20.453 1 98.38 77 ALA B N 1
ATOM 2772 C CA . ALA B 1 77 ? -1.807 -22.734 -21.016 1 98.38 77 ALA B CA 1
ATOM 2773 C C . ALA B 1 77 ? -1.037 -22 -19.922 1 98.38 77 ALA B C 1
ATOM 2775 O O . ALA B 1 77 ? -1.638 -21.406 -19.031 1 98.38 77 ALA B O 1
ATOM 2776 N N . PHE B 1 78 ? 0.238 -22.141 -20 1 98.56 78 PHE B N 1
ATOM 2777 C CA . PHE B 1 78 ? 1.117 -21.422 -19.078 1 98.56 78 PHE B CA 1
ATOM 2778 C C . PHE B 1 78 ? 1.88 -20.328 -19.797 1 98.56 78 PHE B C 1
ATOM 2780 O O . PHE B 1 78 ? 2.697 -20.609 -20.688 1 98.56 78 PHE B O 1
ATOM 2787 N N . GLU B 1 79 ? 1.59 -19.078 -19.438 1 98.19 79 GLU B N 1
ATOM 2788 C CA . GLU B 1 79 ? 2.186 -17.922 -20.094 1 98.19 79 GLU B CA 1
ATOM 2789 C C . GLU B 1 79 ? 3.158 -17.188 -19.172 1 98.19 79 GLU B C 1
ATOM 2791 O O . GLU B 1 79 ? 2.793 -16.797 -18.062 1 98.19 79 GLU B O 1
ATOM 2796 N N . ILE B 1 80 ? 4.395 -17.109 -19.625 1 97.88 80 ILE B N 1
ATOM 2797 C CA . ILE B 1 80 ? 5.375 -16.281 -18.938 1 97.88 80 ILE B CA 1
ATOM 2798 C C . ILE B 1 80 ? 5.559 -14.969 -19.688 1 97.88 80 ILE B C 1
ATOM 2800 O O . ILE B 1 80 ? 5.977 -14.969 -20.859 1 97.88 80 ILE B O 1
ATOM 2804 N N . VAL B 1 81 ? 5.215 -13.836 -19.031 1 97.88 81 VAL B N 1
ATOM 2805 C CA . VAL B 1 81 ? 5.281 -12.523 -19.688 1 97.88 81 VAL B CA 1
ATOM 2806 C C . VAL B 1 81 ? 6.371 -11.68 -19.031 1 97.88 81 VAL B C 1
ATOM 2808 O O . VAL B 1 81 ? 6.824 -11.984 -17.922 1 97.88 81 VAL B O 1
ATOM 2811 N N . MET B 1 82 ? 6.852 -10.688 -19.734 1 96.81 82 MET B N 1
ATOM 2812 C CA . MET B 1 82 ? 7.836 -9.719 -19.266 1 96.81 82 MET B CA 1
ATOM 2813 C C . MET B 1 82 ? 7.422 -8.297 -19.625 1 96.81 82 MET B C 1
ATOM 2815 O O . MET B 1 82 ? 6.508 -8.102 -20.438 1 96.81 82 MET B O 1
ATOM 2819 N N . ASN B 1 83 ? 8.086 -7.387 -18.938 1 95.31 83 ASN B N 1
ATOM 2820 C CA . ASN B 1 83 ? 7.816 -6.004 -19.312 1 95.31 83 ASN B CA 1
ATOM 2821 C C . ASN B 1 83 ? 8.125 -5.754 -20.781 1 95.31 83 ASN B C 1
ATOM 2823 O O . ASN B 1 83 ? 8.859 -6.523 -21.406 1 95.31 83 ASN B O 1
ATOM 2827 N N . ARG B 1 84 ? 7.574 -4.703 -21.359 1 91.94 84 ARG B N 1
ATOM 2828 C CA . ARG B 1 84 ? 7.633 -4.43 -22.797 1 91.94 84 ARG B CA 1
ATOM 2829 C C . ARG B 1 84 ? 9.078 -4.355 -23.281 1 91.94 84 ARG B C 1
ATOM 2831 O O . ARG B 1 84 ? 9.398 -4.84 -24.359 1 91.94 84 ARG B O 1
ATOM 2838 N N . LYS B 1 85 ? 9.961 -3.771 -22.5 1 93.31 85 LYS B N 1
ATOM 2839 C CA . LYS B 1 85 ? 11.344 -3.555 -22.891 1 93.31 85 LYS B CA 1
ATOM 2840 C C . LYS B 1 85 ? 12.18 -4.812 -22.672 1 93.31 85 LYS B C 1
ATOM 2842 O O . LYS B 1 85 ? 13.344 -4.871 -23.078 1 93.31 85 LYS B O 1
ATOM 2847 N N . LYS B 1 86 ? 11.602 -5.77 -22.062 1 95 86 LYS B N 1
ATOM 2848 C CA . LYS B 1 86 ? 12.258 -7.047 -21.797 1 95 86 LYS B CA 1
ATOM 2849 C C . LYS B 1 86 ? 13.562 -6.848 -21.031 1 95 86 LYS B C 1
ATOM 2851 O O . LYS B 1 86 ? 14.586 -7.438 -21.375 1 95 86 LYS B O 1
ATOM 2856 N N . VAL B 1 87 ? 13.539 -5.891 -20.078 1 96.75 87 VAL B N 1
ATOM 2857 C CA . VAL B 1 87 ? 14.68 -5.645 -19.203 1 96.75 87 VAL B CA 1
ATOM 2858 C C . VAL B 1 87 ? 14.375 -6.168 -17.797 1 96.75 87 VAL B C 1
ATOM 2860 O O . VAL B 1 87 ? 13.219 -6.219 -17.391 1 96.75 87 VAL B O 1
ATOM 2863 N N . ALA B 1 88 ? 15.445 -6.547 -17.203 1 98.12 88 ALA B N 1
ATOM 2864 C CA . ALA B 1 88 ? 15.289 -7.004 -15.82 1 98.12 88 ALA B CA 1
ATOM 2865 C C . ALA B 1 88 ? 15.016 -5.828 -14.883 1 98.12 88 ALA B C 1
ATOM 2867 O O . ALA B 1 88 ? 15.375 -4.688 -15.188 1 98.12 88 ALA B O 1
ATOM 2868 N N . LEU B 1 89 ? 14.297 -6.113 -13.789 1 97.94 89 LEU B N 1
ATOM 2869 C CA . LEU B 1 89 ? 14.016 -5.105 -12.773 1 97.94 89 LEU B CA 1
ATOM 2870 C C . LEU B 1 89 ? 15.297 -4.449 -12.289 1 97.94 89 LEU B C 1
ATOM 2872 O O . LEU B 1 89 ? 15.352 -3.23 -12.109 1 97.94 89 LEU B O 1
ATOM 2876 N N . SER B 1 90 ? 16.375 -5.266 -12.102 1 98.31 90 SER B N 1
ATOM 2877 C CA . SER B 1 90 ? 17.656 -4.75 -11.656 1 98.31 90 SER B CA 1
ATOM 2878 C C . SER B 1 90 ? 18.234 -3.748 -12.648 1 98.31 90 SER B C 1
ATOM 2880 O O . SER B 1 90 ? 18.828 -2.738 -12.258 1 98.31 90 SER B O 1
ATOM 2882 N N . ASP B 1 91 ? 18.062 -4.004 -13.883 1 97.62 91 ASP B N 1
ATOM 2883 C CA . ASP B 1 91 ? 18.547 -3.094 -14.922 1 97.62 91 ASP B CA 1
ATOM 2884 C C . ASP B 1 91 ? 17.859 -1.73 -14.82 1 97.62 91 ASP B C 1
ATOM 2886 O O . ASP B 1 91 ? 18.516 -0.694 -14.945 1 97.62 91 ASP B O 1
ATOM 2890 N N . LYS B 1 92 ? 16.609 -1.771 -14.602 1 96.56 92 LYS B N 1
ATOM 2891 C CA . LYS B 1 92 ? 15.883 -0.516 -14.445 1 96.56 92 LYS B CA 1
ATOM 2892 C C . LYS B 1 92 ? 16.312 0.218 -13.18 1 96.56 92 LYS B C 1
ATOM 2894 O O . LYS B 1 92 ? 16.469 1.441 -13.188 1 96.56 92 LYS B O 1
ATOM 2899 N N . CYS B 1 93 ? 16.516 -0.516 -12.125 1 97.12 93 CYS B N 1
ATOM 2900 C CA . CYS B 1 93 ? 16.984 0.088 -10.883 1 97.12 93 CYS B CA 1
ATOM 2901 C C . CYS B 1 93 ? 18.312 0.796 -11.102 1 97.12 93 CYS B C 1
ATOM 2903 O O . CYS B 1 93 ? 18.5 1.93 -10.656 1 97.12 93 CYS B O 1
ATOM 2905 N N . ILE B 1 94 ? 19.203 0.121 -11.797 1 96.94 94 ILE B N 1
ATOM 2906 C CA . ILE B 1 94 ? 20.547 0.667 -12.023 1 96.94 94 ILE B CA 1
ATOM 2907 C C . ILE B 1 94 ? 20.453 1.861 -12.977 1 96.94 94 ILE B C 1
ATOM 2909 O O . ILE B 1 94 ? 21.016 2.926 -12.695 1 96.94 94 ILE B O 1
ATOM 2913 N N . SER B 1 95 ? 19.734 1.746 -14.016 1 95.62 95 SER B N 1
ATOM 2914 C CA . SER B 1 95 ? 19.656 2.783 -15.039 1 95.62 95 SER B CA 1
ATOM 2915 C C . SER B 1 95 ? 19 4.047 -14.5 1 95.62 95 SER B C 1
ATOM 2917 O O . SER B 1 95 ? 19.406 5.16 -14.836 1 95.62 95 SER B O 1
ATOM 2919 N N . ARG B 1 96 ? 18.078 3.857 -13.617 1 93.38 96 ARG B N 1
ATOM 2920 C CA . ARG B 1 96 ? 17.297 4.996 -13.133 1 93.38 96 ARG B CA 1
ATOM 2921 C C . ARG B 1 96 ? 17.781 5.434 -11.75 1 93.38 96 ARG B C 1
ATOM 2923 O O . ARG B 1 96 ? 17.312 6.434 -11.211 1 93.38 96 ARG B O 1
ATOM 2930 N N . GLU B 1 97 ? 18.672 4.664 -11.195 1 95 97 GLU B N 1
ATOM 2931 C CA . GLU B 1 97 ? 19.234 4.926 -9.875 1 95 97 GLU B CA 1
ATOM 2932 C C . GLU B 1 97 ? 18.141 5.02 -8.82 1 95 97 GLU B C 1
ATOM 2934 O O . GLU B 1 97 ? 18.109 5.957 -8.023 1 95 97 GLU B O 1
ATOM 2939 N N . VAL B 1 98 ? 17.203 4.102 -8.875 1 93.88 98 VAL B N 1
ATOM 2940 C CA . VAL B 1 98 ? 16.125 4.035 -7.898 1 93.88 98 VAL B CA 1
ATOM 2941 C C . VAL B 1 98 ? 15.867 2.578 -7.512 1 93.88 98 VAL B C 1
ATOM 2943 O O . VAL B 1 98 ? 16.109 1.666 -8.305 1 93.88 98 VAL B O 1
ATOM 2946 N N . ILE B 1 99 ? 15.367 2.396 -6.305 1 94.69 99 ILE B N 1
ATOM 2947 C CA . ILE B 1 99 ? 14.961 1.069 -5.859 1 94.69 99 ILE B CA 1
ATOM 2948 C C . ILE B 1 99 ? 13.516 1.107 -5.383 1 94.69 99 ILE B C 1
ATOM 2950 O O . ILE B 1 99 ? 13 2.17 -5.023 1 94.69 99 ILE B O 1
ATOM 2954 N N . PRO B 1 100 ? 12.828 -0.047 -5.492 1 91.69 100 PRO B N 1
ATOM 2955 C CA . PRO B 1 100 ? 11.492 -0.096 -4.895 1 91.69 100 PRO B CA 1
ATOM 2956 C C . PRO B 1 100 ? 11.531 -0.112 -3.367 1 91.69 100 PRO B C 1
ATOM 2958 O O . PRO B 1 100 ? 12.578 -0.382 -2.775 1 91.69 100 PRO B O 1
ATOM 2961 N N . SER B 1 101 ? 10.469 0.255 -2.781 1 87.12 101 SER B N 1
ATOM 2962 C CA . SER B 1 101 ? 10.266 0.162 -1.339 1 87.12 101 SER B CA 1
ATOM 2963 C C . SER B 1 101 ? 8.875 -0.362 -1.01 1 87.12 101 SER B C 1
ATOM 2965 O O . SER B 1 101 ? 8.07 -0.606 -1.91 1 87.12 101 SER B O 1
ATOM 2967 N N . GLN B 1 102 ? 8.633 -0.603 0.211 1 81.81 102 GLN B N 1
ATOM 2968 C CA . GLN B 1 102 ? 7.344 -1.146 0.634 1 81.81 102 GLN B CA 1
ATOM 2969 C C . GLN B 1 102 ? 6.211 -0.165 0.347 1 81.81 102 GLN B C 1
ATOM 2971 O O . GLN B 1 102 ? 5.07 -0.575 0.125 1 81.81 102 GLN B O 1
ATOM 2976 N N . VAL B 1 103 ? 6.578 1.125 0.303 1 79 103 VAL B N 1
ATOM 2977 C CA . VAL B 1 103 ? 5.531 2.119 0.097 1 79 103 VAL B CA 1
ATOM 2978 C C . VAL B 1 103 ? 5.543 2.59 -1.354 1 79 103 VAL B C 1
ATOM 2980 O O . VAL B 1 103 ? 4.578 3.197 -1.825 1 79 103 VAL B O 1
ATOM 2983 N N . TRP B 1 104 ? 6.691 2.461 -2.01 1 84 104 TRP B N 1
ATOM 2984 C CA . TRP B 1 104 ? 6.859 2.879 -3.396 1 84 104 TRP B CA 1
ATOM 2985 C C . TRP B 1 104 ? 7.07 1.674 -4.309 1 84 104 TRP B C 1
ATOM 2987 O O . TRP B 1 104 ? 8.164 1.465 -4.828 1 84 104 TRP B O 1
ATOM 2997 N N . ARG B 1 105 ? 6.035 0.911 -4.57 1 86.75 105 ARG B N 1
ATOM 2998 C CA . ARG B 1 105 ? 6.066 -0.369 -5.27 1 86.75 105 ARG B CA 1
ATOM 2999 C C . ARG B 1 105 ? 5.867 -0.179 -6.766 1 86.75 105 ARG B C 1
ATOM 3001 O O . ARG B 1 105 ? 5.016 -0.835 -7.375 1 86.75 105 ARG B O 1
ATOM 3008 N N . TRP B 1 106 ? 6.73 0.729 -7.293 1 88.62 106 TRP B N 1
ATOM 3009 C CA . TRP B 1 106 ? 6.668 0.932 -8.734 1 88.62 106 TRP B CA 1
ATOM 3010 C C . TRP B 1 106 ? 7.02 -0.351 -9.484 1 88.62 106 TRP B C 1
ATOM 3012 O O . TRP B 1 106 ? 6.664 -0.513 -10.648 1 88.62 106 TRP B O 1
ATOM 3022 N N . CYS B 1 107 ? 7.754 -1.309 -8.758 1 94.12 107 CYS B N 1
ATOM 3023 C CA . CYS B 1 107 ? 8.125 -2.584 -9.359 1 94.12 107 CYS B CA 1
ATOM 3024 C C . CYS B 1 107 ? 6.891 -3.426 -9.656 1 94.12 107 CYS B C 1
ATOM 3026 O O . CYS B 1 107 ? 6.836 -4.117 -10.672 1 94.12 107 CYS B O 1
ATOM 3028 N N . THR B 1 108 ? 5.84 -3.43 -8.719 1 91.06 108 THR B N 1
ATOM 3029 C CA . THR B 1 108 ? 4.613 -4.191 -8.938 1 91.06 108 THR B CA 1
ATOM 3030 C C . THR B 1 108 ? 3.896 -3.723 -10.195 1 91.06 108 THR B C 1
ATOM 3032 O O . THR B 1 108 ? 3.508 -4.535 -11.039 1 91.06 108 THR B O 1
ATOM 3035 N N . ARG B 1 109 ? 3.816 -2.436 -10.375 1 89.75 109 ARG B N 1
ATOM 3036 C CA . ARG B 1 109 ? 3.107 -1.873 -11.523 1 89.75 109 ARG B CA 1
ATOM 3037 C C . ARG B 1 109 ? 3.85 -2.162 -12.82 1 89.75 109 ARG B C 1
ATOM 3039 O O . ARG B 1 109 ? 3.264 -2.684 -13.773 1 89.75 109 ARG B O 1
ATOM 3046 N N . ASP B 1 110 ? 5.156 -1.891 -12.844 1 93.31 110 ASP B N 1
ATOM 3047 C CA . ASP B 1 110 ? 5.922 -1.89 -14.086 1 93.31 110 ASP B CA 1
ATOM 3048 C C . ASP B 1 110 ? 6.297 -3.311 -14.5 1 93.31 110 ASP B C 1
ATOM 3050 O O . ASP B 1 110 ? 6.422 -3.604 -15.688 1 93.31 110 ASP B O 1
ATOM 3054 N N . PHE B 1 111 ? 6.457 -4.18 -13.484 1 95.19 111 PHE B N 1
ATOM 3055 C CA . PHE B 1 111 ? 7.047 -5.465 -13.828 1 95.19 111 PHE B CA 1
ATOM 3056 C C . PHE B 1 111 ? 6.059 -6.598 -13.594 1 95.19 111 PHE B C 1
ATOM 3058 O O . PHE B 1 111 ? 6.324 -7.75 -13.945 1 95.19 111 PHE B O 1
ATOM 3065 N N . LYS B 1 112 ? 4.918 -6.309 -13.047 1 93.88 112 LYS B N 1
ATOM 3066 C CA . LYS B 1 112 ? 3.934 -7.363 -12.82 1 93.88 112 LYS B CA 1
ATOM 3067 C C . LYS B 1 112 ? 2.588 -6.996 -13.438 1 93.88 112 LYS B C 1
ATOM 3069 O O . LYS B 1 112 ? 2.164 -7.605 -14.422 1 93.88 112 LYS B O 1
ATOM 3074 N N . VAL B 1 113 ? 2.059 -5.895 -12.992 1 93.5 113 VAL B N 1
ATOM 3075 C CA . VAL B 1 113 ? 0.708 -5.527 -13.398 1 93.5 113 VAL B CA 1
ATOM 3076 C C . VAL B 1 113 ? 0.689 -5.211 -14.891 1 93.5 113 VAL B C 1
ATOM 3078 O O . VAL B 1 113 ? -0.094 -5.793 -15.648 1 93.5 113 VAL B O 1
ATOM 3081 N N . THR B 1 114 ? 1.609 -4.34 -15.359 1 95.31 114 THR B N 1
ATOM 3082 C CA . THR B 1 114 ? 1.604 -3.859 -16.734 1 95.31 114 THR B CA 1
ATOM 3083 C C . THR B 1 114 ? 1.847 -5.008 -17.719 1 95.31 114 THR B C 1
ATOM 3085 O O . THR B 1 114 ? 1.085 -5.191 -18.656 1 95.31 114 THR B O 1
ATOM 3088 N N . PRO B 1 115 ? 2.846 -5.875 -17.438 1 96.94 115 PRO B N 1
ATOM 3089 C CA . PRO B 1 115 ? 3.053 -6.977 -18.391 1 96.94 115 PRO B CA 1
ATOM 3090 C C . PRO B 1 115 ? 1.882 -7.953 -18.422 1 96.94 115 PRO B C 1
ATOM 3092 O O . PRO B 1 115 ? 1.509 -8.438 -19.484 1 96.94 115 PRO B O 1
ATOM 3095 N N . ILE B 1 116 ? 1.266 -8.258 -17.328 1 96.81 116 ILE B N 1
ATOM 3096 C CA . ILE B 1 116 ? 0.135 -9.18 -17.266 1 96.81 116 ILE B CA 1
ATOM 3097 C C . ILE B 1 116 ? -1.055 -8.586 -18.016 1 96.81 116 ILE B C 1
ATOM 3099 O O . ILE B 1 116 ? -1.706 -9.281 -18.797 1 96.81 116 ILE B O 1
ATOM 3103 N N . HIS B 1 117 ? -1.282 -7.316 -17.812 1 96.5 117 HIS B N 1
ATOM 3104 C CA . HIS B 1 117 ? -2.426 -6.68 -18.453 1 96.5 117 HIS B CA 1
ATOM 3105 C C . HIS B 1 117 ? -2.182 -6.496 -19.953 1 96.5 117 HIS B C 1
ATOM 3107 O O . HIS B 1 117 ? -3.127 -6.504 -20.734 1 96.5 117 HIS B O 1
ATOM 3113 N N . ALA B 1 118 ? -0.892 -6.332 -20.328 1 97.38 118 ALA B N 1
ATOM 3114 C CA . ALA B 1 118 ? -0.594 -6.34 -21.766 1 97.38 118 ALA B CA 1
ATOM 3115 C C . ALA B 1 118 ? -1.025 -7.656 -22.406 1 97.38 118 ALA B C 1
ATOM 3117 O O . ALA B 1 118 ? -1.574 -7.668 -23.5 1 97.38 118 ALA B O 1
ATOM 3118 N N . PHE B 1 119 ? -0.82 -8.719 -21.703 1 97.69 119 PHE B N 1
ATOM 3119 C CA . PHE B 1 119 ? -1.27 -10.023 -22.172 1 97.69 119 PHE B CA 1
ATOM 3120 C C . PHE B 1 119 ? -2.791 -10.102 -22.188 1 97.69 119 PHE B C 1
ATOM 3122 O O . PHE B 1 119 ? -3.389 -10.562 -23.156 1 97.69 119 PHE B O 1
ATOM 3129 N N . TYR B 1 120 ? -3.465 -9.617 -21.062 1 97.56 120 TYR B N 1
ATOM 3130 C CA . TYR B 1 120 ? -4.922 -9.633 -20.969 1 97.56 120 TYR B CA 1
ATOM 3131 C C . TYR B 1 120 ? -5.551 -8.914 -22.156 1 97.56 120 TYR B C 1
ATOM 3133 O O . TYR B 1 120 ? -6.535 -9.383 -22.719 1 97.56 120 TYR B O 1
ATOM 3141 N N . ARG B 1 121 ? -5 -7.824 -22.5 1 97 121 ARG B N 1
ATOM 3142 C CA . ARG B 1 121 ? -5.57 -7 -23.562 1 97 121 ARG B CA 1
ATOM 3143 C C . ARG B 1 121 ? -5.531 -7.723 -24.906 1 97 121 ARG B C 1
ATOM 3145 O O . ARG B 1 121 ? -6.406 -7.523 -25.75 1 97 121 ARG B O 1
ATOM 3152 N N . LYS B 1 122 ? -4.582 -8.57 -25.125 1 97.19 122 LYS B N 1
ATOM 3153 C CA . LYS B 1 122 ? -4.465 -9.328 -26.359 1 97.19 122 LYS B CA 1
ATOM 3154 C C . LYS B 1 122 ? -5.586 -10.359 -26.484 1 97.19 122 LYS B C 1
ATOM 3156 O O . LYS B 1 122 ? -5.895 -10.82 -27.578 1 97.19 122 LYS B O 1
ATOM 3161 N N . LEU B 1 123 ? -6.125 -10.703 -25.375 1 97.38 123 LEU B N 1
ATOM 3162 C CA . LEU B 1 123 ? -7.156 -11.734 -25.375 1 97.38 123 LEU B CA 1
ATOM 3163 C C . LEU B 1 123 ? -8.508 -11.156 -25.797 1 97.38 123 LEU B C 1
ATOM 3165 O O . LEU B 1 123 ? -9.422 -11.898 -26.141 1 97.38 123 LEU B O 1
ATOM 3169 N N . GLU B 1 124 ? -8.703 -9.82 -25.812 1 96.12 124 GLU B N 1
ATOM 3170 C CA . GLU B 1 124 ? -9.914 -9.125 -26.234 1 96.12 124 GLU B CA 1
ATOM 3171 C C . GLU B 1 124 ? -11.156 -9.75 -25.609 1 96.12 124 GLU B C 1
ATOM 3173 O O . GLU B 1 124 ? -12.133 -10.023 -26.297 1 96.12 124 GLU B O 1
ATOM 3178 N N . SER B 1 125 ? -11.102 -10.016 -24.281 1 96.94 125 SER B N 1
ATOM 3179 C CA . SER B 1 125 ? -12.172 -10.641 -23.5 1 96.94 125 SER B CA 1
ATOM 3180 C C . SER B 1 125 ? -12.242 -10.062 -22.094 1 96.94 125 SER B C 1
ATOM 3182 O O . SER B 1 125 ? -11.289 -9.43 -21.625 1 96.94 125 SER B O 1
ATOM 3184 N N . HIS B 1 126 ? -13.453 -10.234 -21.531 1 96.25 126 HIS B N 1
ATOM 3185 C CA . HIS B 1 126 ? -13.484 -10.039 -20.094 1 96.25 126 HIS B CA 1
ATOM 3186 C C . HIS B 1 126 ? -12.656 -11.094 -19.359 1 96.25 126 HIS B C 1
ATOM 3188 O O . HIS B 1 126 ? -12.672 -12.266 -19.75 1 96.25 126 HIS B O 1
ATOM 3194 N N . ILE B 1 127 ? -11.961 -10.648 -18.391 1 97.06 127 ILE B N 1
ATOM 3195 C CA . ILE B 1 127 ? -11.062 -11.539 -17.656 1 97.06 127 ILE B CA 1
ATOM 3196 C C . ILE B 1 127 ? -11.594 -11.781 -16.25 1 97.06 127 ILE B C 1
ATOM 3198 O O . ILE B 1 127 ? -11.867 -10.828 -15.516 1 97.06 127 ILE B O 1
ATOM 3202 N N . TYR B 1 128 ? -11.859 -12.984 -15.938 1 96.38 128 TYR B N 1
ATOM 3203 C CA . TYR B 1 128 ? -12.023 -13.398 -14.555 1 96.38 128 TYR B CA 1
ATOM 3204 C C . TYR B 1 128 ? -10.695 -13.875 -13.969 1 96.38 128 TYR B C 1
ATOM 3206 O O . TYR B 1 128 ? -10.164 -14.914 -14.383 1 96.38 128 TYR B O 1
ATOM 3214 N N . GLN B 1 129 ? -10.164 -13.086 -13.062 1 96.5 129 GLN B N 1
ATOM 3215 C CA . GLN B 1 129 ? -8.828 -13.312 -12.523 1 96.5 129 GLN B CA 1
ATOM 3216 C C . GLN B 1 129 ? -8.898 -13.969 -11.148 1 96.5 129 GLN B C 1
ATOM 3218 O O . GLN B 1 129 ? -9.469 -13.406 -10.211 1 96.5 129 GLN B O 1
ATOM 3223 N N . TYR B 1 130 ? -8.328 -15.164 -11.102 1 96.69 130 TYR B N 1
ATOM 3224 C CA . TYR B 1 130 ? -8.219 -15.852 -9.82 1 96.69 130 TYR B CA 1
ATOM 3225 C C . TYR B 1 130 ? -7.027 -15.328 -9.023 1 96.69 130 TYR B C 1
ATOM 3227 O O . TYR B 1 130 ? -5.895 -15.336 -9.516 1 96.69 130 TYR B O 1
ATOM 3235 N N . MET B 1 131 ? -7.316 -14.898 -7.805 1 95.5 131 MET B N 1
ATOM 3236 C CA . MET B 1 131 ? -6.277 -14.367 -6.93 1 95.5 131 MET B CA 1
ATOM 3237 C C . MET B 1 131 ? -5.926 -15.375 -5.836 1 95.5 131 MET B C 1
ATOM 3239 O O . MET B 1 131 ? -6.812 -15.992 -5.242 1 95.5 131 MET B O 1
ATOM 3243 N N . GLY B 1 132 ? -4.648 -15.477 -5.574 1 94.88 132 GLY B N 1
ATOM 3244 C CA . GLY B 1 132 ? -4.145 -16.469 -4.633 1 94.88 132 GLY B CA 1
ATOM 3245 C C . GLY B 1 132 ? -4.055 -15.938 -3.211 1 94.88 132 GLY B C 1
ATOM 3246 O O . GLY B 1 132 ? -3.031 -16.109 -2.543 1 94.88 132 GLY B O 1
ATOM 3247 N N . ILE B 1 133 ? -5.027 -15.258 -2.74 1 92.25 133 ILE B N 1
ATOM 3248 C CA . ILE B 1 133 ? -5.102 -14.797 -1.359 1 92.25 133 ILE B CA 1
ATOM 3249 C C . ILE B 1 133 ? -5.871 -15.812 -0.517 1 92.25 133 ILE B C 1
ATOM 3251 O O . ILE B 1 133 ? -7.02 -16.141 -0.827 1 92.25 133 ILE B O 1
ATOM 3255 N N . ASP B 1 134 ? -5.195 -16.297 0.509 1 93.56 134 ASP B N 1
ATOM 3256 C CA . ASP B 1 134 ? -5.836 -17.344 1.304 1 93.56 134 ASP B CA 1
ATOM 3257 C C . ASP B 1 134 ? -6.77 -16.734 2.352 1 93.56 134 ASP B C 1
ATOM 3259 O O . ASP B 1 134 ? -6.875 -15.516 2.465 1 93.56 134 ASP B O 1
ATOM 3263 N N . TYR B 1 135 ? -7.406 -17.578 3.078 1 91.94 135 TYR B N 1
ATOM 3264 C CA . TYR B 1 135 ? -8.438 -17.156 4.012 1 91.94 135 TYR B CA 1
ATOM 3265 C C . TYR B 1 135 ? -7.84 -16.344 5.16 1 91.94 135 TYR B C 1
ATOM 3267 O O . TYR B 1 135 ? -8.477 -15.422 5.676 1 91.94 135 TYR B O 1
ATOM 3275 N N . GLY B 1 136 ? -6.617 -16.656 5.523 1 87.38 136 GLY B N 1
ATOM 3276 C CA . GLY B 1 136 ? -5.957 -15.93 6.602 1 87.38 136 GLY B CA 1
ATOM 3277 C C . GLY B 1 136 ? -5.559 -14.516 6.223 1 87.38 136 GLY B C 1
ATOM 3278 O O . GLY B 1 136 ? -5.238 -13.703 7.09 1 87.38 136 GLY B O 1
ATOM 3279 N N . GLU B 1 137 ? -5.621 -14.195 4.918 1 86.62 137 GLU B N 1
ATOM 3280 C CA . GLU B 1 137 ? -5.207 -12.891 4.41 1 86.62 137 GLU B CA 1
ATOM 3281 C C . GLU B 1 137 ? -6.387 -12.133 3.816 1 86.62 137 GLU B C 1
ATOM 3283 O O . GLU B 1 137 ? -6.211 -11.32 2.902 1 86.62 137 GLU B O 1
ATOM 3288 N N . VAL B 1 138 ? -7.535 -12.352 4.297 1 84.31 138 VAL B N 1
ATOM 3289 C CA . VAL B 1 138 ? -8.766 -11.805 3.736 1 84.31 138 VAL B CA 1
ATOM 3290 C C . VAL B 1 138 ? -8.664 -10.281 3.674 1 84.31 138 VAL B C 1
ATOM 3292 O O . VAL B 1 138 ? -9.219 -9.648 2.766 1 84.31 138 VAL B O 1
ATOM 3295 N N . HIS B 1 139 ? -7.902 -9.695 4.566 1 79.38 139 HIS B N 1
ATOM 3296 C CA . HIS B 1 139 ? -7.773 -8.242 4.656 1 79.38 139 HIS B CA 1
ATOM 3297 C C . HIS B 1 139 ? -7.078 -7.676 3.422 1 79.38 139 HIS B C 1
ATOM 3299 O O . HIS B 1 139 ? -7.094 -6.461 3.199 1 79.38 139 HIS B O 1
ATOM 3305 N N . ARG B 1 140 ? -6.559 -8.539 2.584 1 84.06 140 ARG B N 1
ATOM 3306 C CA . ARG B 1 140 ? -5.82 -8.094 1.403 1 84.06 140 ARG B CA 1
ATOM 3307 C C . ARG B 1 140 ? -6.727 -8.062 0.175 1 84.06 140 ARG B C 1
ATOM 3309 O O . ARG B 1 140 ? -6.297 -7.645 -0.904 1 84.06 140 ARG B O 1
ATOM 3316 N N . MET B 1 141 ? -7.93 -8.406 0.325 1 84.62 141 MET B N 1
ATOM 3317 C CA . MET B 1 141 ? -8.867 -8.438 -0.792 1 84.62 141 MET B CA 1
ATOM 3318 C C . MET B 1 141 ? -9.133 -7.035 -1.327 1 84.62 141 MET B C 1
ATOM 3320 O O . MET B 1 141 ? -9.312 -6.094 -0.551 1 84.62 141 MET B O 1
ATOM 3324 N N . LYS B 1 142 ? -9.102 -6.965 -2.621 1 84.81 142 LYS B N 1
ATOM 3325 C CA . LYS B 1 142 ? -9.422 -5.715 -3.299 1 84.81 142 LYS B CA 1
ATOM 3326 C C . LYS B 1 142 ? -9.992 -5.973 -4.691 1 84.81 142 LYS B C 1
ATOM 3328 O O . LYS B 1 142 ? -9.688 -6.996 -5.309 1 84.81 142 LYS B O 1
ATOM 3333 N N . PRO B 1 143 ? -10.867 -5.109 -5.152 1 86.88 143 PRO B N 1
ATOM 3334 C CA . PRO B 1 143 ? -11.383 -5.266 -6.516 1 86.88 143 PRO B CA 1
ATOM 3335 C C . PRO B 1 143 ? -10.32 -4.992 -7.578 1 86.88 143 PRO B C 1
ATOM 3337 O O . PRO B 1 143 ? -9.297 -4.367 -7.293 1 86.88 143 PRO B O 1
ATOM 3340 N N . ALA B 1 144 ? -10.641 -5.527 -8.758 1 88.31 144 ALA B N 1
ATOM 3341 C CA . ALA B 1 144 ? -9.789 -5.176 -9.891 1 88.31 144 ALA B CA 1
ATOM 3342 C C . ALA B 1 144 ? -9.914 -3.691 -10.234 1 88.31 144 ALA B C 1
ATOM 3344 O O . ALA B 1 144 ? -10.977 -3.094 -10.047 1 88.31 144 ALA B O 1
ATOM 3345 N N . ARG B 1 145 ? -8.867 -3.143 -10.742 1 83.88 145 ARG B N 1
ATOM 3346 C CA . ARG B 1 145 ? -8.852 -1.731 -11.117 1 83.88 145 ARG B CA 1
ATOM 3347 C C . ARG B 1 145 ? -9.5 -1.52 -12.477 1 83.88 145 ARG B C 1
ATOM 3349 O O . ARG B 1 145 ? -10.242 -0.553 -12.672 1 83.88 145 ARG B O 1
ATOM 3356 N N . GLU B 1 146 ? -9.219 -2.492 -13.328 1 90 146 GLU B N 1
ATOM 3357 C CA . GLU B 1 146 ? -9.695 -2.361 -14.703 1 90 146 GLU B CA 1
ATOM 3358 C C . GLU B 1 146 ? -11.109 -2.912 -14.852 1 90 146 GLU B C 1
ATOM 3360 O O . GLU B 1 146 ? -11.445 -3.939 -14.258 1 90 146 GLU B O 1
ATOM 3365 N N . ASP B 1 147 ? -11.898 -2.295 -15.68 1 91.25 147 ASP B N 1
ATOM 3366 C CA . ASP B 1 147 ? -13.305 -2.65 -15.828 1 91.25 147 ASP B CA 1
ATOM 3367 C C . ASP B 1 147 ? -13.461 -3.99 -16.547 1 91.25 147 ASP B C 1
ATOM 3369 O O . ASP B 1 147 ? -14.484 -4.66 -16.406 1 91.25 147 ASP B O 1
ATOM 3373 N N . TYR B 1 148 ? -12.469 -4.363 -17.266 1 94.5 148 TYR B N 1
ATOM 3374 C CA . TYR B 1 148 ? -12.57 -5.613 -18.016 1 94.5 148 TYR B CA 1
ATOM 3375 C C . TYR B 1 148 ? -12.062 -6.785 -17.188 1 94.5 148 TYR B C 1
ATOM 3377 O O . TYR B 1 148 ? -11.992 -7.914 -17.672 1 94.5 148 TYR B O 1
ATOM 3385 N N . VAL B 1 149 ? -11.711 -6.578 -15.977 1 95.12 149 VAL B N 1
ATOM 3386 C CA . VAL B 1 149 ? -11.211 -7.629 -15.094 1 95.12 149 VAL B CA 1
ATOM 3387 C C . VAL B 1 149 ? -12.109 -7.75 -13.867 1 95.12 149 VAL B C 1
ATOM 3389 O O . VAL B 1 149 ? -12.523 -6.742 -13.289 1 95.12 149 VAL B O 1
ATOM 3392 N N . THR B 1 150 ? -12.523 -8.906 -13.477 1 93.56 150 THR B N 1
ATOM 3393 C CA . THR B 1 150 ? -13.195 -9.227 -12.227 1 93.56 150 THR B CA 1
ATOM 3394 C C . THR B 1 150 ? -12.344 -10.188 -11.391 1 93.56 150 THR B C 1
ATOM 3396 O O . THR B 1 150 ? -11.922 -11.234 -11.883 1 93.56 150 THR B O 1
ATOM 3399 N N . ASN B 1 151 ? -12.094 -9.828 -10.156 1 93.31 151 ASN B N 1
ATOM 3400 C CA . ASN B 1 151 ? -11.289 -10.68 -9.281 1 93.31 151 ASN B CA 1
ATOM 3401 C C . ASN B 1 151 ? -12.133 -11.766 -8.625 1 93.31 151 ASN B C 1
ATOM 3403 O O . ASN B 1 151 ? -13.266 -11.516 -8.211 1 93.31 151 ASN B O 1
ATOM 3407 N N . LEU B 1 152 ? -11.594 -12.914 -8.617 1 94.5 152 LEU B N 1
ATOM 3408 C CA . LEU B 1 152 ? -12.133 -14.062 -7.895 1 94.5 152 LEU B CA 1
ATOM 3409 C C . LEU B 1 152 ? -11.156 -14.531 -6.82 1 94.5 152 LEU B C 1
ATOM 3411 O O . LEU B 1 152 ? -9.945 -14.562 -7.047 1 94.5 152 LEU B O 1
ATOM 3415 N N . TYR B 1 153 ? -11.727 -14.898 -5.621 1 93.44 153 TYR B N 1
ATOM 3416 C CA . TYR B 1 153 ? -10.891 -15.312 -4.496 1 93.44 153 TYR B CA 1
ATOM 3417 C C . TYR B 1 153 ? -11.328 -16.672 -3.973 1 93.44 153 TYR B C 1
ATOM 3419 O O . TYR B 1 153 ? -11.797 -16.797 -2.84 1 93.44 153 TYR B O 1
ATOM 3427 N N . PRO B 1 154 ? -11.008 -17.688 -4.75 1 96.75 154 PRO B N 1
ATOM 3428 C CA . PRO B 1 154 ? -11.516 -19.016 -4.379 1 96.75 154 PRO B CA 1
ATOM 3429 C C . PRO B 1 154 ? -11 -19.469 -3.018 1 96.75 154 PRO B C 1
ATOM 3431 O O . PRO B 1 154 ? -11.758 -20.047 -2.232 1 96.75 154 PRO B O 1
ATOM 3434 N N . LEU B 1 155 ? -9.734 -19.219 -2.691 1 96.88 155 LEU B N 1
ATOM 3435 C CA . LEU B 1 155 ? -9.195 -19.688 -1.418 1 96.88 155 LEU B CA 1
ATOM 3436 C C . LEU B 1 155 ? -9.914 -19.016 -0.25 1 96.88 155 LEU B C 1
ATOM 3438 O O . LEU B 1 155 ? -10.125 -19.641 0.795 1 96.88 155 LEU B O 1
ATOM 3442 N N . ILE B 1 156 ? -10.273 -17.781 -0.445 1 93.19 156 ILE B N 1
ATOM 3443 C CA . ILE B 1 156 ? -11.039 -17.062 0.576 1 93.19 156 ILE B CA 1
ATOM 3444 C C . ILE B 1 156 ? -12.469 -17.594 0.623 1 93.19 156 ILE B C 1
ATOM 3446 O O . ILE B 1 156 ? -12.977 -17.938 1.694 1 93.19 156 ILE B O 1
ATOM 3450 N N . ASP B 1 157 ? -13.109 -17.781 -0.538 1 94.19 157 ASP B N 1
ATOM 3451 C CA . ASP B 1 157 ? -14.508 -18.188 -0.632 1 94.19 157 ASP B CA 1
ATOM 3452 C C . ASP B 1 157 ? -14.719 -19.578 -0.022 1 94.19 157 ASP B C 1
ATOM 3454 O O . ASP B 1 157 ? -15.766 -19.844 0.562 1 94.19 157 ASP B O 1
ATOM 3458 N N . TYR B 1 158 ? -13.727 -20.359 -0.085 1 96.69 158 TYR B N 1
ATOM 3459 C CA . TYR B 1 158 ? -13.828 -21.719 0.424 1 96.69 158 TYR B CA 1
ATOM 3460 C C . TYR B 1 158 ? -13.102 -21.859 1.753 1 96.69 158 TYR B C 1
ATOM 3462 O O . TYR B 1 158 ? -12.875 -22.984 2.229 1 96.69 158 TYR B O 1
ATOM 3470 N N . LYS B 1 159 ? -12.617 -20.797 2.34 1 95.31 159 LYS B N 1
ATOM 3471 C CA . LYS B 1 159 ? -12.016 -20.703 3.668 1 95.31 159 LYS B CA 1
ATOM 3472 C C . LYS B 1 159 ? -10.773 -21.594 3.773 1 95.31 159 LYS B C 1
ATOM 3474 O O . LYS B 1 159 ? -10.602 -22.297 4.762 1 95.31 159 LYS B O 1
ATOM 3479 N N . ILE B 1 160 ? -10.016 -21.562 2.715 1 97.56 160 ILE B N 1
ATOM 3480 C CA . ILE B 1 160 ? -8.773 -22.328 2.66 1 97.56 160 ILE B CA 1
ATOM 3481 C C . ILE B 1 160 ? -7.625 -21.469 3.188 1 97.56 160 ILE B C 1
ATOM 3483 O O . ILE B 1 160 ? -7.332 -20.406 2.641 1 97.56 160 ILE B O 1
ATOM 3487 N N . ASN B 1 161 ? -7.008 -21.938 4.27 1 96.44 161 ASN B N 1
ATOM 3488 C CA . ASN B 1 161 ? -5.906 -21.188 4.871 1 96.44 161 ASN B CA 1
ATOM 3489 C C . ASN B 1 161 ? -4.551 -21.703 4.395 1 96.44 161 ASN B C 1
ATOM 3491 O O . ASN B 1 161 ? -4.484 -22.625 3.566 1 96.44 161 ASN B O 1
ATOM 3495 N N . ARG B 1 162 ? -3.486 -21.156 4.922 1 95.94 162 ARG B N 1
ATOM 3496 C CA . ARG B 1 162 ? -2.123 -21.438 4.48 1 95.94 162 ARG B CA 1
ATOM 3497 C C . ARG B 1 162 ? -1.784 -22.922 4.648 1 95.94 162 ARG B C 1
ATOM 3499 O O . ARG B 1 162 ? -1.225 -23.531 3.74 1 95.94 162 ARG B O 1
ATOM 3506 N N . ASP B 1 163 ? -2.148 -23.438 5.746 1 97.75 163 ASP B N 1
ATOM 3507 C CA . ASP B 1 163 ? -1.861 -24.859 6.004 1 97.75 163 ASP B CA 1
ATOM 3508 C C . ASP B 1 163 ? -2.594 -25.75 5.012 1 97.75 163 ASP B C 1
ATOM 3510 O O . ASP B 1 163 ? -2.039 -26.75 4.539 1 97.75 163 ASP B O 1
ATOM 3514 N N . GLU B 1 164 ? -3.77 -25.391 4.746 1 98.38 164 GLU B N 1
ATOM 3515 C CA . GLU B 1 164 ? -4.547 -26.156 3.77 1 98.38 164 GLU B CA 1
ATOM 3516 C C . GLU B 1 164 ? -3.961 -26.016 2.369 1 98.38 164 GLU B C 1
ATOM 3518 O O . GLU B 1 164 ? -4.004 -26.953 1.575 1 98.38 164 GLU B O 1
ATOM 3523 N N . CYS B 1 165 ? -3.426 -24.844 2.08 1 98.31 165 CYS B N 1
ATOM 3524 C CA . CYS B 1 165 ? -2.742 -24.656 0.806 1 98.31 165 CYS B CA 1
ATOM 3525 C C . CYS B 1 165 ? -1.564 -25.609 0.672 1 98.31 165 CYS B C 1
ATOM 3527 O O . CYS B 1 165 ? -1.405 -26.266 -0.36 1 98.31 165 CYS B O 1
ATOM 3529 N N . ILE B 1 166 ? -0.822 -25.719 1.722 1 98.44 166 ILE B N 1
ATOM 3530 C CA . ILE B 1 166 ? 0.329 -26.609 1.725 1 98.44 166 ILE B CA 1
ATOM 3531 C C . ILE B 1 166 ? -0.136 -28.047 1.513 1 98.44 166 ILE B C 1
ATOM 3533 O O . ILE B 1 166 ? 0.439 -28.781 0.705 1 98.44 166 ILE B O 1
ATOM 3537 N N . ASN B 1 167 ? -1.197 -28.406 2.15 1 98.56 167 ASN B N 1
ATOM 3538 C CA . ASN B 1 167 ? -1.734 -29.75 2.029 1 98.56 167 ASN B CA 1
ATOM 3539 C C . ASN B 1 167 ? -2.236 -30.031 0.616 1 98.56 167 ASN B C 1
ATOM 3541 O O . ASN B 1 167 ? -2.07 -31.141 0.101 1 98.56 167 ASN B O 1
ATOM 3545 N N . LEU B 1 168 ? -2.879 -29.031 0.022 1 98.62 168 LEU B N 1
ATOM 3546 C CA . LEU B 1 168 ? -3.35 -29.188 -1.352 1 98.62 168 LEU B CA 1
ATOM 3547 C C . LEU B 1 168 ? -2.189 -29.484 -2.295 1 98.62 168 LEU B C 1
ATOM 3549 O O . LEU B 1 168 ? -2.297 -30.375 -3.15 1 98.62 168 LEU B O 1
ATOM 3553 N N . ILE B 1 169 ? -1.085 -28.812 -2.082 1 98.69 169 ILE B N 1
ATOM 3554 C CA . ILE B 1 169 ? 0.081 -29 -2.941 1 98.69 169 ILE B CA 1
ATOM 3555 C C . ILE B 1 169 ? 0.674 -30.391 -2.732 1 98.69 169 ILE B C 1
ATOM 3557 O O . ILE B 1 169 ? 0.977 -31.094 -3.699 1 98.69 169 ILE B O 1
ATOM 3561 N N . LYS B 1 170 ? 0.734 -30.797 -1.491 1 98.44 170 LYS B N 1
ATOM 3562 C CA . LYS B 1 170 ? 1.269 -32.125 -1.162 1 98.44 170 LYS B CA 1
ATOM 3563 C C . LYS B 1 170 ? 0.415 -33.219 -1.775 1 98.44 170 LYS B C 1
ATOM 3565 O O . LYS B 1 170 ? 0.945 -34.188 -2.352 1 98.44 170 LYS B O 1
ATOM 3570 N N . LYS B 1 171 ? -0.793 -33.094 -1.672 1 98.06 171 LYS B N 1
ATOM 3571 C CA . LYS B 1 171 ? -1.72 -34.094 -2.18 1 98.06 171 LYS B CA 1
ATOM 3572 C C . LYS B 1 171 ? -1.628 -34.219 -3.699 1 98.06 171 LYS B C 1
ATOM 3574 O O . LYS B 1 171 ? -1.87 -35.281 -4.262 1 98.06 171 LYS B O 1
ATOM 3579 N N . ALA B 1 172 ? -1.312 -33.125 -4.328 1 98.06 172 ALA B N 1
ATOM 3580 C CA . ALA B 1 172 ? -1.143 -33.125 -5.781 1 98.06 172 ALA B CA 1
ATOM 3581 C C . ALA B 1 172 ? 0.234 -33.656 -6.172 1 98.06 172 ALA B C 1
ATOM 3583 O O . ALA B 1 172 ? 0.594 -33.656 -7.352 1 98.06 172 ALA B O 1
ATOM 3584 N N . ARG B 1 173 ? 1.006 -34 -5.113 1 97.38 173 ARG B N 1
ATOM 3585 C CA . ARG B 1 173 ? 2.336 -34.594 -5.293 1 97.38 173 ARG B CA 1
ATOM 3586 C C . ARG B 1 173 ? 3.283 -33.562 -5.938 1 97.38 173 ARG B C 1
ATOM 3588 O O . ARG B 1 173 ? 4.098 -33.938 -6.789 1 97.38 173 ARG B O 1
ATOM 3595 N N . LEU B 1 174 ? 3.1 -32.344 -5.664 1 98.38 174 LEU B N 1
ATOM 3596 C CA . LEU B 1 174 ? 4.012 -31.266 -6.055 1 98.38 174 LEU B CA 1
ATOM 3597 C C . LEU B 1 174 ? 4.918 -30.875 -4.891 1 98.38 174 LEU B C 1
ATOM 3599 O O . LEU B 1 174 ? 4.504 -30.922 -3.73 1 98.38 174 LEU B O 1
ATOM 3603 N N . PRO B 1 175 ? 6.176 -30.516 -5.191 1 97.88 175 PRO B N 1
ATOM 3604 C CA . PRO B 1 175 ? 6.98 -29.938 -4.109 1 97.88 175 PRO B CA 1
ATOM 3605 C C . PRO B 1 175 ? 6.402 -28.625 -3.578 1 97.88 175 PRO B C 1
ATOM 3607 O O . PRO B 1 175 ? 5.734 -27.891 -4.316 1 97.88 175 PRO B O 1
ATOM 3610 N N . ILE B 1 176 ? 6.641 -28.359 -2.33 1 97.69 176 ILE B N 1
ATOM 3611 C CA . ILE B 1 176 ? 6.238 -27.078 -1.769 1 97.69 176 ILE B CA 1
ATOM 3612 C C . ILE B 1 176 ? 7.18 -25.984 -2.254 1 97.69 176 ILE B C 1
ATOM 3614 O O . ILE B 1 176 ? 8.398 -26.094 -2.092 1 97.69 176 ILE B O 1
ATOM 3618 N N . PRO B 1 177 ? 6.582 -25.047 -2.943 1 95.38 177 PRO B N 1
ATOM 3619 C CA . PRO B 1 177 ? 7.484 -23.984 -3.393 1 95.38 177 PRO B CA 1
ATOM 3620 C C . PRO B 1 177 ? 8.086 -23.188 -2.232 1 95.38 177 PRO B C 1
ATOM 3622 O O . PRO B 1 177 ? 7.438 -23 -1.203 1 95.38 177 PRO B O 1
ATOM 3625 N N . VAL B 1 178 ? 9.297 -22.766 -2.41 1 88.75 178 VAL B N 1
ATOM 3626 C CA . VAL B 1 178 ? 9.883 -21.812 -1.468 1 88.75 178 VAL B CA 1
ATOM 3627 C C . VAL B 1 178 ? 9.32 -20.422 -1.724 1 88.75 178 VAL B C 1
ATOM 3629 O O . VAL B 1 178 ? 8.602 -20.203 -2.703 1 88.75 178 VAL B O 1
ATOM 3632 N N . LYS B 1 179 ? 9.609 -19.547 -0.794 1 86.88 179 LYS B N 1
ATOM 3633 C CA . LYS B 1 179 ? 9.141 -18.188 -0.974 1 86.88 179 LYS B CA 1
ATOM 3634 C C . LYS B 1 179 ? 9.586 -17.625 -2.318 1 86.88 179 LYS B C 1
ATOM 3636 O O . LYS B 1 179 ? 10.781 -17.578 -2.611 1 86.88 179 LYS B O 1
ATOM 3641 N N . SER B 1 180 ? 8.562 -17.328 -3.09 1 89.19 180 SER B N 1
ATOM 3642 C CA . SER B 1 180 ? 8.852 -16.766 -4.402 1 89.19 180 SER B CA 1
ATOM 3643 C C . SER B 1 180 ? 9.156 -15.266 -4.305 1 89.19 180 SER B C 1
ATOM 3645 O O . SER B 1 180 ? 8.859 -14.633 -3.291 1 89.19 180 SER B O 1
ATOM 3647 N N . GLY B 1 181 ? 9.789 -14.758 -5.359 1 90.44 181 GLY B N 1
ATOM 3648 C CA . GLY B 1 181 ? 10 -13.32 -5.426 1 90.44 181 GLY B CA 1
ATOM 3649 C C . GLY B 1 181 ? 11.375 -12.945 -5.938 1 90.44 181 GLY B C 1
ATOM 3650 O O . GLY B 1 181 ? 12.219 -13.812 -6.18 1 90.44 181 GLY B O 1
ATOM 3651 N N . CYS B 1 182 ? 11.484 -11.68 -6.078 1 95.94 182 CYS B N 1
ATOM 3652 C CA . CYS B 1 182 ? 12.766 -11.133 -6.512 1 95.94 182 CYS B CA 1
ATOM 3653 C C . CYS B 1 182 ? 13.805 -11.242 -5.402 1 95.94 182 CYS B C 1
ATOM 3655 O O . CYS B 1 182 ? 13.477 -11.125 -4.223 1 95.94 182 CYS B O 1
ATOM 3657 N N . TYR B 1 183 ? 15.055 -11.422 -5.781 1 96.81 183 TYR B N 1
ATOM 3658 C CA . TYR B 1 183 ? 16.078 -11.672 -4.777 1 96.81 183 TYR B CA 1
ATOM 3659 C C . TYR B 1 183 ? 16.406 -10.398 -3.994 1 96.81 183 TYR B C 1
ATOM 3661 O O . TYR B 1 183 ? 17.016 -10.461 -2.926 1 96.81 183 TYR B O 1
ATOM 3669 N N . PHE B 1 184 ? 16 -9.227 -4.465 1 97.44 184 PHE B N 1
ATOM 3670 C CA . PHE B 1 184 ? 16.281 -8 -3.717 1 97.44 184 PHE B CA 1
ATOM 3671 C C . PHE B 1 184 ? 14.977 -7.273 -3.387 1 97.44 184 PHE B C 1
ATOM 3673 O O . PHE B 1 184 ? 14.922 -6.039 -3.422 1 97.44 184 PHE B O 1
ATOM 3680 N N . CYS B 1 185 ? 13.93 -8.008 -3.141 1 94.44 185 CYS B N 1
ATOM 3681 C CA . CYS B 1 185 ? 12.617 -7.477 -2.795 1 94.44 185 CYS B CA 1
ATOM 3682 C C . CYS B 1 185 ? 12.664 -6.711 -1.478 1 94.44 185 CYS B C 1
ATOM 3684 O O . CYS B 1 185 ? 13.219 -7.199 -0.489 1 94.44 185 CYS B O 1
ATOM 3686 N N . PRO B 1 186 ? 12.07 -5.543 -1.454 1 91.44 186 PRO B N 1
ATOM 3687 C CA . PRO B 1 186 ? 12.055 -4.77 -0.209 1 91.44 186 PRO B CA 1
ATOM 3688 C C . PRO B 1 186 ? 11.211 -5.43 0.882 1 91.44 186 PRO B C 1
ATOM 3690 O O . PRO B 1 186 ? 11.234 -4.992 2.035 1 91.44 186 PRO B O 1
ATOM 3693 N N . TYR B 1 187 ? 10.578 -6.48 0.565 1 89.06 187 TYR B N 1
ATOM 3694 C CA . TYR B 1 187 ? 9.789 -7.195 1.557 1 89.06 187 TYR B CA 1
ATOM 3695 C C . TYR B 1 187 ? 10.586 -8.336 2.174 1 89.06 187 TYR B C 1
ATOM 3697 O O . TYR B 1 187 ? 10.078 -9.055 3.043 1 89.06 187 TYR B O 1
ATOM 3705 N N . ASN B 1 188 ? 11.797 -8.5 1.718 1 91.06 188 ASN B N 1
ATOM 3706 C CA . ASN B 1 188 ? 12.648 -9.461 2.412 1 91.06 188 ASN B CA 1
ATOM 3707 C C . ASN B 1 188 ? 12.883 -9.055 3.863 1 91.06 188 ASN B C 1
ATOM 3709 O O . ASN B 1 188 ? 13.336 -7.938 4.133 1 91.06 188 ASN B O 1
ATOM 3713 N N . ASN B 1 189 ? 12.508 -9.969 4.773 1 89.19 189 ASN B N 1
ATOM 3714 C CA . ASN B 1 189 ? 12.859 -9.711 6.164 1 89.19 189 ASN B CA 1
ATOM 3715 C C . ASN B 1 189 ? 14.312 -10.086 6.457 1 89.19 189 ASN B C 1
ATOM 3717 O O . ASN B 1 189 ? 15.039 -10.523 5.559 1 89.19 189 ASN B O 1
ATOM 3721 N N . MET B 1 190 ? 14.711 -9.914 7.754 1 91.62 190 MET B N 1
ATOM 3722 C CA . MET B 1 190 ? 16.109 -10.141 8.102 1 91.62 190 MET B CA 1
ATOM 3723 C C . MET B 1 190 ? 16.484 -11.609 7.891 1 91.62 190 MET B C 1
ATOM 3725 O O . MET B 1 190 ? 17.594 -11.906 7.43 1 91.62 190 MET B O 1
ATOM 3729 N N . ASP B 1 191 ? 15.531 -12.492 8.156 1 91.38 191 ASP B N 1
ATOM 3730 C CA . ASP B 1 191 ? 15.797 -13.914 7.961 1 91.38 191 ASP B CA 1
ATOM 3731 C C . ASP B 1 191 ? 16.031 -14.242 6.488 1 91.38 191 ASP B C 1
ATOM 3733 O O . ASP B 1 191 ? 16.922 -15.031 6.152 1 91.38 191 ASP B O 1
ATOM 3737 N N . ARG B 1 192 ? 15.25 -13.656 5.684 1 92.44 192 ARG B N 1
ATOM 3738 C CA . ARG B 1 192 ? 15.391 -13.898 4.25 1 92.44 192 ARG B CA 1
ATOM 3739 C C . ARG B 1 192 ? 16.703 -13.328 3.725 1 92.44 192 ARG B C 1
ATOM 3741 O O . ARG B 1 192 ? 17.359 -13.953 2.891 1 92.44 192 ARG B O 1
ATOM 3748 N N . TRP B 1 193 ? 17.078 -12.172 4.156 1 95.25 193 TRP B N 1
ATOM 3749 C CA . TRP B 1 193 ? 18.359 -11.602 3.748 1 95.25 193 TRP B CA 1
ATOM 3750 C C . TRP B 1 193 ? 19.516 -12.477 4.199 1 95.25 193 TRP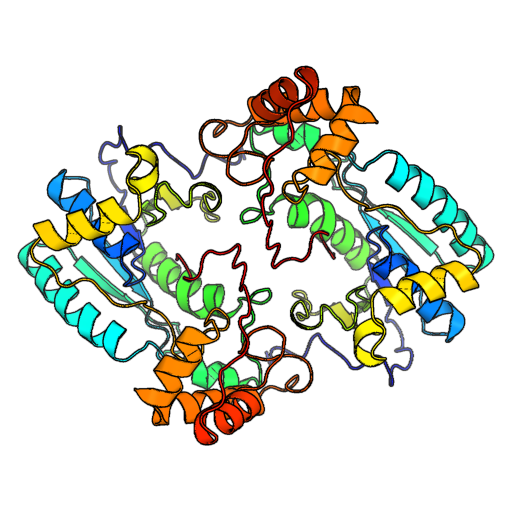 B C 1
ATOM 3752 O O . TRP B 1 193 ? 20.484 -12.664 3.459 1 95.25 193 TRP B O 1
ATOM 3762 N N . ALA B 1 194 ? 19.375 -13.016 5.41 1 95.75 194 ALA B N 1
ATOM 3763 C CA . ALA B 1 194 ? 20.391 -13.945 5.895 1 95.75 194 ALA B CA 1
ATOM 3764 C C . ALA B 1 194 ? 20.484 -15.172 5 1 95.75 194 ALA B C 1
ATOM 3766 O O . ALA B 1 194 ? 21.578 -15.633 4.672 1 95.75 194 ALA B O 1
ATOM 3767 N N . GLU B 1 195 ? 19.344 -15.688 4.633 1 94.94 195 GLU B N 1
ATOM 3768 C CA . GLU B 1 195 ? 19.297 -16.859 3.756 1 94.94 195 GLU B CA 1
ATOM 3769 C C . GLU B 1 195 ? 19.953 -16.562 2.408 1 94.94 195 GLU B C 1
ATOM 3771 O O . GLU B 1 195 ? 20.719 -17.375 1.894 1 94.94 195 GLU B O 1
ATOM 3776 N N . ILE B 1 196 ? 19.641 -15.43 1.837 1 96.88 196 ILE B N 1
ATOM 3777 C CA . ILE B 1 196 ? 20.203 -15.055 0.545 1 96.88 196 ILE B CA 1
ATOM 3778 C C . ILE B 1 196 ? 21.719 -14.883 0.674 1 96.88 196 ILE B C 1
ATOM 3780 O O . ILE B 1 196 ? 22.469 -15.336 -0.187 1 96.88 196 ILE B O 1
ATOM 3784 N N . HIS B 1 197 ? 22.109 -14.242 1.754 1 97.62 197 HIS B N 1
ATOM 3785 C CA . HIS B 1 197 ? 23.531 -14.039 2.014 1 97.62 197 HIS B CA 1
ATOM 3786 C C . HIS B 1 197 ? 24.281 -15.367 2.062 1 97.62 197 HIS B C 1
ATOM 3788 O O . HIS B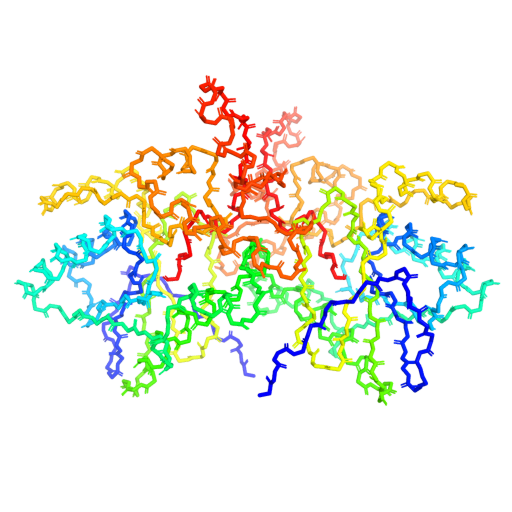 1 197 ? 25.375 -15.492 1.509 1 97.62 197 HIS B O 1
ATOM 3794 N N . GLU B 1 198 ? 23.703 -16.375 2.65 1 96.94 198 GLU B N 1
ATOM 3795 C CA . GLU B 1 198 ? 24.344 -17.672 2.873 1 96.94 198 GLU B CA 1
ATOM 3796 C C . GLU B 1 198 ? 24.266 -18.547 1.629 1 96.94 198 GLU B C 1
ATOM 3798 O O . GLU B 1 198 ? 25.266 -19.156 1.229 1 96.94 198 GLU B O 1
ATOM 3803 N N . ASN B 1 199 ? 23.125 -18.578 1.017 1 96.81 199 ASN B N 1
ATOM 3804 C CA . ASN B 1 199 ? 22.859 -19.594 -0.01 1 96.81 199 ASN B CA 1
ATOM 3805 C C . ASN B 1 199 ? 23.109 -19.031 -1.411 1 96.81 199 ASN B C 1
ATOM 3807 O O . ASN B 1 199 ? 23.281 -19.797 -2.363 1 96.81 199 ASN B O 1
ATOM 3811 N N . HIS B 1 200 ? 23.047 -17.719 -1.513 1 98.06 200 HIS B N 1
ATOM 3812 C CA . HIS B 1 200 ? 23.234 -17.062 -2.797 1 98.06 200 HIS B CA 1
ATOM 3813 C C . HIS B 1 200 ? 24.094 -15.805 -2.646 1 98.06 200 HIS B C 1
ATOM 3815 O O . HIS B 1 200 ? 23.641 -14.711 -2.988 1 98.06 200 HIS B O 1
ATOM 3821 N N . PRO B 1 201 ? 25.375 -15.969 -2.268 1 98 201 PRO B N 1
ATOM 3822 C CA . PRO B 1 201 ? 26.203 -14.805 -1.993 1 98 201 PRO B CA 1
ATOM 3823 C C . PRO B 1 201 ? 26.359 -13.883 -3.203 1 98 201 PRO B C 1
ATOM 3825 O O . PRO B 1 201 ? 26.484 -12.664 -3.047 1 98 201 PRO B O 1
ATOM 3828 N N . ASP B 1 202 ? 26.312 -14.43 -4.352 1 98.44 202 ASP B N 1
ATOM 3829 C CA . ASP B 1 202 ? 26.422 -13.609 -5.551 1 98.44 202 ASP B CA 1
ATOM 3830 C C . ASP B 1 202 ? 25.203 -12.695 -5.711 1 98.44 202 ASP B C 1
ATOM 3832 O O . ASP B 1 202 ? 25.344 -11.531 -6.094 1 98.44 202 ASP B O 1
ATOM 3836 N N . LEU B 1 203 ? 24.031 -13.227 -5.434 1 98.62 203 LEU B N 1
ATOM 3837 C CA . LEU B 1 203 ? 22.812 -12.43 -5.527 1 98.62 203 LEU B CA 1
ATOM 3838 C C . LEU B 1 203 ? 22.766 -11.367 -4.43 1 98.62 203 LEU B C 1
ATOM 3840 O O . LEU B 1 203 ? 22.266 -10.266 -4.648 1 98.62 203 LEU B O 1
ATOM 3844 N N . PHE B 1 204 ? 23.281 -11.719 -3.281 1 98.56 204 PHE B N 1
ATOM 3845 C CA . PHE B 1 204 ? 23.375 -10.75 -2.201 1 98.56 204 PHE B CA 1
ATOM 3846 C C . PHE B 1 204 ? 24.281 -9.586 -2.602 1 98.56 204 PHE B C 1
ATOM 3848 O O . PHE B 1 204 ? 23.922 -8.422 -2.42 1 98.56 204 PHE B O 1
ATOM 3855 N N . LYS B 1 205 ? 25.406 -9.922 -3.205 1 98.44 205 LYS B N 1
ATOM 3856 C CA . LYS B 1 205 ? 26.344 -8.898 -3.656 1 98.44 205 LYS B CA 1
ATOM 3857 C C . LYS B 1 205 ? 25.703 -8.016 -4.734 1 98.44 205 LYS B C 1
ATOM 3859 O O . LYS B 1 205 ? 25.891 -6.801 -4.738 1 98.44 205 LYS B O 1
ATOM 3864 N N . ARG B 1 206 ? 25.031 -8.672 -5.598 1 98.44 206 ARG B N 1
ATOM 3865 C CA . ARG B 1 206 ? 24.328 -7.914 -6.629 1 98.44 206 ARG B CA 1
ATOM 3866 C C . ARG B 1 206 ? 23.297 -6.969 -6.012 1 98.44 206 ARG B C 1
ATOM 3868 O O . ARG B 1 206 ? 23.172 -5.824 -6.445 1 98.44 206 ARG B O 1
ATOM 3875 N N . SER B 1 207 ? 22.562 -7.461 -5 1 98.69 207 SER B N 1
ATOM 3876 C CA . SER B 1 207 ? 21.578 -6.641 -4.293 1 98.69 207 SER B CA 1
ATOM 3877 C C . SER B 1 207 ? 22.25 -5.434 -3.635 1 98.69 207 SER B C 1
ATOM 3879 O O . SER B 1 207 ? 21.688 -4.332 -3.641 1 98.69 207 SER B O 1
ATOM 3881 N N . MET B 1 208 ? 23.406 -5.664 -3.088 1 98.31 208 MET B N 1
ATOM 3882 C CA . MET B 1 208 ? 24.156 -4.582 -2.465 1 98.31 208 MET B CA 1
ATOM 3883 C C . MET B 1 208 ? 24.516 -3.506 -3.484 1 98.31 208 MET B C 1
ATOM 3885 O O . MET B 1 208 ? 24.375 -2.312 -3.207 1 98.31 208 MET B O 1
ATOM 3889 N N . LYS B 1 209 ? 24.938 -3.951 -4.609 1 98.19 209 LYS B N 1
ATOM 3890 C CA . LYS B 1 209 ? 25.297 -3.014 -5.672 1 98.19 209 LYS B CA 1
ATOM 3891 C C . LYS B 1 209 ? 24.078 -2.197 -6.113 1 98.19 209 LYS B C 1
ATOM 3893 O O . LYS B 1 209 ? 24.172 -0.98 -6.289 1 98.19 209 LYS B O 1
ATOM 3898 N N . ILE B 1 210 ? 22.938 -2.863 -6.242 1 98.31 210 ILE B N 1
ATOM 3899 C CA . ILE B 1 210 ? 21.703 -2.203 -6.645 1 98.31 210 ILE B CA 1
ATOM 3900 C C . ILE B 1 210 ? 21.312 -1.163 -5.598 1 98.31 210 ILE B C 1
ATOM 3902 O O . ILE B 1 210 ? 20.984 -0.023 -5.938 1 98.31 210 ILE B O 1
ATOM 3906 N N . GLU B 1 211 ? 21.328 -1.575 -4.336 1 97.5 211 GLU B N 1
ATOM 3907 C CA . GLU B 1 211 ? 20.984 -0.682 -3.234 1 97.5 211 GLU B CA 1
ATOM 3908 C C . GLU B 1 211 ? 21.891 0.546 -3.211 1 97.5 211 GLU B C 1
ATOM 3910 O O . GLU B 1 211 ? 21.406 1.675 -3.086 1 97.5 211 GLU B O 1
ATOM 3915 N N . GLU B 1 212 ? 23.188 0.354 -3.428 1 97.06 212 GLU B N 1
ATOM 3916 C CA . GLU B 1 212 ? 24.172 1.42 -3.299 1 97.06 212 GLU B CA 1
ATOM 3917 C C . GLU B 1 212 ? 24.125 2.363 -4.496 1 97.06 212 GLU B C 1
ATOM 3919 O O . GLU B 1 212 ? 24.594 3.504 -4.414 1 97.06 212 GLU B O 1
ATOM 3924 N N . HIS B 1 213 ? 23.594 1.894 -5.598 1 96.31 213 HIS B N 1
ATOM 3925 C CA . HIS B 1 213 ? 23.484 2.709 -6.801 1 96.31 213 HIS B CA 1
ATOM 3926 C C . HIS B 1 213 ? 22.25 3.611 -6.746 1 96.31 213 HIS B C 1
ATOM 3928 O O . HIS B 1 213 ? 22.078 4.488 -7.594 1 96.31 213 HIS B O 1
ATOM 3934 N N . ASN B 1 214 ? 21.406 3.41 -5.715 1 94 214 ASN B N 1
ATOM 3935 C CA . ASN B 1 214 ? 20.203 4.215 -5.516 1 94 214 ASN B CA 1
ATOM 3936 C C . ASN B 1 214 ? 20.547 5.668 -5.199 1 94 214 ASN B C 1
ATOM 3938 O O . ASN B 1 214 ? 21.344 5.938 -4.289 1 94 214 ASN B O 1
ATOM 3942 N N . LYS B 1 215 ? 19.938 6.535 -5.926 1 90.31 215 LYS B N 1
ATOM 3943 C CA . LYS B 1 215 ? 20.172 7.961 -5.73 1 90.31 215 LYS B CA 1
ATOM 3944 C C . LYS B 1 215 ? 19.859 8.383 -4.297 1 90.31 215 LYS B C 1
ATOM 3946 O O . LYS B 1 215 ? 20.5 9.289 -3.76 1 90.31 215 LYS B O 1
ATOM 3951 N N . HIS B 1 216 ? 18.938 7.738 -3.656 1 87.19 216 HIS B N 1
ATOM 3952 C CA . HIS B 1 216 ? 18.531 8.07 -2.299 1 87.19 216 HIS B CA 1
ATOM 3953 C C . HIS B 1 216 ? 19.031 7.031 -1.3 1 87.19 216 HIS B C 1
ATOM 3955 O O . HIS B 1 216 ? 18.328 6.711 -0.33 1 87.19 216 HIS B O 1
ATOM 3961 N N . PHE B 1 217 ? 20.219 6.535 -1.557 1 90.75 217 PHE B N 1
ATOM 3962 C CA . PHE B 1 217 ? 20.812 5.469 -0.753 1 90.75 217 PHE B CA 1
ATOM 3963 C C . PHE B 1 217 ? 20.875 5.871 0.715 1 90.75 217 PHE B C 1
ATOM 3965 O O . PHE B 1 217 ? 20.719 5.031 1.604 1 90.75 217 PHE B O 1
ATOM 3972 N N . GLU B 1 218 ? 20.953 7.082 1.015 1 85.88 218 GLU B N 1
ATOM 3973 C CA . GLU B 1 218 ? 21.094 7.547 2.393 1 85.88 218 GLU B CA 1
ATOM 3974 C C . GLU B 1 218 ? 19.797 7.34 3.178 1 85.88 218 GLU B C 1
ATOM 3976 O O . GLU B 1 218 ? 19.828 7.152 4.395 1 85.88 218 GLU B O 1
ATOM 3981 N N . THR B 1 219 ? 18.719 7.312 2.412 1 84.62 219 THR B N 1
ATOM 3982 C CA . THR B 1 219 ? 17.438 7.324 3.119 1 84.62 219 THR B CA 1
ATOM 3983 C C . THR B 1 219 ? 16.578 6.125 2.715 1 84.62 219 THR B C 1
ATOM 3985 O O . THR B 1 219 ? 15.617 5.785 3.398 1 84.62 219 THR B O 1
ATOM 3988 N N . GLN B 1 220 ? 16.922 5.527 1.645 1 88.25 220 GLN B N 1
ATOM 3989 C CA . GLN B 1 220 ? 16.141 4.406 1.141 1 88.25 220 GLN B CA 1
ATOM 3990 C C . GLN B 1 220 ? 16.969 3.135 1.066 1 88.25 220 GLN B C 1
ATOM 3992 O O . GLN B 1 220 ? 17.984 3.094 0.37 1 88.25 220 GLN B O 1
ATOM 3997 N N . ARG B 1 221 ? 16.484 2.146 1.837 1 91.81 221 ARG B N 1
ATOM 3998 C CA . ARG B 1 221 ? 17.203 0.877 1.925 1 91.81 221 ARG B CA 1
ATOM 3999 C C . ARG B 1 221 ? 16.297 -0.292 1.562 1 91.81 221 ARG B C 1
ATOM 4001 O O . ARG B 1 221 ? 15.07 -0.164 1.592 1 91.81 221 ARG B O 1
ATOM 4008 N N . LEU B 1 222 ? 16.938 -1.4 1.215 1 93.62 222 LEU B N 1
ATOM 4009 C CA . LEU B 1 222 ? 16.188 -2.598 0.858 1 93.62 222 LEU B CA 1
ATOM 4010 C C . LEU B 1 222 ? 15.82 -3.402 2.102 1 93.62 222 LEU B C 1
ATOM 4012 O O . LEU B 1 222 ? 14.766 -4.039 2.146 1 93.62 222 LEU B O 1
ATOM 4016 N N . ALA B 1 223 ? 16.672 -3.324 3.061 1 91.44 223 ALA B N 1
ATOM 4017 C CA . ALA B 1 223 ? 16.453 -4.129 4.258 1 91.44 223 ALA B CA 1
ATOM 4018 C C . ALA B 1 223 ? 15.586 -3.377 5.27 1 91.44 223 ALA B C 1
ATOM 4020 O O . ALA B 1 223 ? 15.453 -2.154 5.191 1 91.44 223 ALA B O 1
ATOM 4021 N N . PRO B 1 224 ? 14.969 -4.152 6.191 1 85.56 224 PRO B N 1
ATOM 4022 C CA . PRO B 1 224 ? 14.086 -3.52 7.172 1 85.56 224 PRO B CA 1
ATOM 4023 C C . PRO B 1 224 ? 14.828 -2.572 8.109 1 85.56 224 PRO B C 1
ATOM 4025 O O . PRO B 1 224 ? 16.031 -2.719 8.312 1 85.56 224 PRO B O 1
ATOM 4028 N N . LYS B 1 225 ? 14.008 -1.634 8.633 1 78.88 225 LYS B N 1
ATOM 4029 C CA . LYS B 1 225 ? 14.414 -0.721 9.695 1 78.88 225 LYS B CA 1
ATOM 4030 C C . LYS B 1 225 ? 15.609 0.12 9.266 1 78.88 225 LYS B C 1
ATOM 4032 O O . LYS B 1 225 ? 16.453 0.478 10.094 1 78.88 225 LYS B O 1
ATOM 4037 N N . GLY B 1 226 ? 15.891 0.179 7.984 1 81.75 226 GLY B N 1
ATOM 4038 C CA . GLY B 1 226 ? 16.891 1.114 7.48 1 81.75 226 GLY B CA 1
ATOM 4039 C C . GLY B 1 226 ? 18.281 0.534 7.441 1 81.75 226 GLY B C 1
ATOM 4040 O O . GLY B 1 226 ? 19.25 1.237 7.125 1 81.75 226 GLY B O 1
ATOM 4041 N N . TYR B 1 227 ? 18.422 -0.656 7.715 1 89.69 227 TYR B N 1
ATOM 4042 C CA . TYR B 1 227 ? 19.734 -1.282 7.566 1 89.69 227 TYR B CA 1
ATOM 4043 C C . TYR B 1 227 ? 20.141 -1.36 6.098 1 89.69 227 TYR B C 1
ATOM 4045 O O . TYR B 1 227 ? 19.312 -1.669 5.234 1 89.69 227 TYR B O 1
ATOM 4053 N N . SER B 1 228 ? 21.406 -1.002 5.863 1 94.75 228 SER B N 1
ATOM 4054 C CA . SER B 1 228 ? 21.922 -1.266 4.527 1 94.75 228 SER B CA 1
ATOM 4055 C C . SER B 1 228 ? 22.344 -2.725 4.375 1 94.75 228 SER B C 1
ATOM 4057 O O . SER B 1 228 ? 22.625 -3.4 5.363 1 94.75 228 SER B O 1
ATOM 4059 N N . LEU B 1 229 ? 22.344 -3.162 3.146 1 97.62 229 LEU B N 1
ATOM 4060 C CA . LEU B 1 229 ? 22.797 -4.527 2.904 1 97.62 229 LEU B CA 1
ATOM 4061 C C . LEU B 1 229 ? 24.281 -4.684 3.256 1 97.62 229 LEU B C 1
ATOM 4063 O O . LEU B 1 229 ? 24.703 -5.758 3.684 1 97.62 229 LEU B O 1
ATOM 4067 N N . ARG B 1 230 ? 25.031 -3.617 3.113 1 97.25 230 ARG B N 1
ATOM 4068 C CA . ARG B 1 230 ? 26.422 -3.641 3.535 1 97.25 230 ARG B CA 1
ATOM 4069 C C . ARG B 1 230 ? 26.531 -3.885 5.035 1 97.25 230 ARG B C 1
ATOM 4071 O O . ARG B 1 230 ? 27.406 -4.637 5.484 1 97.25 230 ARG B O 1
ATOM 4078 N N . GLU B 1 231 ? 25.703 -3.221 5.785 1 96.06 231 GLU B N 1
ATOM 4079 C CA . GLU B 1 231 ? 25.688 -3.451 7.227 1 96.06 231 GLU B CA 1
ATOM 4080 C C . GLU B 1 231 ? 25.328 -4.898 7.551 1 96.06 231 GLU B C 1
ATOM 4082 O O . GLU B 1 231 ? 25.938 -5.512 8.43 1 96.06 231 GLU B O 1
ATOM 4087 N N . ILE B 1 232 ? 24.359 -5.441 6.852 1 96.19 232 ILE B N 1
ATOM 4088 C CA . ILE B 1 232 ? 23.938 -6.824 7.051 1 96.19 232 ILE B CA 1
ATOM 4089 C C . ILE B 1 232 ? 25.094 -7.766 6.695 1 96.19 232 ILE B C 1
ATOM 4091 O O . ILE B 1 232 ? 25.359 -8.734 7.414 1 96.19 232 ILE B O 1
ATOM 4095 N N . ASP B 1 233 ? 25.75 -7.504 5.594 1 97.31 233 ASP B N 1
ATOM 4096 C CA . ASP B 1 233 ? 26.906 -8.289 5.168 1 97.31 233 ASP B CA 1
ATOM 4097 C C . ASP B 1 233 ? 27.969 -8.344 6.266 1 97.31 233 ASP B C 1
ATOM 4099 O O . ASP B 1 233 ? 28.484 -9.422 6.586 1 97.31 233 ASP B O 1
ATOM 4103 N N . LYS B 1 234 ? 28.25 -7.176 6.836 1 96.5 234 LYS B N 1
ATOM 4104 C CA . LYS B 1 234 ? 29.234 -7.082 7.902 1 96.5 234 LYS B CA 1
ATOM 4105 C C . LYS B 1 234 ? 28.812 -7.891 9.125 1 96.5 234 LYS B C 1
ATOM 4107 O O . LYS B 1 234 ? 29.625 -8.609 9.719 1 96.5 234 LYS B O 1
ATOM 4112 N N . MET B 1 235 ? 27.562 -7.789 9.461 1 94.75 235 MET B N 1
ATOM 4113 C CA . MET B 1 235 ? 27.047 -8.516 10.617 1 94.75 235 MET B CA 1
ATOM 4114 C C . MET B 1 235 ? 27.125 -10.016 10.398 1 94.75 235 MET B C 1
ATOM 4116 O O . MET B 1 235 ? 27.516 -10.758 11.305 1 94.75 235 MET B O 1
ATOM 4120 N N . MET B 1 236 ? 26.797 -10.453 9.242 1 94.88 236 MET B N 1
ATOM 4121 C CA . MET B 1 236 ? 26.781 -11.875 8.93 1 94.88 236 MET B CA 1
ATOM 4122 C C . MET B 1 236 ? 28.203 -12.43 8.898 1 94.88 236 MET B C 1
ATOM 4124 O O . MET B 1 236 ? 28.453 -13.547 9.367 1 94.88 236 MET B O 1
ATOM 4128 N N . LYS B 1 237 ? 29.125 -11.75 8.406 1 93.88 237 LYS B N 1
ATOM 4129 C CA . LYS B 1 237 ? 30.516 -12.188 8.336 1 93.88 237 LYS B CA 1
ATOM 4130 C C . LYS B 1 237 ? 31.125 -12.289 9.727 1 93.88 237 LYS B C 1
ATOM 4132 O O . LYS B 1 237 ? 32 -13.125 9.961 1 93.88 237 LYS B O 1
ATOM 4137 N N . LYS B 1 238 ? 30.625 -11.484 10.562 1 90.88 238 LYS B N 1
ATOM 4138 C CA . LYS B 1 238 ? 31.125 -11.516 11.938 1 90.88 238 LYS B CA 1
ATOM 4139 C C . LYS B 1 238 ? 30.328 -12.508 12.781 1 90.88 238 LYS B C 1
ATOM 4141 O O . LYS B 1 238 ? 30.516 -12.586 14 1 90.88 238 LYS B O 1
ATOM 4146 N N . LYS B 1 239 ? 29.469 -13.25 12.195 1 84.12 239 LYS B N 1
ATOM 4147 C CA . LYS B 1 239 ? 28.625 -14.25 12.836 1 84.12 239 LYS B CA 1
ATOM 4148 C C . LYS B 1 239 ? 27.766 -13.625 13.93 1 84.12 239 LYS B C 1
ATOM 4150 O O . LYS B 1 239 ? 27.562 -14.227 14.984 1 84.12 239 LYS B O 1
ATOM 4155 N N . LYS B 1 240 ? 27.391 -12.438 13.711 1 77 240 LYS B N 1
ATOM 4156 C CA . LYS B 1 240 ? 26.484 -11.75 14.633 1 77 240 LYS B CA 1
ATOM 4157 C C . LYS B 1 240 ? 25.016 -12.039 14.289 1 77 240 LYS B C 1
ATOM 4159 O O . LYS B 1 240 ? 24.672 -12.211 13.117 1 77 240 LYS B O 1
ATOM 4164 N N . LYS B 1 241 ? 24.266 -12.148 15.359 1 80 241 LYS B N 1
ATOM 4165 C CA . LYS B 1 241 ? 22.828 -12.336 15.148 1 80 241 LYS B CA 1
ATOM 4166 C C . LYS B 1 241 ? 22.188 -11.078 14.578 1 80 241 LYS B C 1
ATOM 4168 O O . LYS B 1 241 ? 22.438 -9.977 15.07 1 80 241 LYS B O 1
ATOM 4173 N N . LEU B 1 242 ? 21.469 -11.266 13.492 1 83.62 242 LEU B N 1
ATOM 4174 C CA . LEU B 1 242 ? 20.766 -10.133 12.906 1 83.62 242 LEU B CA 1
ATOM 4175 C C . LEU B 1 242 ? 19.641 -9.672 13.828 1 83.62 242 LEU B C 1
ATOM 4177 O O . LEU B 1 242 ? 19.047 -10.484 14.547 1 83.62 242 LEU B O 1
ATOM 4181 N N . PRO B 1 243 ? 19.297 -8.391 13.852 1 76.12 243 PRO B N 1
ATOM 4182 C CA . PRO B 1 243 ? 18.219 -7.883 14.703 1 76.12 243 PRO B CA 1
ATOM 4183 C C . PRO B 1 243 ? 16.859 -8.445 14.32 1 76.12 243 PRO B C 1
ATOM 4185 O O . PRO B 1 243 ? 16.578 -8.656 13.133 1 76.12 243 PRO B O 1
ATOM 4188 N N . MET B 1 244 ? 16.109 -8.844 15.375 1 69.62 244 MET B N 1
ATOM 4189 C CA . MET B 1 244 ? 14.727 -9.25 15.148 1 69.62 244 MET B CA 1
ATOM 4190 C C . MET B 1 244 ? 13.859 -8.047 14.781 1 69.62 244 MET B C 1
ATOM 4192 O O . MET B 1 244 ? 13.797 -7.07 15.523 1 69.62 244 MET B O 1
ATOM 4196 N N . VAL B 1 245 ? 13.555 -7.879 13.453 1 64.25 245 VAL B N 1
ATOM 4197 C CA . VAL B 1 245 ? 12.695 -6.785 13 1 64.25 245 VAL B CA 1
ATOM 4198 C C . VAL B 1 245 ? 11.367 -7.344 12.5 1 64.25 245 VAL B C 1
ATOM 4200 O O . VAL B 1 245 ? 11.344 -8.281 11.703 1 64.25 245 VAL B O 1
ATOM 4203 N N . GLU B 1 246 ? 10.25 -7.008 13.234 1 55.16 246 GLU B N 1
ATOM 4204 C CA . GLU B 1 246 ? 8.93 -7.387 12.742 1 55.16 246 GLU B CA 1
ATOM 4205 C C . GLU B 1 246 ? 8.562 -6.586 11.492 1 55.16 246 GLU B C 1
ATOM 4207 O O . GLU B 1 246 ? 8.633 -5.355 11.5 1 55.16 246 GLU B O 1
ATOM 4212 N N . VAL B 1 247 ? 8.766 -7.137 10.312 1 52.34 247 VAL B N 1
ATOM 4213 C CA . VAL B 1 247 ? 8.289 -6.492 9.094 1 52.34 247 VAL B CA 1
ATOM 4214 C C . VAL B 1 247 ? 6.781 -6.676 8.969 1 52.34 247 VAL B C 1
ATOM 4216 O O . VAL B 1 24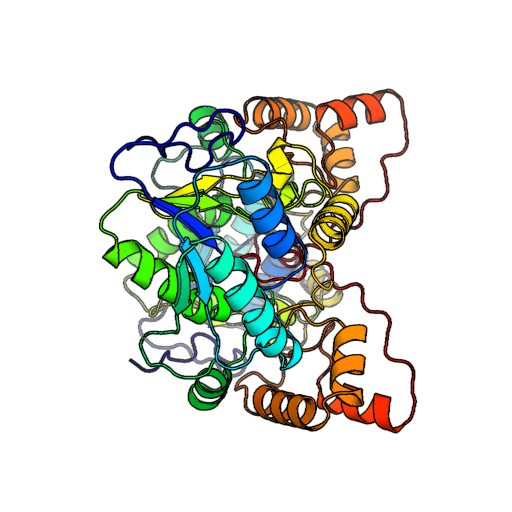7 ? 6.281 -7.801 8.992 1 52.34 247 VAL B O 1
ATOM 4219 N N . ASP B 1 248 ? 5.918 -5.73 9.422 1 45.22 248 ASP B N 1
ATOM 4220 C CA . ASP B 1 248 ? 4.473 -5.828 9.258 1 45.22 248 ASP B CA 1
ATOM 4221 C C . ASP B 1 248 ? 4.066 -5.543 7.809 1 45.22 248 ASP B C 1
ATOM 4223 O O . ASP B 1 248 ? 4.32 -4.453 7.293 1 45.22 248 ASP B O 1
ATOM 4227 N N . SER B 1 249 ? 4.273 -6.453 6.898 1 45.19 249 SER B N 1
ATOM 4228 C CA . SER B 1 249 ? 3.979 -6.172 5.496 1 45.19 249 SER B CA 1
ATOM 4229 C C . SER B 1 249 ? 2.475 -6.07 5.258 1 45.19 249 SER B C 1
ATOM 4231 O O . SER B 1 249 ? 1.74 -7.035 5.48 1 45.19 249 SER B O 1
ATOM 4233 N N . PRO B 1 250 ? 1.906 -4.949 5.535 1 42.97 250 PRO B N 1
ATOM 4234 C CA . PRO B 1 250 ? 0.498 -4.957 5.133 1 42.97 250 PRO B CA 1
ATOM 4235 C C . PRO B 1 250 ? 0.254 -5.746 3.85 1 42.97 250 PRO B C 1
ATOM 4237 O O . PRO B 1 250 ? -0.83 -6.309 3.662 1 42.97 250 PRO B O 1
ATOM 4240 N N . CYS B 1 251 ? 1.065 -5.32 2.842 1 44.72 251 CYS B N 1
ATOM 4241 C CA . CYS B 1 251 ? 0.846 -6.043 1.595 1 44.72 251 CYS B CA 1
ATOM 4242 C C . CYS B 1 251 ? 1.303 -7.492 1.715 1 44.72 251 CYS B C 1
ATOM 4244 O O . CYS B 1 251 ? 1.246 -8.25 0.744 1 44.72 251 CYS B O 1
ATOM 4246 N N . GLY B 1 252 ? 0.958 -8.102 2.75 1 38.38 252 GLY B N 1
ATOM 4247 C CA . GLY B 1 252 ? 1.5 -9.453 2.748 1 38.38 252 GLY B CA 1
ATOM 4248 C C . GLY B 1 252 ? 2.82 -9.562 2.008 1 38.38 252 GLY B C 1
ATOM 4249 O O . GLY B 1 252 ? 3.215 -8.641 1.291 1 38.38 252 GLY B O 1
ATOM 4250 N N . SER B 1 253 ? 3.859 -10.398 2.449 1 38.47 253 SER B N 1
ATOM 4251 C CA . SER B 1 253 ? 5.23 -10.656 2.025 1 38.47 253 SER B CA 1
ATOM 4252 C C . SER B 1 253 ? 5.355 -10.625 0.505 1 38.47 253 SER B C 1
ATOM 4254 O O . SER B 1 253 ? 6.465 -10.531 -0.029 1 38.47 253 SER B O 1
ATOM 4256 N N . GLU B 1 254 ? 4.254 -11 -0.27 1 41 254 GLU B N 1
ATOM 4257 C CA . GLU B 1 254 ? 4.496 -11.352 -1.667 1 41 254 GLU B CA 1
ATOM 4258 C C . GLU B 1 254 ? 3.635 -10.508 -2.602 1 41 254 GLU B C 1
ATOM 4260 O O . GLU B 1 254 ? 2.531 -10.094 -2.236 1 41 254 GLU B O 1
ATOM 4265 N N . CYS B 1 255 ? 4.355 -9.789 -3.49 1 49 255 CYS B N 1
ATOM 4266 C CA . CYS B 1 255 ? 3.658 -9.109 -4.582 1 49 255 CYS B CA 1
ATOM 4267 C C . CYS B 1 255 ? 2.566 -10 -5.164 1 49 255 CYS B C 1
ATOM 4269 O O . CYS B 1 255 ? 2.857 -11.062 -5.715 1 49 255 CYS B O 1
ATOM 4271 N N . MET B 1 256 ? 1.455 -10.156 -4.273 1 43.88 256 MET B N 1
ATOM 4272 C CA . MET B 1 256 ? 0.377 -11.109 -4.516 1 43.88 256 MET B CA 1
ATOM 4273 C C . MET B 1 256 ? -0.264 -10.875 -5.879 1 43.88 256 MET B C 1
ATOM 4275 O O . MET B 1 256 ? -1.461 -11.109 -6.055 1 43.88 256 MET B O 1
ATOM 4279 N N . ILE B 1 257 ? 0.491 -10.117 -6.723 1 43.12 257 ILE B N 1
ATOM 4280 C CA . ILE B 1 257 ? -0.083 -10.164 -8.062 1 43.12 257 ILE B CA 1
ATOM 4281 C C . ILE B 1 257 ? 0.545 -11.305 -8.859 1 43.12 257 ILE B C 1
ATOM 4283 O O . ILE B 1 257 ? 1.752 -11.539 -8.773 1 43.12 257 ILE B O 1
#

Secondary structure (DSSP, 8-state):
------EE-GGG--PPTTEEEEEE--SSHHHHHHHHHHHHTT----EEEEE--S-B-HHHHHHHHHHHHHHHTTT-EEEEE--TT---HHHHHHHHT----SS--HHHIIIIIHHHHHHHHHTTSEEEEE----GGGGGG----SSTTEEEE-HHHHTT--HHHHHHHHHHTTPPPPPPPSBTT-TT--HHHHHHHHHH-HHHHHHHHHHHHT-TTTTT--SSGGG--HHHHHHHHHTTPPPP------TT-SS---/------EE-GGG--PPTTEEEEEE--SSHHHHHHHHHHHHTT----EEEEE--S-B-HHHHHHHHHHHHHHHTTT-EEEEE--TT---HHHHHHHHT----SS--HHHIIIIIHHHHHHHHHTTSEEEEE----GGGGGG----SSTTEEEE-HHHHTT--HHHHHHHHHHTTPPPPPPPSBTT-TT--HHHHHHHHHH-HHHHHHHHHHHHT-TTTTT--SSGGG--HHHHHHHHHTTPPPP------TT-SS---

pLDDT: mean 90.49, std 13.88, range [23.83, 98.69]

InterPro domains:
  IPR002500 Phosphoadenosine phosphosulphate reductase domain [PF01507] (21-125)
  IPR014729 Rossmann-like alpha/beta/alpha sandwich fold [G3DSA:3.40.50.620] (5-196)

Radius of gyration: 23.9 Å; Cα contacts (8 Å, |Δi|>4): 950; chains: 2; bounding box: 55×70×56 Å